Protein AF-K1RLH9-F1 (afdb_monomer_lite)

Sequence (390 aa):
MTMPYTIQDVRNIILRPHAGQFVIDELPLIFMCMAGLVYGGMEGMPLGGMATVIALFLFLVLLYRFICLRRICYRVGNEQLVCERGLFCRRVDYMELYRIVDFQEHQSLLQQLCGLKTVVILSTDRNSPKLDLIGIRRGNDIVAIIRERVEINKRKRESMRLRIISIWVVFVLAGLLPQLAKAQVAASNPLEWAALAEGNELINGQIDKQIKGQTQTALMQNSIAAEFNRIHEWEKQYNSYLKTANGYASSLKACTHLYNDGVRIFLTLGKLGKAIGDNPQGIVASMNMNNLYIETATELVSVFTLLNDAVAKGGTENMLTGAERSKTLWALNDQLAAFSRKLHLLYLSLRYYTLNDVWNNITAGMIDRSNGEVARLAMSRWRRAAAIAR

pLDDT: mean 79.56, std 12.19, range [34.53, 94.25]

Organism: NCBI:txid408170

InterPro domains:
  IPR005182 YdbS-like, PH domain [PF03703] (72-144)

Secondary structure (DSSP, 8-state):
------------EEE---THHHHHHTHHHHHHHHHHHHHHTSTT-TTHHHHHHHHHHHHHHHHHHHHHHHH-EEEE-SSEEEEEE-SSS-EEEEEEGGGEEEEEEE--HHHHHTTEEEEEEEES-SS--EEEEEEEETT--HHHHHHHHHHHHHHHHHHHHHHHHHHHHHHHHHHTPPP----------HHHHHHHHHHHHHHHHHHHHHHHHHHHHHHHHHHHHHHHHHHHHHHHHHHHHHHHHHHHHHHHHHHHHHHHHHHHHHHHHHHHHHHHHH-THHHHHHHSSTTHHHHHHHHHHHHHHHHHHHHHHTSTT----HHHHHHHHHHHHHHHHHHHHHHHHHHHHHHH--HHHHHHHHTBTTB---HHHHHHHHHHHHHHHHHHH-

Structure (mmCIF, N/CA/C/O backbone):
data_AF-K1RLH9-F1
#
_entry.id   AF-K1RLH9-F1
#
loop_
_atom_site.group_PDB
_atom_site.id
_atom_site.type_symbol
_atom_site.label_atom_id
_atom_site.label_alt_id
_atom_site.label_comp_id
_atom_site.label_asym_id
_atom_site.label_entity_id
_atom_site.label_seq_id
_atom_site.pdbx_PDB_ins_code
_atom_site.Cartn_x
_atom_site.Cartn_y
_atom_site.Cartn_z
_atom_site.occupancy
_atom_site.B_iso_or_equiv
_atom_site.auth_seq_id
_atom_site.auth_comp_id
_atom_site.auth_asym_id
_atom_site.auth_atom_id
_atom_site.pdbx_PDB_model_num
ATOM 1 N N . MET A 1 1 ? -38.806 -2.707 45.816 1.00 34.53 1 MET A N 1
ATOM 2 C CA . MET A 1 1 ? -39.661 -2.990 44.644 1.00 34.53 1 MET A CA 1
ATOM 3 C C . MET A 1 1 ? -38.878 -3.913 43.721 1.00 34.53 1 MET A C 1
ATOM 5 O O . MET A 1 1 ? -38.019 -3.475 42.971 1.00 34.53 1 MET A O 1
ATOM 9 N N . THR A 1 2 ? -39.041 -5.214 43.932 1.00 35.69 2 THR A N 1
ATOM 10 C CA . THR A 1 2 ? -38.325 -6.288 43.238 1.00 35.69 2 THR A CA 1
ATOM 11 C C . THR A 1 2 ? -38.969 -6.505 41.876 1.00 35.69 2 THR A C 1
ATOM 13 O O . THR A 1 2 ? -40.093 -6.995 41.805 1.00 35.69 2 THR A O 1
ATOM 16 N N . MET A 1 3 ? -38.281 -6.107 40.806 1.00 35.38 3 MET A N 1
ATOM 17 C CA . MET A 1 3 ? -38.706 -6.427 39.444 1.00 35.38 3 MET A CA 1
ATOM 18 C C . MET A 1 3 ? -38.700 -7.954 39.281 1.00 35.38 3 MET A C 1
ATOM 20 O O . MET A 1 3 ? -37.668 -8.577 39.554 1.00 35.38 3 MET A O 1
ATOM 24 N N . PRO A 1 4 ? -39.819 -8.578 38.881 1.00 40.28 4 PRO A N 1
ATOM 25 C CA . PRO A 1 4 ? -39.849 -10.008 38.651 1.00 40.28 4 PRO A CA 1
ATOM 26 C C . PRO A 1 4 ? -39.019 -10.303 37.400 1.00 40.28 4 PRO A C 1
ATOM 28 O O . PRO A 1 4 ? -39.365 -9.887 36.298 1.00 40.28 4 PRO A O 1
ATOM 31 N N . TYR A 1 5 ? -37.908 -11.021 37.575 1.00 37.38 5 TYR A N 1
ATOM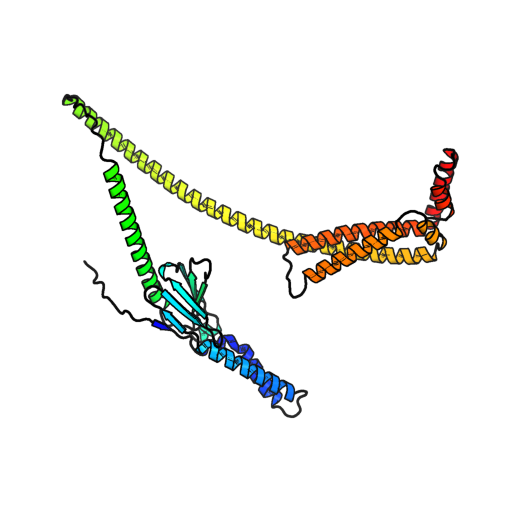 32 C CA . TYR A 1 5 ? -37.225 -11.702 36.479 1.00 37.38 5 TYR A CA 1
ATOM 33 C C . TYR A 1 5 ? -38.159 -12.799 35.965 1.00 37.38 5 TYR A C 1
ATOM 35 O O . TYR A 1 5 ? -38.118 -13.944 36.415 1.00 37.38 5 TYR A O 1
ATOM 43 N N . THR A 1 6 ? -39.042 -12.448 35.038 1.00 35.84 6 THR A N 1
ATOM 44 C CA . THR A 1 6 ? -39.742 -13.439 34.234 1.00 35.84 6 THR A CA 1
ATOM 45 C C . THR A 1 6 ? -38.720 -14.079 33.311 1.00 35.84 6 THR A C 1
ATOM 47 O O . THR A 1 6 ? -38.196 -13.445 32.399 1.00 35.84 6 THR A O 1
ATOM 50 N N . ILE A 1 7 ? -38.426 -15.345 33.592 1.00 42.06 7 ILE A N 1
ATOM 51 C CA . ILE A 1 7 ? -37.744 -16.291 32.714 1.00 42.06 7 ILE A CA 1
ATOM 52 C C . ILE A 1 7 ? -38.592 -16.391 31.436 1.00 42.06 7 ILE A C 1
ATOM 54 O O . ILE A 1 7 ? -39.472 -17.238 31.326 1.00 42.06 7 ILE A O 1
ATOM 58 N N . GLN A 1 8 ? -38.394 -15.464 30.500 1.00 37.97 8 GLN A N 1
ATOM 59 C CA . GLN A 1 8 ? -39.013 -15.503 29.182 1.00 37.97 8 GLN A CA 1
ATOM 60 C C . GLN A 1 8 ? -38.049 -16.167 28.197 1.00 37.97 8 GLN A C 1
ATOM 62 O O . GLN A 1 8 ? -37.050 -15.603 27.766 1.00 37.97 8 GLN A O 1
ATOM 67 N N . ASP A 1 9 ? -38.405 -17.410 27.890 1.00 43.28 9 ASP A N 1
ATOM 68 C CA . ASP A 1 9 ? -38.123 -18.173 26.681 1.00 43.28 9 ASP A CA 1
ATOM 69 C C . ASP A 1 9 ? -36.665 -18.425 26.259 1.00 43.28 9 ASP A C 1
ATOM 71 O O . ASP A 1 9 ? -36.004 -17.672 25.546 1.00 43.28 9 ASP A O 1
ATOM 75 N N . VAL A 1 10 ? -36.275 -19.670 26.535 1.00 52.03 10 VAL A N 1
ATOM 76 C CA . VAL A 1 10 ? -35.147 -20.476 26.035 1.00 52.03 10 VAL A CA 1
ATOM 77 C C . VAL A 1 10 ? -35.193 -20.687 24.500 1.00 52.03 10 VAL A C 1
ATOM 79 O O . VAL A 1 10 ? -34.610 -21.622 23.954 1.00 52.03 10 VAL A O 1
ATOM 82 N N . ARG A 1 11 ? -35.907 -19.845 23.746 1.00 61.50 11 ARG A N 1
ATOM 83 C CA . ARG A 1 11 ? -36.089 -20.027 22.303 1.00 61.50 11 ARG A CA 1
ATOM 84 C C . ARG A 1 11 ? -34.847 -19.559 21.545 1.00 61.50 11 ARG A C 1
ATOM 86 O O . ARG A 1 11 ? -34.543 -18.366 21.458 1.00 61.50 11 ARG A O 1
ATOM 93 N N . ASN A 1 12 ? -34.155 -20.529 20.949 1.00 73.50 12 ASN A N 1
ATOM 94 C CA . ASN A 1 12 ? -33.191 -20.291 19.880 1.00 73.50 12 ASN A CA 1
ATOM 95 C C . ASN A 1 12 ? -33.921 -19.608 18.718 1.00 73.50 12 ASN A C 1
ATOM 97 O O . ASN A 1 12 ? -34.800 -20.208 18.098 1.00 73.50 12 ASN A O 1
ATOM 101 N N . ILE A 1 13 ? -33.566 -18.358 18.425 1.00 82.88 13 ILE A N 1
ATOM 102 C CA . ILE A 1 13 ? -34.176 -17.616 17.320 1.00 82.88 13 ILE A CA 1
ATOM 103 C C . ILE A 1 13 ? -33.425 -18.005 16.050 1.00 82.88 13 ILE A C 1
ATOM 105 O O . ILE A 1 13 ? -32.210 -17.819 15.956 1.00 82.88 13 ILE A O 1
ATOM 109 N N . ILE A 1 14 ? -34.145 -18.574 15.085 1.00 85.25 14 ILE A N 1
ATOM 110 C CA . ILE A 1 14 ? -33.599 -18.935 13.777 1.00 85.25 14 ILE A CA 1
ATOM 111 C C . ILE A 1 14 ? -33.981 -17.834 12.796 1.00 85.25 14 ILE A C 1
ATOM 113 O O . ILE A 1 14 ? -35.159 -17.592 12.543 1.00 85.25 14 ILE A O 1
ATOM 117 N N . LEU A 1 15 ? -32.975 -17.179 12.234 1.00 85.25 15 LEU A N 1
ATOM 118 C CA . LEU A 1 15 ? -33.125 -16.125 11.244 1.00 85.25 15 LEU A CA 1
ATOM 119 C C . LEU A 1 15 ? -32.585 -16.625 9.907 1.00 85.25 15 LEU A C 1
ATOM 121 O O . LEU A 1 15 ? -31.544 -17.284 9.837 1.00 85.25 15 LEU A O 1
ATOM 125 N N . ARG A 1 16 ? -33.301 -16.299 8.833 1.00 86.88 16 ARG A N 1
ATOM 126 C CA . ARG A 1 16 ? -32.901 -16.588 7.454 1.00 86.88 16 ARG A CA 1
ATOM 127 C C . ARG A 1 16 ? -32.933 -15.294 6.646 1.00 86.88 16 ARG A C 1
ATOM 129 O O . ARG A 1 16 ? -33.835 -14.485 6.882 1.00 86.88 16 ARG A O 1
ATOM 136 N N . PRO A 1 17 ? -31.994 -15.095 5.708 1.00 87.75 17 PRO A N 1
ATOM 137 C CA . PRO A 1 17 ? -32.013 -13.924 4.846 1.00 87.75 17 PRO A CA 1
ATOM 138 C C . PRO A 1 17 ? -33.261 -13.939 3.961 1.00 87.75 17 PRO A C 1
ATOM 140 O O . PRO A 1 17 ? -33.708 -14.987 3.477 1.00 87.75 17 PRO A O 1
ATOM 143 N N . HIS A 1 18 ? -33.833 -12.761 3.740 1.00 87.75 18 HIS A N 1
ATOM 144 C CA . HIS A 1 18 ? -34.965 -12.604 2.843 1.00 87.75 18 HIS A CA 1
ATOM 145 C C . HIS A 1 18 ? -34.543 -12.801 1.379 1.00 87.75 18 HIS A C 1
ATOM 147 O O . HIS A 1 18 ? -33.466 -12.379 0.967 1.00 87.75 18 HIS A O 1
ATOM 153 N N . ALA A 1 19 ? -35.425 -13.382 0.560 1.00 84.56 19 ALA A N 1
ATOM 154 C CA . ALA A 1 19 ? -35.146 -13.647 -0.856 1.00 84.56 19 ALA A CA 1
ATOM 155 C C . ALA A 1 19 ? -34.854 -12.372 -1.665 1.00 84.56 19 ALA A C 1
ATOM 157 O O . ALA A 1 19 ? -34.068 -12.406 -2.603 1.00 84.56 19 ALA A O 1
ATOM 158 N N . GLY A 1 20 ? -35.459 -11.247 -1.271 1.00 84.25 20 GLY A N 1
ATOM 159 C CA . GLY A 1 20 ? -35.241 -9.944 -1.910 1.00 84.25 20 GLY A CA 1
ATOM 160 C C . GLY A 1 20 ? -33.786 -9.472 -1.864 1.00 84.25 20 GLY A C 1
ATOM 161 O O . GLY A 1 20 ? -33.371 -8.731 -2.743 1.00 84.25 20 GLY A O 1
ATOM 162 N N . GLN A 1 21 ? -32.989 -9.962 -0.910 1.00 87.38 21 GLN A N 1
ATOM 163 C CA . GLN A 1 21 ? -31.562 -9.660 -0.846 1.00 87.38 21 GLN A CA 1
ATOM 164 C C . GLN A 1 21 ? -30.812 -10.152 -2.092 1.00 87.38 21 GLN A C 1
ATOM 166 O O . GLN A 1 21 ? -29.966 -9.439 -2.616 1.00 87.38 21 GLN A O 1
ATOM 171 N N . PHE A 1 22 ? -31.171 -11.332 -2.609 1.00 90.00 22 PHE A N 1
ATOM 172 C CA . PHE A 1 22 ? -30.561 -11.882 -3.820 1.00 90.00 22 PHE A CA 1
ATOM 173 C C . PHE A 1 22 ? -30.786 -10.976 -5.034 1.00 90.00 22 PHE A C 1
ATOM 175 O O . PHE A 1 22 ? -29.866 -10.737 -5.807 1.00 90.00 22 PHE A O 1
ATOM 182 N N . VAL A 1 23 ? -32.002 -10.440 -5.179 1.00 87.06 23 VAL A N 1
ATOM 183 C CA . VAL A 1 23 ? -32.342 -9.542 -6.292 1.00 87.06 23 VAL A CA 1
ATOM 184 C C . VAL A 1 23 ? -31.534 -8.250 -6.215 1.00 87.06 23 VAL A C 1
ATOM 186 O O . VAL A 1 23 ? -31.147 -7.722 -7.248 1.00 87.06 23 VAL A O 1
ATOM 189 N N . ILE A 1 24 ? -31.263 -7.756 -5.005 1.00 86.38 24 ILE A N 1
ATOM 190 C CA . ILE A 1 24 ? -30.487 -6.532 -4.797 1.00 86.38 24 ILE A CA 1
ATOM 191 C C . ILE A 1 24 ? -29.010 -6.755 -5.119 1.00 86.38 24 ILE A C 1
ATOM 193 O O . ILE A 1 24 ? -28.426 -5.959 -5.851 1.00 86.38 24 ILE A O 1
ATOM 197 N N . ASP A 1 25 ? -28.421 -7.825 -4.587 1.00 86.50 25 ASP A N 1
ATOM 198 C CA . ASP A 1 25 ? -26.989 -8.091 -4.737 1.00 86.50 25 ASP A CA 1
ATOM 199 C C . ASP A 1 25 ? -26.635 -8.487 -6.186 1.00 86.50 25 ASP A C 1
ATOM 201 O O . ASP A 1 25 ? -25.569 -8.133 -6.684 1.00 86.50 25 ASP A O 1
ATOM 205 N N . GLU A 1 26 ? -27.551 -9.158 -6.896 1.00 88.94 26 GLU A N 1
ATOM 206 C CA . GLU A 1 26 ? -27.325 -9.687 -8.250 1.00 88.94 26 GLU A CA 1
ATOM 207 C C . GLU A 1 26 ? -28.072 -8.921 -9.361 1.00 88.94 26 GLU A C 1
ATOM 209 O O . GLU A 1 26 ? -28.120 -9.390 -10.500 1.00 88.94 26 GLU A O 1
ATOM 214 N N . LEU A 1 27 ? -28.639 -7.738 -9.078 1.00 88.62 27 LEU A N 1
ATOM 215 C CA . LEU A 1 27 ? -29.431 -6.947 -10.039 1.00 88.62 27 LEU A CA 1
ATOM 216 C C . LEU A 1 27 ? -28.730 -6.758 -11.402 1.00 88.62 27 LEU A C 1
ATOM 218 O O . LEU A 1 27 ? -29.361 -7.030 -12.429 1.00 88.62 27 LEU A O 1
ATOM 222 N N . PRO A 1 28 ? -27.436 -6.368 -11.464 1.00 88.56 28 PRO A N 1
ATOM 223 C CA . PRO A 1 28 ? -26.745 -6.186 -12.741 1.00 88.56 28 PRO A CA 1
ATOM 224 C C . PRO A 1 28 ? -26.601 -7.494 -13.526 1.00 88.56 28 PRO A C 1
ATOM 226 O O . PRO A 1 28 ? -26.746 -7.504 -14.746 1.00 88.56 28 PRO A O 1
ATOM 229 N N . LEU A 1 29 ? -26.351 -8.610 -12.835 1.00 88.62 29 LEU A N 1
ATOM 230 C CA . LEU A 1 29 ? -26.206 -9.929 -13.453 1.00 88.62 29 LEU A CA 1
ATOM 231 C C . LEU A 1 29 ? -27.540 -10.459 -13.977 1.00 88.62 29 LEU A C 1
ATOM 233 O O . LEU A 1 29 ? -27.578 -11.034 -15.063 1.00 88.62 29 LEU A O 1
ATOM 237 N N . ILE A 1 30 ? -28.636 -10.215 -13.254 1.00 90.62 30 ILE A N 1
ATOM 238 C CA . ILE A 1 30 ? -29.991 -10.528 -13.720 1.00 90.62 30 ILE A CA 1
ATOM 239 C C . ILE A 1 30 ? -30.296 -9.738 -14.998 1.00 90.62 30 ILE A C 1
ATOM 241 O O . ILE A 1 30 ? -30.755 -10.322 -15.977 1.00 90.62 30 ILE A O 1
ATOM 245 N N . PHE A 1 31 ? -29.986 -8.437 -15.029 1.00 92.19 31 PHE A N 1
ATOM 246 C CA . PHE A 1 31 ? -30.204 -7.605 -16.215 1.00 92.19 31 PHE A CA 1
ATOM 247 C C . PHE A 1 31 ? -29.360 -8.066 -17.412 1.00 92.19 31 PHE A C 1
ATOM 249 O O . PHE A 1 31 ? -29.894 -8.225 -18.507 1.00 92.19 31 PHE A O 1
ATOM 256 N N . MET A 1 32 ? -28.073 -8.362 -17.202 1.00 91.56 32 MET A N 1
ATOM 257 C CA . MET A 1 32 ? -27.184 -8.890 -18.245 1.00 91.56 32 MET A CA 1
ATOM 258 C C . MET A 1 32 ? -27.650 -10.249 -18.778 1.00 91.56 32 MET A C 1
ATOM 260 O O . MET A 1 32 ? -27.606 -10.484 -19.984 1.00 91.56 32 MET A O 1
ATOM 264 N N . CYS A 1 33 ? -28.138 -11.131 -17.903 1.00 91.50 33 CYS A N 1
ATOM 265 C CA . CYS A 1 33 ? -28.702 -12.418 -18.301 1.00 91.50 33 CYS A CA 1
ATOM 266 C C . CYS A 1 33 ? -29.960 -12.229 -19.162 1.00 91.50 33 CYS A C 1
ATOM 268 O O . CYS A 1 33 ? -30.078 -12.845 -20.218 1.00 91.50 33 CYS A O 1
ATOM 270 N N . MET A 1 34 ? -30.877 -11.348 -18.747 1.00 89.94 34 MET A N 1
ATOM 271 C CA . MET A 1 34 ? -32.097 -11.049 -19.504 1.00 89.94 34 MET A CA 1
ATOM 272 C C . MET A 1 34 ? -31.785 -10.405 -20.859 1.00 89.94 34 MET A C 1
ATOM 274 O O . MET A 1 34 ? -32.331 -10.831 -21.873 1.00 89.94 34 MET A O 1
ATOM 278 N N . ALA A 1 35 ? -30.871 -9.434 -20.903 1.00 90.19 35 ALA A N 1
ATOM 279 C CA . ALA A 1 35 ? -30.437 -8.793 -22.142 1.00 90.19 35 ALA A CA 1
ATOM 280 C C . ALA A 1 35 ? -29.762 -9.789 -23.100 1.00 90.19 35 ALA A C 1
ATOM 282 O O . ALA A 1 35 ? -30.037 -9.766 -24.297 1.00 90.19 35 ALA A O 1
ATOM 283 N N . GLY A 1 36 ? -28.933 -10.700 -22.576 1.00 88.38 36 GLY A N 1
ATOM 284 C CA . GLY A 1 36 ? -28.300 -11.761 -23.360 1.00 88.38 36 GLY A CA 1
ATOM 285 C C . GLY A 1 36 ? -29.303 -12.752 -23.959 1.00 88.38 36 GLY A C 1
ATOM 286 O O . GLY A 1 36 ? -29.166 -13.123 -25.123 1.00 88.38 36 GLY A O 1
ATOM 287 N N . LEU A 1 37 ? -30.345 -13.130 -23.206 1.00 88.06 37 LEU A N 1
ATOM 288 C CA . LEU A 1 37 ? -31.431 -13.978 -23.715 1.00 88.06 37 LEU A CA 1
ATOM 289 C C . LEU A 1 37 ? -32.262 -13.269 -24.792 1.00 88.06 37 LEU A C 1
ATOM 291 O O . LEU A 1 37 ? -32.585 -13.882 -25.805 1.00 88.06 37 LEU A O 1
ATOM 295 N N . VAL A 1 38 ? -32.575 -11.982 -24.603 1.00 89.00 38 VAL A N 1
ATOM 296 C CA . VAL A 1 38 ? -33.322 -11.184 -25.590 1.00 89.00 38 VAL A CA 1
ATOM 297 C C . VAL A 1 38 ? -32.506 -10.996 -26.869 1.00 89.00 38 VAL A C 1
ATOM 299 O O . VAL A 1 38 ? -33.014 -11.266 -27.952 1.00 89.00 38 VAL A O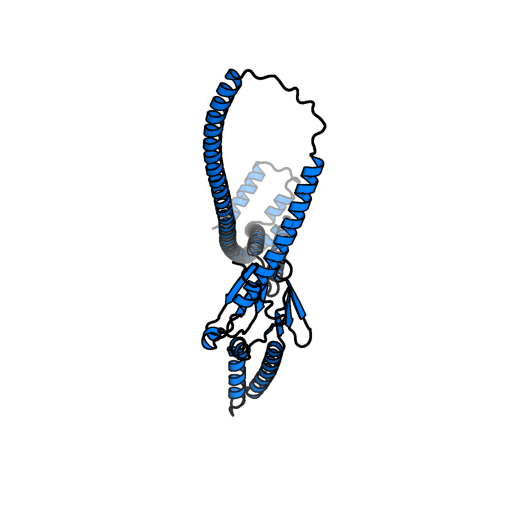 1
ATOM 302 N N . TYR A 1 39 ? -31.232 -10.609 -26.757 1.00 87.62 39 TYR A N 1
ATOM 303 C CA . TYR A 1 39 ? -30.335 -10.440 -27.905 1.00 87.62 39 TYR A CA 1
ATOM 304 C C . TYR A 1 39 ? -30.145 -11.749 -28.679 1.00 87.62 39 TYR A C 1
ATOM 306 O O . TYR A 1 39 ? -30.188 -11.765 -29.905 1.00 87.62 39 TYR A O 1
ATOM 314 N N . GLY A 1 40 ? -29.980 -12.861 -27.961 1.00 86.31 40 GLY A N 1
ATOM 315 C CA . GLY A 1 40 ? -29.838 -14.180 -28.566 1.00 86.31 40 GLY A CA 1
ATOM 316 C C . GLY A 1 40 ? -31.110 -14.717 -29.235 1.00 86.31 40 GLY A C 1
ATOM 317 O O . GLY A 1 40 ? -31.009 -15.603 -30.078 1.00 86.31 40 GLY A O 1
ATOM 318 N N . GLY A 1 41 ? -32.287 -14.187 -28.882 1.00 83.62 41 GLY A N 1
ATOM 319 C CA . GLY A 1 41 ? -33.581 -14.553 -29.467 1.00 83.62 41 GLY A CA 1
ATOM 320 C C . GLY A 1 41 ? -34.008 -13.715 -30.679 1.00 83.62 41 GLY A C 1
ATOM 321 O O . GLY A 1 41 ? -35.040 -14.011 -31.273 1.00 83.62 41 GLY A O 1
ATOM 322 N N . MET A 1 42 ? -33.255 -12.673 -31.050 1.00 86.38 42 MET A N 1
ATOM 323 C CA . MET A 1 42 ? -33.553 -11.847 -32.223 1.00 86.38 42 MET A CA 1
ATOM 324 C C . MET A 1 42 ? -32.993 -12.483 -33.503 1.00 86.38 42 MET A C 1
ATOM 326 O O . MET A 1 42 ? -31.787 -12.709 -33.627 1.00 86.38 42 MET A O 1
ATOM 330 N N . GLU A 1 43 ? -33.865 -12.736 -34.479 1.00 78.00 43 GLU A N 1
ATOM 331 C CA . GLU A 1 43 ? -33.469 -13.259 -35.790 1.00 78.00 43 GLU A CA 1
ATOM 332 C C . GLU A 1 43 ? -32.586 -12.243 -36.541 1.00 78.00 43 GLU A C 1
ATOM 334 O O . GLU A 1 43 ? -32.894 -11.053 -36.605 1.00 78.00 43 GLU A O 1
ATOM 339 N N . GLY A 1 44 ? -31.461 -12.703 -37.102 1.00 74.25 44 GLY A N 1
ATOM 340 C CA . GLY A 1 44 ? -30.562 -11.878 -37.924 1.00 74.25 44 GLY A CA 1
ATOM 341 C C . GLY A 1 44 ? -29.453 -11.114 -37.182 1.00 74.25 44 GLY A C 1
ATOM 342 O O . GLY A 1 44 ? -28.697 -10.388 -37.825 1.00 74.25 44 GLY A O 1
ATOM 343 N N . MET A 1 45 ? -29.301 -11.282 -35.862 1.00 76.56 45 MET A N 1
ATOM 344 C CA . MET A 1 45 ? -28.201 -10.675 -35.094 1.00 76.56 45 MET A CA 1
ATOM 345 C C . MET A 1 45 ? -26.869 -11.435 -35.272 1.00 76.56 45 MET A C 1
ATOM 347 O O . MET A 1 45 ? -26.840 -12.668 -35.168 1.00 76.56 45 MET A O 1
ATOM 351 N N . PRO A 1 46 ? -25.728 -10.741 -35.458 1.00 74.75 46 PRO A N 1
ATOM 352 C CA . PRO A 1 46 ? -24.423 -11.394 -35.481 1.00 74.75 46 PRO A CA 1
ATOM 353 C C . PRO A 1 46 ? -24.112 -12.016 -34.108 1.00 74.75 46 PRO A C 1
ATOM 355 O O . PRO A 1 46 ? -24.295 -11.383 -33.067 1.00 74.75 46 PRO A O 1
ATOM 358 N N . LEU A 1 47 ? -23.615 -13.261 -34.110 1.00 80.31 47 LEU A N 1
ATOM 359 C CA . LEU A 1 47 ? -23.190 -14.023 -32.919 1.00 80.31 47 LEU A CA 1
ATOM 360 C C . LEU A 1 47 ? -24.299 -14.353 -31.888 1.00 80.31 47 LEU A C 1
ATOM 362 O O . LEU A 1 47 ? -23.980 -14.710 -30.752 1.00 80.31 47 LEU A O 1
ATOM 366 N N . GLY A 1 48 ? -25.585 -14.318 -32.264 1.00 83.38 48 GLY A N 1
ATOM 367 C CA . GLY A 1 48 ? -26.712 -14.592 -31.350 1.00 83.38 48 GLY A CA 1
ATOM 368 C C . GLY A 1 48 ? -26.617 -15.928 -30.591 1.00 83.38 48 GLY A C 1
ATOM 369 O O . GLY A 1 48 ? -26.869 -15.976 -29.389 1.00 83.38 48 GLY A O 1
ATOM 370 N N . GLY A 1 49 ? -26.139 -16.994 -31.245 1.00 83.94 49 GLY A N 1
ATOM 371 C CA . GLY A 1 49 ? -25.939 -18.304 -30.608 1.00 83.94 49 GLY A CA 1
ATOM 372 C C . GLY A 1 49 ? -24.876 -18.322 -29.498 1.00 83.94 49 GLY A C 1
ATOM 373 O O . GLY A 1 49 ? -25.011 -19.063 -28.532 1.00 83.94 49 GLY A O 1
ATOM 374 N N . MET A 1 50 ? -23.837 -17.484 -29.577 1.00 86.75 50 MET A N 1
ATOM 375 C CA . MET A 1 50 ? -22.855 -17.368 -28.488 1.00 86.75 50 MET A CA 1
ATOM 376 C C . MET A 1 50 ? -23.437 -16.593 -27.302 1.00 86.75 50 MET A C 1
ATOM 378 O O . MET A 1 50 ? -23.193 -16.943 -26.147 1.00 86.75 50 MET A O 1
ATOM 382 N N . ALA A 1 51 ? -24.251 -15.570 -27.577 1.00 86.88 51 ALA A N 1
ATOM 383 C CA . ALA A 1 51 ? -24.925 -14.792 -26.543 1.00 86.88 51 ALA A CA 1
ATOM 384 C C . ALA A 1 51 ? -25.919 -15.639 -25.727 1.00 86.88 51 ALA A C 1
ATOM 386 O O . ALA A 1 51 ? -25.957 -15.504 -24.503 1.00 86.88 51 ALA A O 1
ATOM 387 N N . THR A 1 52 ? -26.659 -16.563 -26.358 1.00 87.50 52 THR A N 1
ATOM 388 C CA . THR A 1 52 ? -27.562 -17.479 -25.633 1.00 87.50 52 THR A CA 1
ATOM 389 C C . THR A 1 52 ? -26.804 -18.442 -24.720 1.00 87.50 52 THR A C 1
ATOM 391 O O . THR A 1 52 ? -27.213 -18.640 -23.577 1.00 87.50 52 THR A O 1
ATOM 394 N N . VAL A 1 53 ? -25.672 -18.999 -25.170 1.00 91.00 53 VAL A N 1
ATOM 395 C CA . VAL A 1 53 ? -24.829 -19.890 -24.349 1.00 91.00 53 VAL A CA 1
ATOM 396 C C . VAL A 1 53 ? -24.259 -19.149 -23.138 1.00 91.00 53 VAL A C 1
ATOM 398 O O . VAL A 1 53 ? -24.313 -19.663 -22.019 1.00 91.00 53 VAL A O 1
ATOM 401 N N . ILE A 1 54 ? -23.772 -17.919 -23.330 1.00 91.12 54 ILE A N 1
ATOM 402 C CA . ILE A 1 54 ? -23.281 -17.074 -22.232 1.00 91.12 54 ILE A CA 1
ATOM 403 C C . ILE A 1 54 ? -24.414 -16.763 -21.246 1.00 91.12 54 ILE A C 1
ATOM 405 O O . ILE A 1 54 ? -24.223 -16.875 -20.035 1.00 91.12 54 ILE A O 1
ATOM 409 N N . ALA A 1 55 ? -25.607 -16.426 -21.739 1.00 91.56 55 ALA A N 1
ATOM 410 C CA . ALA A 1 55 ? -26.758 -16.145 -20.889 1.00 91.56 55 ALA A CA 1
ATOM 411 C C . ALA A 1 55 ? -27.216 -17.379 -20.087 1.00 91.56 55 ALA A C 1
ATOM 413 O O . ALA A 1 55 ? -27.507 -17.265 -18.897 1.00 91.56 55 ALA A O 1
ATOM 414 N N . LEU A 1 56 ? -27.199 -18.575 -20.686 1.00 92.19 56 LEU A N 1
ATOM 415 C CA . LEU A 1 56 ? -27.484 -19.835 -19.986 1.00 92.19 56 LEU A CA 1
ATOM 416 C C . LEU A 1 56 ? -26.448 -20.141 -18.895 1.00 92.19 56 LEU A C 1
ATOM 418 O O . LEU A 1 56 ? -26.811 -20.572 -17.799 1.00 92.19 56 LEU A O 1
ATOM 422 N N . PHE A 1 57 ? -25.164 -19.883 -19.154 1.00 94.25 57 PHE A N 1
ATOM 423 C CA . PHE A 1 57 ? -24.123 -20.032 -18.138 1.00 94.25 57 PHE A CA 1
ATOM 424 C C . PHE A 1 57 ? -24.323 -19.051 -16.973 1.00 94.25 57 PHE A C 1
ATOM 426 O O . PHE A 1 57 ? -24.267 -19.447 -15.807 1.00 94.25 57 PHE A O 1
ATOM 433 N N . LEU A 1 58 ? -24.634 -17.785 -17.270 1.00 92.44 58 LEU A N 1
ATOM 434 C CA . LEU A 1 58 ? -24.962 -16.782 -16.252 1.00 92.44 58 LEU A CA 1
ATOM 435 C C . LEU A 1 58 ? -26.189 -17.183 -15.424 1.00 92.44 58 LEU A C 1
ATOM 437 O O . LEU A 1 58 ? -26.184 -17.006 -14.205 1.00 92.44 58 LEU A O 1
ATOM 441 N N . PHE A 1 59 ? -27.204 -17.784 -16.047 1.00 92.88 59 PHE A N 1
ATOM 442 C CA . PHE A 1 59 ? -28.370 -18.311 -15.341 1.00 92.88 59 PHE A CA 1
ATOM 443 C C . PHE A 1 59 ? -27.993 -19.400 -14.323 1.00 92.88 59 PHE A C 1
ATOM 445 O O . PHE A 1 59 ? -28.464 -19.364 -13.184 1.00 92.88 59 PHE A O 1
ATOM 452 N N . LEU A 1 60 ? -27.097 -20.329 -14.677 1.00 93.25 60 LEU A N 1
ATOM 453 C CA . LEU A 1 60 ? -26.596 -21.347 -13.742 1.00 93.25 60 LEU A CA 1
ATOM 454 C C . LEU A 1 60 ? -25.823 -20.726 -12.566 1.00 93.25 60 LEU A C 1
ATOM 456 O O . LEU A 1 60 ? -25.982 -21.164 -11.423 1.00 93.25 60 LEU A O 1
ATOM 460 N N . VAL A 1 61 ? -25.032 -19.678 -12.815 1.00 91.81 61 VAL A N 1
ATOM 461 C CA . VAL A 1 61 ? -24.323 -18.932 -11.758 1.00 91.81 61 VAL A CA 1
ATOM 462 C C . VAL A 1 61 ? -25.310 -18.233 -10.818 1.00 91.81 61 VAL A C 1
ATOM 464 O O . VAL A 1 61 ? -25.164 -18.322 -9.595 1.00 91.81 61 VAL A O 1
ATOM 467 N N . LEU A 1 62 ? -26.342 -17.584 -11.364 1.00 92.50 62 LEU A N 1
ATOM 468 C CA . LEU A 1 62 ? -27.412 -16.953 -10.586 1.00 92.50 62 LEU A CA 1
ATOM 469 C C . LEU A 1 62 ? -28.169 -17.982 -9.737 1.00 92.50 62 LEU A C 1
ATOM 471 O O . LEU A 1 62 ? -28.392 -17.749 -8.548 1.00 92.50 62 LEU A O 1
ATOM 475 N N . LEU A 1 63 ? -28.495 -19.148 -10.305 1.00 91.44 63 LEU A N 1
ATOM 476 C CA . LEU A 1 63 ? -29.121 -20.256 -9.581 1.00 91.44 63 LEU A CA 1
ATOM 477 C C . LEU A 1 63 ? -28.242 -20.717 -8.407 1.00 91.44 63 LEU A C 1
ATOM 479 O O . LEU A 1 63 ? -28.722 -20.833 -7.279 1.00 91.44 63 LEU A O 1
ATOM 483 N N . TYR A 1 64 ? -26.943 -20.925 -8.642 1.00 91.06 64 TYR A N 1
ATOM 484 C CA . TYR A 1 64 ? -25.994 -21.303 -7.594 1.00 91.06 64 TYR A CA 1
ATOM 485 C C . TYR A 1 64 ? -25.949 -20.271 -6.456 1.00 91.06 64 TYR A C 1
ATOM 487 O O . TYR A 1 64 ? -26.031 -20.642 -5.279 1.00 91.06 64 TYR A O 1
ATOM 495 N N . ARG A 1 65 ? -25.881 -18.972 -6.781 1.00 89.38 65 ARG A N 1
ATOM 496 C CA . ARG A 1 65 ? -25.877 -17.891 -5.780 1.00 89.38 65 ARG A CA 1
ATOM 497 C C . ARG A 1 65 ? -27.197 -17.798 -5.013 1.00 89.38 65 ARG A C 1
ATOM 499 O O . ARG A 1 65 ? -27.179 -17.615 -3.795 1.00 89.38 65 ARG A O 1
ATOM 506 N N . PHE A 1 66 ? -28.330 -18.009 -5.679 1.00 90.81 66 PHE A N 1
ATOM 507 C CA . PHE A 1 66 ? -29.638 -18.043 -5.026 1.00 90.81 66 PHE A CA 1
ATOM 508 C C . PHE A 1 66 ? -29.727 -19.169 -3.991 1.00 90.81 66 PHE A C 1
ATOM 510 O O . PHE A 1 66 ? -30.171 -18.950 -2.859 1.00 90.81 66 PHE A O 1
ATOM 517 N N . ILE A 1 67 ? -29.256 -20.370 -4.343 1.00 89.94 67 ILE A N 1
ATOM 518 C CA . ILE A 1 67 ? -29.248 -21.500 -3.409 1.00 89.94 67 ILE A CA 1
ATOM 519 C C . ILE A 1 67 ? -28.279 -21.223 -2.250 1.00 89.94 67 ILE A C 1
ATOM 521 O O . ILE A 1 67 ? -28.628 -21.496 -1.100 1.00 89.94 67 ILE A O 1
ATOM 525 N N . CYS A 1 68 ? -27.113 -20.618 -2.512 1.00 87.81 68 CYS A N 1
ATOM 526 C CA . CYS A 1 68 ? -26.186 -20.192 -1.459 1.00 87.81 68 CYS A CA 1
ATOM 527 C C . CYS A 1 68 ? -26.865 -19.266 -0.443 1.00 87.81 68 CYS A C 1
ATOM 529 O O . CYS A 1 68 ? -26.776 -19.530 0.755 1.00 87.81 68 CYS A O 1
ATOM 531 N N . LEU A 1 69 ? -27.596 -18.244 -0.901 1.00 87.50 69 LEU A N 1
ATOM 532 C CA . LEU A 1 69 ? -28.308 -17.309 -0.024 1.00 87.50 69 LEU A CA 1
ATOM 533 C C . LEU A 1 69 ? -29.397 -18.011 0.799 1.00 87.50 69 LEU A C 1
ATOM 535 O O . LEU A 1 69 ? -29.500 -17.801 2.005 1.00 87.50 69 LEU A O 1
ATOM 539 N N . ARG A 1 70 ? -30.177 -18.906 0.180 1.00 87.88 70 ARG A N 1
ATOM 540 C CA . ARG A 1 70 ? -31.234 -19.668 0.872 1.00 87.88 70 ARG A CA 1
ATOM 541 C C . ARG A 1 70 ? -30.708 -20.630 1.934 1.00 87.88 70 ARG A C 1
ATOM 543 O O . ARG A 1 70 ? -31.454 -20.978 2.850 1.00 87.88 70 ARG A O 1
ATOM 550 N N . ARG A 1 71 ? -29.458 -21.076 1.809 1.00 87.31 71 ARG A N 1
ATOM 551 C CA . ARG A 1 71 ? -28.817 -21.988 2.763 1.00 87.31 71 ARG A CA 1
ATOM 552 C C . ARG A 1 71 ? -28.230 -21.282 3.981 1.00 87.31 71 ARG A C 1
ATOM 554 O O . ARG A 1 71 ? -27.980 -21.960 4.974 1.00 87.31 71 ARG A O 1
ATOM 561 N N . ILE A 1 72 ? -28.059 -19.961 3.946 1.00 88.25 72 ILE A N 1
ATOM 562 C CA . ILE A 1 72 ? -27.575 -19.201 5.102 1.00 88.25 72 ILE A CA 1
ATOM 563 C C . ILE A 1 72 ? -28.605 -19.286 6.232 1.00 88.25 72 ILE A C 1
ATOM 565 O O . ILE A 1 72 ? -29.773 -18.931 6.061 1.00 88.25 72 ILE A O 1
ATOM 569 N N . CYS A 1 73 ? -28.162 -19.744 7.398 1.00 88.12 73 CYS A N 1
ATOM 570 C CA . CYS A 1 73 ? -28.977 -19.803 8.605 1.00 88.12 73 CYS A CA 1
ATOM 571 C C . CYS A 1 73 ? -28.223 -19.158 9.765 1.00 88.12 73 CYS A C 1
ATOM 573 O O . CYS A 1 73 ? -27.084 -19.519 10.059 1.00 88.12 73 CYS A O 1
ATOM 575 N N . TYR A 1 74 ? -28.879 -18.226 10.448 1.00 90.38 74 TYR A N 1
ATOM 576 C CA . TYR A 1 74 ? -28.360 -17.605 11.659 1.00 90.38 74 TYR A CA 1
ATOM 577 C C . TYR A 1 74 ? -29.151 -18.129 12.854 1.00 90.38 74 TYR A C 1
ATOM 579 O O . TYR A 1 74 ? -30.378 -18.033 12.888 1.00 90.38 74 TYR A O 1
ATOM 587 N N . ARG A 1 75 ? -28.460 -18.694 13.839 1.00 89.38 75 ARG A N 1
ATOM 588 C CA . ARG A 1 75 ? -29.055 -19.206 15.073 1.00 89.38 75 ARG A CA 1
ATOM 589 C C . ARG A 1 75 ? -28.574 -18.353 16.239 1.00 89.38 75 ARG A C 1
ATOM 591 O O . ARG A 1 75 ? -27.399 -18.385 16.594 1.00 89.38 75 ARG A O 1
ATOM 598 N N . VAL A 1 76 ? -29.488 -17.604 16.843 1.00 89.38 76 VAL A N 1
ATOM 599 C CA . VAL A 1 76 ? -29.211 -16.778 18.022 1.00 89.38 76 VAL A CA 1
ATOM 600 C C . VAL A 1 76 ? -29.597 -17.569 19.269 1.00 89.38 76 VAL A C 1
ATOM 602 O O . VAL A 1 76 ? -30.784 -17.720 19.579 1.00 89.38 76 VAL A O 1
ATOM 605 N N . GLY A 1 77 ? -28.591 -18.104 19.960 1.00 86.19 77 GLY A N 1
ATOM 606 C CA . GLY A 1 77 ? -28.748 -18.773 21.248 1.00 86.19 77 GLY A CA 1
ATOM 607 C C . GLY A 1 77 ? -28.725 -17.795 22.427 1.00 86.19 77 GLY A C 1
ATOM 608 O O . GLY A 1 77 ? -28.845 -16.578 22.256 1.00 86.19 77 GLY A O 1
ATOM 609 N N . ASN A 1 78 ? -28.576 -18.343 23.635 1.00 84.19 78 ASN A N 1
ATOM 610 C CA . ASN A 1 78 ? -28.508 -17.557 24.873 1.00 84.19 78 ASN A CA 1
ATOM 611 C C . ASN A 1 78 ? -27.099 -17.028 25.160 1.00 84.19 78 ASN A C 1
ATOM 613 O O . ASN A 1 78 ? -26.953 -15.914 25.651 1.00 84.19 78 ASN A O 1
ATOM 617 N N . GLU A 1 79 ? -26.069 -17.816 24.851 1.00 84.69 79 GLU A N 1
ATOM 618 C CA . GLU A 1 79 ? -24.666 -17.474 25.136 1.00 84.69 79 GLU A CA 1
ATOM 619 C C . GLU A 1 79 ? -23.831 -17.330 23.854 1.00 84.69 79 GLU A C 1
ATOM 621 O O . GLU A 1 79 ? -22.828 -16.614 23.837 1.00 84.69 79 GLU A O 1
ATOM 626 N N . GLN A 1 80 ? -24.269 -17.957 22.757 1.00 89.25 80 GLN A N 1
ATOM 627 C CA . GLN A 1 80 ? -23.568 -17.963 21.474 1.00 89.25 80 GLN A CA 1
ATOM 628 C C . GLN A 1 80 ? -24.507 -17.663 20.301 1.00 89.25 80 GLN A C 1
ATOM 630 O O . GLN A 1 80 ? -25.680 -18.047 20.294 1.00 89.25 80 GLN A O 1
ATOM 635 N N . LEU A 1 81 ? -23.958 -16.996 19.293 1.00 89.31 81 LEU A N 1
ATOM 636 C CA . LEU A 1 81 ? -24.558 -16.751 17.994 1.00 89.31 81 LEU A CA 1
ATOM 637 C C . LEU A 1 81 ? -23.813 -17.604 16.966 1.00 89.31 81 LEU A C 1
ATOM 639 O O . LEU A 1 81 ? -22.594 -17.510 16.839 1.00 89.31 81 LEU A O 1
ATOM 643 N N . VAL A 1 82 ? -24.552 -18.453 16.254 1.00 89.69 82 VAL A N 1
ATOM 644 C CA . VAL A 1 82 ? -24.005 -19.409 15.287 1.00 89.69 82 VAL A CA 1
ATOM 645 C C . VAL A 1 82 ? -24.458 -19.020 13.887 1.00 89.69 82 VAL A C 1
ATOM 647 O O . VAL A 1 82 ? -25.654 -18.867 13.633 1.00 89.69 82 VAL A O 1
ATOM 650 N N . CYS A 1 83 ? -23.508 -18.861 12.972 1.00 88.56 83 CYS A N 1
ATOM 651 C CA . CYS A 1 83 ? -23.769 -18.581 11.567 1.00 88.56 83 CYS A CA 1
ATOM 652 C C . CYS A 1 83 ? -23.354 -19.782 10.716 1.00 88.56 83 CYS A C 1
ATOM 654 O O . CYS A 1 83 ? -22.187 -20.161 10.696 1.00 88.56 83 CYS A O 1
ATOM 656 N N . GLU A 1 84 ? -24.306 -20.375 10.002 1.00 88.56 84 GLU A N 1
ATOM 657 C CA . GLU A 1 84 ? -24.068 -21.502 9.102 1.00 88.56 84 GLU A CA 1
ATOM 658 C C . GLU A 1 84 ? -24.169 -21.024 7.646 1.00 88.56 84 GLU A C 1
ATOM 660 O O . GLU A 1 84 ? -25.202 -20.484 7.237 1.00 88.56 84 GLU A O 1
ATOM 665 N N . ARG A 1 85 ? -23.098 -21.203 6.858 1.00 87.56 85 ARG A N 1
ATOM 666 C CA . ARG A 1 85 ? -23.020 -20.791 5.443 1.00 87.56 85 ARG A CA 1
ATOM 667 C C . ARG A 1 85 ? -22.336 -21.854 4.578 1.00 87.56 85 ARG A C 1
ATOM 669 O O . ARG A 1 85 ? -21.445 -22.560 5.044 1.00 87.56 85 ARG A O 1
ATOM 676 N N . GLY A 1 86 ? -22.719 -21.922 3.301 1.00 78.06 86 GLY A N 1
ATOM 677 C CA . GLY A 1 86 ? -22.070 -22.754 2.277 1.00 78.06 86 GLY A CA 1
ATOM 678 C C . GLY A 1 86 ? -22.988 -23.793 1.627 1.00 78.06 86 GLY A C 1
ATOM 679 O O . GLY A 1 86 ? -23.917 -24.296 2.258 1.00 78.06 86 GLY A O 1
ATOM 680 N N . LEU A 1 87 ? -22.729 -24.091 0.347 1.00 77.69 87 LEU A N 1
ATOM 681 C CA . LEU A 1 87 ? -23.457 -25.099 -0.434 1.00 77.69 87 LEU A CA 1
ATOM 682 C C . LEU A 1 87 ? -22.725 -26.451 -0.445 1.00 77.69 87 LEU A C 1
ATOM 684 O O . LEU A 1 87 ? -23.293 -27.454 -0.030 1.00 77.69 87 LEU A O 1
ATOM 688 N N . PHE A 1 88 ? -21.466 -26.455 -0.895 1.00 73.44 88 PHE A N 1
ATOM 689 C CA . PHE A 1 88 ? -20.615 -27.651 -0.976 1.00 73.44 88 PHE A CA 1
ATOM 690 C C . PHE A 1 88 ? -19.663 -27.768 0.220 1.00 73.44 88 PHE A C 1
ATOM 692 O O . PHE A 1 88 ? -19.538 -28.831 0.819 1.00 73.44 88 PHE A O 1
ATOM 699 N N . CYS A 1 89 ? -19.043 -26.654 0.616 1.00 70.88 89 CYS A N 1
ATOM 700 C CA . CYS A 1 89 ? -18.198 -26.569 1.805 1.00 70.88 89 CYS A CA 1
ATOM 701 C C . CYS A 1 89 ? -18.968 -25.857 2.917 1.00 70.88 89 CYS A C 1
ATOM 703 O O . CYS A 1 89 ? -19.222 -24.654 2.824 1.00 70.88 89 CYS A O 1
ATOM 705 N N . ARG A 1 90 ? -19.354 -26.592 3.964 1.00 79.12 90 ARG A N 1
ATOM 706 C CA . ARG A 1 90 ? -20.075 -26.033 5.113 1.00 79.12 90 ARG A CA 1
ATOM 707 C C . ARG A 1 90 ? -19.098 -25.302 6.034 1.00 79.12 90 ARG A C 1
ATOM 709 O O . ARG A 1 90 ? -18.178 -25.915 6.568 1.00 79.12 90 ARG A O 1
ATOM 716 N N . ARG A 1 91 ? -19.321 -24.007 6.249 1.00 82.94 91 ARG A N 1
ATOM 717 C CA . ARG A 1 91 ? -18.619 -23.189 7.244 1.00 82.94 91 ARG A CA 1
ATOM 718 C C . ARG A 1 91 ? -19.595 -22.816 8.357 1.00 82.94 91 ARG A C 1
ATOM 720 O O . ARG A 1 91 ? -20.699 -22.345 8.078 1.00 82.94 91 ARG A O 1
ATOM 727 N N . VAL A 1 92 ? -19.196 -23.058 9.603 1.00 87.38 92 VAL A N 1
ATOM 728 C CA . VAL A 1 92 ? -19.977 -22.712 10.795 1.00 87.38 92 VAL A CA 1
ATOM 729 C C . VAL A 1 92 ? -19.134 -21.793 11.665 1.00 87.38 92 VAL A C 1
ATOM 731 O O . VAL A 1 92 ? -18.107 -22.215 12.191 1.00 87.38 92 VAL A O 1
ATOM 734 N N . ASP A 1 93 ? -19.573 -20.547 11.797 1.00 86.50 93 ASP A N 1
ATOM 735 C CA . ASP A 1 93 ? -18.895 -19.528 12.589 1.00 86.50 93 ASP A CA 1
ATOM 736 C C . ASP A 1 93 ? -19.625 -19.377 13.933 1.00 86.50 93 ASP A C 1
ATOM 738 O O . ASP A 1 93 ? -20.824 -19.084 13.969 1.00 86.50 93 ASP A O 1
ATOM 742 N N . TYR A 1 94 ? -18.909 -19.598 15.039 1.00 87.69 94 TYR A N 1
ATOM 743 C CA . TYR A 1 94 ? -19.423 -19.460 16.404 1.00 87.69 94 TYR A CA 1
ATOM 744 C C . TYR A 1 94 ? -18.921 -18.154 17.013 1.00 87.69 94 TYR A C 1
ATOM 746 O O . TYR A 1 94 ? -17.717 -17.908 17.047 1.00 87.69 94 TYR A O 1
ATOM 754 N N . MET A 1 95 ? -19.831 -17.337 17.537 1.00 88.00 95 MET A N 1
ATOM 755 C CA . MET A 1 95 ? -19.492 -16.073 18.181 1.00 88.00 95 MET A CA 1
ATOM 756 C C . MET A 1 95 ? -20.161 -15.969 19.549 1.00 88.00 95 MET A C 1
ATOM 758 O O . MET A 1 95 ? -21.381 -16.040 19.673 1.00 88.00 95 MET A O 1
ATOM 762 N N . GLU A 1 96 ? -19.363 -15.793 20.598 1.00 89.44 96 GLU A N 1
ATOM 763 C CA . GLU A 1 96 ? -19.867 -15.652 21.967 1.00 89.44 96 GLU A CA 1
ATOM 764 C C . GLU A 1 96 ? -20.476 -14.261 22.183 1.00 89.44 96 GLU A C 1
ATOM 766 O O . GLU A 1 96 ? -19.851 -13.246 21.867 1.00 89.44 96 GLU A O 1
ATOM 771 N N . LEU A 1 97 ? -21.672 -14.191 22.779 1.00 88.31 97 LEU A N 1
ATOM 772 C CA . LEU A 1 97 ? -22.402 -12.929 22.935 1.00 88.31 97 LEU A CA 1
ATOM 773 C C . LEU A 1 97 ? -21.638 -11.912 23.794 1.00 88.31 97 LEU A C 1
ATOM 775 O O . LEU A 1 97 ? -21.618 -10.728 23.477 1.00 88.31 97 LEU A O 1
ATOM 779 N N . TYR A 1 98 ? -20.947 -12.344 24.852 1.00 86.88 98 TYR A N 1
ATOM 780 C CA . TYR A 1 98 ? -20.223 -11.408 25.721 1.00 86.88 98 TYR A CA 1
ATOM 781 C C . TYR A 1 98 ? -19.045 -10.701 25.020 1.00 86.88 98 TYR A C 1
ATOM 783 O O . TYR A 1 98 ? -18.580 -9.678 25.527 1.00 86.88 98 TYR A O 1
ATOM 791 N N . ARG A 1 99 ? -18.542 -11.243 23.895 1.00 88.31 99 ARG A N 1
ATOM 792 C CA . ARG A 1 99 ? -17.448 -10.648 23.099 1.00 88.31 99 ARG A CA 1
ATOM 793 C C . ARG A 1 99 ? -17.930 -9.566 22.138 1.00 88.31 99 ARG A C 1
ATOM 795 O O . ARG A 1 99 ? -17.101 -8.856 21.568 1.00 88.31 99 ARG A O 1
ATOM 802 N N . ILE A 1 100 ? -19.242 -9.448 21.951 1.00 90.56 100 ILE A N 1
ATOM 803 C CA . ILE A 1 100 ? -19.834 -8.456 21.063 1.00 90.56 100 ILE A CA 1
ATOM 804 C C . ILE A 1 100 ? -19.650 -7.067 21.683 1.00 90.56 100 ILE A C 1
ATOM 806 O O . ILE A 1 100 ? -19.976 -6.829 22.854 1.00 90.56 100 ILE A O 1
ATOM 810 N N . VAL A 1 101 ? -19.087 -6.157 20.895 1.00 88.31 101 VAL A N 1
ATOM 811 C CA . VAL A 1 101 ? -18.793 -4.779 21.300 1.00 88.31 101 VAL A CA 1
ATOM 812 C C . VAL A 1 101 ? -19.921 -3.868 20.860 1.00 88.31 101 VAL A C 1
ATOM 814 O O . VAL A 1 101 ? -20.518 -3.204 21.702 1.00 88.31 101 VAL A O 1
ATOM 817 N N . ASP A 1 102 ? -20.217 -3.877 19.563 1.00 90.31 102 ASP A N 1
ATOM 818 C CA . ASP A 1 102 ? -21.125 -2.922 18.946 1.00 90.31 102 ASP A CA 1
ATOM 819 C C . ASP A 1 102 ? -21.858 -3.533 17.740 1.00 90.31 102 ASP A C 1
ATOM 821 O O . ASP A 1 102 ? -21.459 -4.573 17.201 1.00 90.31 102 ASP A O 1
ATOM 825 N N . PHE A 1 103 ? -22.940 -2.875 17.333 1.00 91.06 103 PHE A N 1
ATOM 826 C CA . PHE A 1 103 ? -23.795 -3.249 16.213 1.00 91.06 103 PHE A CA 1
ATOM 827 C C . PHE A 1 103 ? -23.870 -2.088 15.228 1.00 91.06 103 PHE A C 1
ATOM 829 O O . PHE A 1 103 ? -24.241 -0.979 15.600 1.00 91.06 103 PHE A O 1
ATOM 836 N N . GLN A 1 104 ? -23.586 -2.354 13.958 1.00 90.00 104 GLN A N 1
ATOM 837 C CA . GLN A 1 104 ? -23.742 -1.380 12.884 1.00 90.00 104 GLN A CA 1
ATOM 838 C C . GLN A 1 104 ? -24.861 -1.829 11.949 1.00 90.00 104 GLN A C 1
ATOM 840 O O . GLN A 1 104 ? -24.885 -2.973 11.499 1.00 90.00 104 GLN A O 1
ATOM 845 N N . GLU A 1 105 ? -25.800 -0.937 11.646 1.00 89.00 105 GLU A N 1
ATOM 846 C CA . GLU A 1 105 ? -26.837 -1.197 10.649 1.00 89.00 105 GLU A CA 1
ATOM 847 C C . GLU A 1 105 ? -26.474 -0.502 9.338 1.00 89.00 105 GLU A C 1
ATOM 849 O O . GLU A 1 105 ? -26.442 0.724 9.259 1.00 89.00 105 GLU A O 1
ATOM 854 N N . HIS A 1 106 ? -26.232 -1.292 8.295 1.00 87.00 106 HIS A N 1
ATOM 855 C CA . HIS A 1 106 ? -26.012 -0.795 6.944 1.00 87.00 106 HIS A CA 1
ATOM 856 C C . HIS A 1 106 ? -27.221 -1.112 6.064 1.00 87.00 106 HIS A C 1
ATOM 858 O O . HIS A 1 106 ? -27.746 -2.228 6.061 1.00 87.00 106 HIS A O 1
ATOM 864 N N . GLN A 1 107 ? -27.669 -0.111 5.306 1.00 86.94 107 GLN A N 1
ATOM 865 C CA . GLN A 1 107 ? -28.754 -0.239 4.337 1.00 86.94 107 GLN A CA 1
ATOM 866 C C . GLN A 1 107 ? -28.328 0.453 3.044 1.00 86.94 107 GLN A C 1
ATOM 868 O O . GLN A 1 107 ? -28.119 1.665 3.030 1.00 86.94 107 GLN A O 1
ATOM 873 N N . SER A 1 108 ? -28.180 -0.310 1.961 1.00 87.88 108 SER A N 1
ATOM 874 C CA . SER A 1 108 ? -27.998 0.269 0.625 1.00 87.88 108 SER A CA 1
ATOM 875 C C . SER A 1 108 ? -29.311 0.878 0.118 1.00 87.88 108 SER A C 1
ATOM 877 O O . SER A 1 108 ? -30.384 0.508 0.590 1.00 87.88 108 SER A O 1
ATOM 879 N N . LEU A 1 109 ? -29.258 1.780 -0.868 1.00 87.06 109 LEU A N 1
ATOM 880 C CA . LEU A 1 109 ? -30.462 2.422 -1.428 1.00 87.06 109 LEU A CA 1
ATOM 881 C C . LEU A 1 109 ? -31.514 1.397 -1.891 1.00 87.06 109 LEU A C 1
ATOM 883 O O . LEU A 1 109 ? -32.701 1.536 -1.608 1.00 87.06 109 LEU A O 1
ATOM 887 N N . LEU A 1 110 ? -31.070 0.319 -2.541 1.00 84.94 110 LEU A N 1
ATOM 888 C CA . LEU A 1 110 ? -31.949 -0.768 -2.976 1.00 84.94 110 LEU A CA 1
ATOM 889 C C . LEU A 1 110 ? -32.512 -1.570 -1.787 1.00 84.94 110 LEU A C 1
ATOM 891 O O . LEU A 1 110 ? -33.679 -1.951 -1.799 1.00 84.94 110 LEU A O 1
ATOM 895 N N . GLN A 1 111 ? -31.727 -1.771 -0.722 1.00 86.38 111 GLN A N 1
ATOM 896 C CA . GLN A 1 111 ? -32.216 -2.393 0.516 1.00 86.38 111 GLN A CA 1
ATOM 897 C C . GLN A 1 111 ? -33.238 -1.509 1.238 1.00 86.38 111 GLN A C 1
ATOM 899 O O . GLN A 1 111 ? -34.239 -2.033 1.724 1.00 86.38 111 GLN A O 1
ATOM 904 N N . GLN A 1 112 ? -33.051 -0.186 1.246 1.00 86.69 112 GLN A N 1
ATOM 905 C CA . GLN A 1 112 ? -34.003 0.766 1.824 1.00 86.69 112 GLN A CA 1
ATOM 906 C C . GLN A 1 112 ? -35.362 0.701 1.119 1.00 86.69 112 GLN A C 1
ATOM 908 O O . GLN A 1 112 ? -36.387 0.609 1.795 1.00 86.69 112 GLN A O 1
ATOM 913 N N . LEU A 1 113 ? -35.367 0.672 -0.220 1.00 87.06 113 LEU A N 1
ATOM 914 C CA . LEU A 1 113 ? -36.587 0.536 -1.026 1.00 87.06 113 LEU A CA 1
ATOM 915 C C . LEU A 1 113 ? -37.304 -0.800 -0.771 1.00 87.06 113 LEU A C 1
ATOM 917 O O . LEU A 1 113 ? -38.528 -0.838 -0.679 1.00 87.06 113 LEU A O 1
ATOM 921 N N . CYS A 1 114 ? -36.554 -1.892 -0.597 1.00 84.44 114 CYS A N 1
ATOM 922 C CA . CYS A 1 114 ? -37.111 -3.213 -0.294 1.00 84.44 114 CYS A CA 1
ATOM 923 C C . CYS A 1 114 ? -37.417 -3.451 1.199 1.00 84.44 114 CYS A C 1
ATOM 925 O O . CYS A 1 114 ? -37.884 -4.534 1.560 1.00 84.44 114 CYS A O 1
ATOM 927 N N . GLY A 1 115 ? -37.144 -2.486 2.086 1.00 86.81 115 GLY A N 1
ATOM 928 C CA . GLY A 1 115 ? -37.344 -2.629 3.533 1.00 86.81 115 GLY A CA 1
ATOM 929 C C . GLY A 1 115 ? -36.430 -3.669 4.199 1.00 86.81 115 GLY A C 1
ATOM 930 O O . GLY A 1 115 ? -36.809 -4.274 5.211 1.00 86.81 115 GLY A O 1
ATOM 931 N N . LEU A 1 116 ? -35.244 -3.896 3.633 1.00 89.94 116 LEU A N 1
ATOM 932 C CA . LEU A 1 116 ? -34.215 -4.806 4.134 1.00 89.94 116 LEU A CA 1
ATOM 933 C C . LEU A 1 116 ? -33.063 -4.029 4.780 1.00 89.94 116 LEU A C 1
ATOM 935 O O . LEU A 1 116 ? -32.828 -2.859 4.485 1.00 89.94 116 LEU A O 1
ATOM 939 N N . LYS A 1 117 ? -32.344 -4.694 5.681 1.00 89.88 117 LYS A N 1
ATOM 940 C CA . LYS A 1 117 ? -31.136 -4.185 6.322 1.00 89.88 117 LYS A CA 1
ATOM 941 C C . LYS A 1 117 ? -30.107 -5.286 6.516 1.00 89.88 117 LYS A C 1
ATOM 943 O O . LYS A 1 117 ? -30.462 -6.452 6.707 1.00 89.88 117 LYS A O 1
ATOM 948 N N . THR A 1 118 ? -28.843 -4.890 6.515 1.00 90.62 118 THR A N 1
ATOM 949 C CA . THR A 1 118 ? -27.718 -5.748 6.876 1.00 90.62 118 THR A CA 1
ATOM 950 C C . THR A 1 118 ? -27.163 -5.271 8.209 1.00 90.62 118 THR A C 1
ATOM 952 O O . THR A 1 118 ? -26.805 -4.105 8.363 1.00 90.62 118 THR A O 1
ATOM 955 N N . VAL A 1 119 ? -27.129 -6.164 9.195 1.00 91.38 119 VAL A N 1
ATOM 956 C CA . VAL A 1 119 ? -26.619 -5.862 10.537 1.00 91.38 119 VAL A CA 1
ATOM 957 C C . VAL A 1 119 ? -25.221 -6.449 10.662 1.00 91.38 119 VAL A C 1
ATOM 959 O O . VAL A 1 119 ? -25.046 -7.663 10.592 1.00 91.38 119 VAL A O 1
ATOM 962 N N . VAL A 1 120 ? -24.232 -5.590 10.861 1.00 91.06 120 VAL A N 1
ATOM 963 C CA . VAL A 1 120 ? -22.838 -5.960 11.093 1.00 91.06 120 VAL A CA 1
ATOM 964 C C . VAL A 1 120 ? -22.604 -6.010 12.597 1.00 91.06 120 VAL A C 1
ATOM 966 O O . VAL A 1 120 ? -22.770 -5.015 13.302 1.00 91.06 120 VAL A O 1
ATOM 969 N N . ILE A 1 121 ? -22.224 -7.180 13.097 1.00 92.75 121 ILE A N 1
ATOM 970 C CA . ILE A 1 121 ? -21.870 -7.381 14.500 1.00 92.75 121 ILE A CA 1
ATOM 971 C C . ILE A 1 121 ? -20.352 -7.298 14.635 1.00 92.75 121 ILE A C 1
ATOM 973 O O . ILE A 1 121 ? -19.626 -8.037 13.966 1.00 92.75 121 ILE A O 1
ATOM 977 N N . LEU A 1 122 ? -19.880 -6.419 15.519 1.00 91.06 122 LEU A N 1
ATOM 978 C CA . LEU A 1 122 ? -18.461 -6.236 15.805 1.00 91.06 122 LEU A CA 1
ATOM 979 C C . LEU A 1 122 ? -18.073 -6.989 17.081 1.00 91.06 122 LEU A C 1
ATOM 981 O O . LEU A 1 122 ? -18.657 -6.787 18.148 1.00 91.06 122 LEU A O 1
ATOM 985 N N . SER A 1 123 ? -17.066 -7.851 16.969 1.00 90.31 123 SER A N 1
ATOM 986 C CA . SER A 1 123 ? -16.530 -8.671 18.058 1.00 90.31 123 SER A CA 1
ATOM 987 C C . SER A 1 123 ? -15.140 -8.194 18.472 1.00 90.31 123 SER A C 1
ATOM 989 O O . SER A 1 123 ? -14.382 -7.666 17.663 1.00 90.31 123 SER A O 1
ATOM 991 N N . THR A 1 124 ? -14.774 -8.425 19.736 1.00 87.00 124 THR A N 1
ATOM 992 C CA . THR A 1 124 ? -13.394 -8.207 20.224 1.00 87.00 124 THR A CA 1
ATOM 993 C C . THR A 1 124 ? -12.430 -9.322 19.781 1.00 87.00 124 THR A C 1
ATOM 995 O O . THR A 1 124 ? -11.232 -9.256 20.054 1.00 87.00 124 THR A O 1
ATOM 998 N N . ASP A 1 125 ? -12.928 -10.384 19.141 1.00 85.88 125 ASP A N 1
ATOM 999 C CA . ASP A 1 125 ? -12.101 -11.514 18.710 1.00 85.88 125 ASP A CA 1
ATOM 1000 C C . ASP A 1 125 ? -11.128 -11.126 17.582 1.00 85.88 125 ASP A C 1
ATOM 1002 O O . ASP A 1 125 ? -11.506 -10.476 16.608 1.00 85.88 125 ASP A O 1
ATOM 1006 N N . ARG A 1 126 ? -9.870 -11.569 17.693 1.00 75.56 126 ARG A N 1
ATOM 1007 C CA . ARG A 1 126 ? -8.828 -11.326 16.685 1.00 75.56 126 ARG A CA 1
ATOM 1008 C C . ARG A 1 126 ? -9.024 -12.167 15.425 1.00 75.56 126 ARG A C 1
ATOM 1010 O O . ARG A 1 126 ? -8.617 -11.728 14.356 1.00 75.56 126 ARG A O 1
ATOM 1017 N N . ASN A 1 127 ? -9.616 -13.358 15.543 1.00 77.81 127 ASN A N 1
ATOM 1018 C CA . ASN A 1 127 ? -9.727 -14.290 14.417 1.00 77.81 127 ASN A CA 1
ATOM 1019 C C . ASN A 1 127 ? -10.994 -14.053 13.573 1.00 77.81 127 ASN A C 1
ATOM 1021 O O . ASN A 1 127 ? -11.013 -14.335 12.379 1.00 77.81 127 ASN A O 1
ATOM 1025 N N . SER A 1 128 ? -12.058 -13.521 14.183 1.00 74.44 128 SER A N 1
ATOM 1026 C CA . SER A 1 128 ? -13.334 -13.214 13.515 1.00 74.44 128 SER A CA 1
ATOM 1027 C C . SER A 1 128 ? -13.939 -11.900 14.044 1.00 74.44 128 SER A C 1
ATOM 1029 O O . SER A 1 128 ? -14.896 -11.903 14.819 1.00 74.44 128 SER A O 1
ATOM 1031 N N . PRO A 1 129 ? -13.380 -10.740 13.651 1.00 83.50 129 PRO A N 1
ATOM 1032 C CA . PRO A 1 129 ? -13.760 -9.451 14.235 1.00 83.50 129 PRO A CA 1
ATOM 1033 C C . PRO A 1 129 ? -15.133 -8.939 13.776 1.00 83.50 129 PRO A C 1
ATOM 1035 O O . PRO A 1 129 ? -15.701 -8.057 14.419 1.00 83.50 129 PRO A O 1
ATOM 1038 N N . LYS A 1 130 ? -15.663 -9.445 12.655 1.00 87.06 130 LYS A N 1
ATOM 1039 C CA . LYS A 1 130 ? -16.903 -8.954 12.039 1.00 87.06 130 LYS A CA 1
ATOM 1040 C C . LYS A 1 130 ? -17.783 -10.108 11.581 1.00 87.06 130 LYS A C 1
ATOM 1042 O O . LYS A 1 130 ? -17.288 -11.042 10.949 1.00 87.06 130 LYS A O 1
ATOM 1047 N N . LEU A 1 131 ? -19.079 -10.017 11.866 1.00 88.25 131 LEU A N 1
ATOM 1048 C CA . LEU A 1 131 ? -20.082 -10.953 11.375 1.00 88.25 131 LEU A CA 1
ATOM 1049 C C . LEU A 1 131 ? -21.276 -10.213 10.773 1.00 88.25 131 LEU A C 1
ATOM 1051 O O . LEU A 1 131 ? -21.994 -9.504 11.476 1.00 88.25 131 LEU A O 1
ATOM 1055 N N . ASP A 1 132 ? -21.530 -10.473 9.493 1.00 88.75 132 ASP A N 1
ATOM 1056 C CA . ASP A 1 132 ? -22.600 -9.813 8.749 1.00 88.75 132 ASP A CA 1
ATOM 1057 C C . ASP A 1 132 ? -23.867 -10.678 8.709 1.00 88.75 132 ASP A C 1
ATOM 1059 O O . ASP A 1 132 ? -23.891 -11.799 8.177 1.00 88.75 132 ASP A O 1
ATOM 1063 N N . LEU A 1 133 ? -24.944 -10.136 9.272 1.00 89.31 133 LEU A N 1
ATOM 1064 C CA . LEU A 1 133 ? -26.298 -10.662 9.178 1.00 89.31 133 LEU A CA 1
ATOM 1065 C C . LEU A 1 133 ? -27.011 -9.989 8.000 1.00 89.31 133 LEU A C 1
ATOM 1067 O O . LEU A 1 133 ? -27.466 -8.848 8.099 1.00 89.31 133 LEU A O 1
ATOM 1071 N N . ILE A 1 134 ? -27.096 -10.691 6.877 1.00 90.19 134 ILE A N 1
ATOM 1072 C CA . ILE A 1 134 ? -27.540 -10.135 5.597 1.00 90.19 134 ILE A CA 1
ATOM 1073 C C . ILE A 1 134 ? -29.054 -10.343 5.431 1.00 90.19 134 ILE A C 1
ATOM 1075 O O . ILE A 1 134 ? -29.591 -11.388 5.806 1.00 90.19 134 ILE A O 1
ATOM 1079 N N . GLY A 1 135 ? -29.752 -9.369 4.837 1.00 84.31 135 GLY A N 1
ATOM 1080 C CA . GLY A 1 135 ? -31.134 -9.540 4.374 1.00 84.31 135 GLY A CA 1
ATOM 1081 C C . GLY A 1 135 ? -32.170 -9.663 5.494 1.00 84.31 135 GLY A C 1
ATOM 1082 O O . GLY A 1 135 ? -33.146 -10.404 5.352 1.00 84.31 135 GLY A O 1
ATOM 1083 N N . ILE A 1 136 ? -31.963 -8.956 6.606 1.00 88.81 136 ILE A N 1
ATOM 1084 C CA . ILE A 1 136 ? -32.911 -8.866 7.719 1.00 88.81 136 ILE A CA 1
ATOM 1085 C C . ILE A 1 136 ? -34.010 -7.851 7.381 1.00 88.81 136 ILE A C 1
ATOM 1087 O O . ILE A 1 136 ? -33.739 -6.781 6.846 1.00 88.81 136 ILE A O 1
ATOM 1091 N N . ARG A 1 137 ? -35.269 -8.142 7.727 1.00 85.38 137 ARG A N 1
ATOM 1092 C CA . ARG A 1 137 ? -36.376 -7.189 7.545 1.00 85.38 137 ARG A CA 1
ATOM 1093 C C . ARG A 1 137 ? -36.249 -6.022 8.528 1.00 85.38 137 ARG A C 1
ATOM 1095 O O . ARG A 1 137 ? -36.074 -6.249 9.723 1.00 85.38 137 ARG A O 1
ATOM 1102 N N . ARG A 1 138 ? -36.401 -4.780 8.052 1.00 81.44 138 ARG A N 1
ATOM 1103 C CA . ARG A 1 138 ? -36.242 -3.558 8.866 1.00 81.44 138 ARG A CA 1
ATOM 1104 C C . ARG A 1 138 ? -37.120 -3.537 10.124 1.00 81.44 138 ARG A C 1
ATOM 1106 O O . ARG A 1 138 ? -36.658 -3.072 11.157 1.00 81.44 138 ARG A O 1
ATOM 1113 N N . GLY A 1 139 ? -38.344 -4.062 10.037 1.00 75.00 139 GLY A N 1
ATOM 1114 C CA . GLY A 1 139 ? -39.294 -4.121 11.157 1.00 75.00 139 GLY A CA 1
ATOM 1115 C C . GLY A 1 139 ? -38.966 -5.154 12.241 1.00 75.00 139 GLY A C 1
ATOM 1116 O O . GLY A 1 139 ? -39.628 -5.164 13.272 1.00 75.00 139 GLY A O 1
ATOM 1117 N N . ASN A 1 140 ? -37.964 -6.015 12.035 1.00 81.69 140 ASN A N 1
ATOM 1118 C CA . ASN A 1 140 ? -37.535 -6.966 13.054 1.00 81.69 140 ASN A CA 1
ATOM 1119 C C . ASN A 1 140 ? -36.437 -6.327 13.911 1.00 81.69 140 ASN A C 1
ATOM 1121 O O . ASN A 1 140 ? -35.311 -6.124 13.440 1.00 81.69 140 ASN A O 1
ATOM 1125 N N . ASP A 1 141 ? -36.741 -6.060 15.180 1.00 81.56 141 ASP A N 1
ATOM 1126 C CA . ASP A 1 141 ? -35.792 -5.479 16.135 1.00 81.56 141 ASP A CA 1
ATOM 1127 C C . ASP A 1 141 ? -34.851 -6.534 16.746 1.00 81.56 141 ASP A C 1
ATOM 1129 O O . ASP A 1 141 ? -34.774 -6.774 17.949 1.00 81.56 141 ASP A O 1
ATOM 1133 N N . ILE A 1 142 ? -34.140 -7.237 15.867 1.00 84.94 142 ILE A N 1
ATOM 1134 C CA . ILE A 1 142 ? -33.197 -8.293 16.252 1.00 84.94 142 ILE A CA 1
ATOM 1135 C C . ILE A 1 142 ? -32.000 -7.697 17.001 1.00 84.94 142 ILE A C 1
ATOM 1137 O O . ILE A 1 142 ? -31.414 -8.368 17.848 1.00 84.94 142 ILE A O 1
ATOM 1141 N N . VAL A 1 143 ? -31.645 -6.440 16.722 1.00 86.88 143 VAL A N 1
ATOM 1142 C CA . VAL A 1 143 ? -30.533 -5.760 17.392 1.00 86.88 143 VAL A CA 1
ATOM 1143 C C . VAL A 1 143 ? -30.853 -5.526 18.861 1.00 86.88 143 VAL A C 1
ATOM 1145 O O . VAL A 1 143 ? -30.001 -5.842 19.688 1.00 86.88 143 VAL A O 1
ATOM 1148 N N . ALA A 1 144 ? -32.061 -5.065 19.207 1.00 86.25 144 ALA A N 1
ATOM 1149 C CA . ALA A 1 144 ? -32.459 -4.929 20.607 1.00 86.25 144 ALA A CA 1
ATOM 1150 C C . ALA A 1 144 ? -32.424 -6.276 21.344 1.00 86.25 144 ALA A C 1
ATOM 1152 O O . ALA A 1 144 ? -31.822 -6.370 22.412 1.00 86.25 144 ALA A O 1
ATOM 1153 N N . ILE A 1 145 ? -32.963 -7.337 20.730 1.00 86.81 145 ILE A N 1
ATOM 1154 C CA . ILE A 1 145 ? -32.978 -8.684 21.324 1.00 86.81 145 ILE A CA 1
ATOM 1155 C C . ILE A 1 145 ? -31.553 -9.205 21.560 1.00 86.81 145 ILE A C 1
ATOM 1157 O O . ILE A 1 145 ? -31.248 -9.749 22.623 1.00 86.81 145 ILE A O 1
ATOM 1161 N N . ILE A 1 146 ? -30.653 -9.062 20.579 1.00 88.44 146 ILE A N 1
ATOM 1162 C CA . ILE A 1 146 ? -29.263 -9.505 20.748 1.00 88.44 146 ILE A CA 1
ATOM 1163 C C . ILE A 1 146 ? -28.562 -8.624 21.788 1.00 88.44 146 ILE A C 1
ATOM 1165 O O . ILE A 1 146 ? -27.859 -9.161 22.640 1.00 88.44 146 ILE A O 1
ATOM 1169 N N . ARG A 1 147 ? -28.773 -7.303 21.774 1.00 89.25 147 ARG A N 1
ATOM 1170 C CA . ARG A 1 147 ? -28.172 -6.365 22.733 1.00 89.25 147 ARG A CA 1
ATOM 1171 C C . ARG A 1 147 ? -28.550 -6.702 24.172 1.00 89.25 147 ARG A C 1
ATOM 1173 O O . ARG A 1 147 ? -27.658 -6.820 25.008 1.00 89.25 147 ARG A O 1
ATOM 1180 N N . GLU A 1 148 ? -29.827 -6.951 24.441 1.00 88.81 148 GLU A N 1
ATOM 1181 C CA . GLU A 1 148 ? -30.299 -7.372 25.762 1.00 88.81 148 GLU A CA 1
ATOM 1182 C C . GLU A 1 148 ? -29.600 -8.664 26.218 1.00 88.81 148 GLU A C 1
ATOM 1184 O O . GLU A 1 148 ? -29.042 -8.736 27.318 1.00 88.81 148 GLU A O 1
ATOM 1189 N N . ARG A 1 149 ? -29.531 -9.676 25.340 1.00 87.50 149 ARG A N 1
ATOM 1190 C CA . ARG A 1 149 ? -28.833 -10.937 25.642 1.00 87.50 149 ARG A CA 1
ATOM 1191 C C . ARG A 1 149 ? -27.332 -10.728 25.877 1.00 87.50 149 ARG A C 1
ATOM 1193 O O . ARG A 1 149 ? -26.752 -11.391 26.739 1.00 87.50 149 ARG A O 1
ATOM 1200 N N . VAL A 1 150 ? -26.689 -9.808 25.158 1.00 89.50 150 VAL A N 1
ATOM 1201 C CA . VAL A 1 150 ? -25.274 -9.448 25.362 1.00 89.50 150 VAL A CA 1
ATOM 1202 C C . VAL A 1 150 ? -25.065 -8.812 26.737 1.00 89.50 150 VAL A C 1
ATOM 1204 O O . VAL A 1 150 ? -24.148 -9.212 27.456 1.00 89.50 150 VAL A O 1
ATOM 1207 N N . GLU A 1 151 ? -25.919 -7.872 27.139 1.00 87.31 151 GLU A N 1
ATOM 1208 C CA . GLU A 1 151 ? -25.833 -7.201 28.442 1.00 87.31 151 GLU A CA 1
ATOM 1209 C C . GLU A 1 151 ? -26.036 -8.166 29.613 1.00 87.31 151 GLU A C 1
ATOM 1211 O O . GLU A 1 151 ? -25.318 -8.095 30.613 1.00 87.31 151 GLU A O 1
ATOM 1216 N N . ILE A 1 152 ? -26.973 -9.110 29.489 1.00 87.88 152 ILE A N 1
ATOM 1217 C CA . ILE A 1 152 ? -27.179 -10.168 30.488 1.00 87.88 152 ILE A CA 1
ATOM 1218 C C . ILE A 1 152 ? -25.906 -11.015 30.642 1.00 87.88 152 ILE A C 1
ATOM 1220 O O . ILE A 1 152 ? -25.445 -11.251 31.763 1.00 87.88 152 ILE A O 1
ATOM 1224 N N . ASN A 1 153 ? -25.289 -11.426 29.531 1.00 86.69 153 ASN A N 1
ATOM 1225 C CA . ASN A 1 153 ? -24.060 -12.223 29.561 1.00 86.69 153 ASN A CA 1
ATOM 1226 C C . ASN A 1 153 ? -22.856 -11.445 30.124 1.00 86.69 153 ASN A C 1
ATOM 1228 O O . ASN A 1 153 ? -22.073 -12.005 30.897 1.00 86.69 153 ASN A O 1
ATOM 1232 N N . LYS A 1 154 ? -22.717 -10.151 29.798 1.00 87.25 154 LYS A N 1
ATOM 1233 C CA . LYS A 1 154 ? -21.667 -9.286 30.367 1.00 87.25 154 LYS A CA 1
ATOM 1234 C C . LYS A 1 154 ? -21.834 -9.126 31.881 1.00 87.25 154 LYS A C 1
ATOM 1236 O O . LYS A 1 154 ? -20.882 -9.392 32.615 1.00 87.25 154 LYS A O 1
ATOM 1241 N N . ARG A 1 155 ? -23.051 -8.833 32.361 1.00 86.50 155 ARG A N 1
ATOM 1242 C CA . ARG A 1 155 ? -23.358 -8.734 33.802 1.00 86.50 155 ARG A CA 1
ATOM 1243 C C . ARG A 1 155 ? -23.084 -10.035 34.553 1.00 86.50 155 ARG A C 1
ATOM 1245 O O . ARG A 1 155 ? -22.497 -10.003 35.633 1.00 86.50 155 ARG A O 1
ATOM 1252 N N . LYS A 1 156 ? -23.443 -11.191 33.979 1.00 86.81 156 LYS A N 1
ATOM 1253 C CA . LYS A 1 156 ? -23.144 -12.513 34.564 1.00 86.81 156 LYS A CA 1
ATOM 1254 C C . LYS A 1 156 ? -21.633 -12.698 34.761 1.00 86.81 156 LYS A C 1
ATOM 1256 O O . LYS A 1 156 ? -21.201 -13.145 35.823 1.00 86.81 156 LYS A O 1
ATOM 1261 N N . ARG A 1 157 ? -20.816 -12.299 33.779 1.00 82.56 157 ARG A N 1
ATOM 1262 C CA . ARG A 1 157 ? -19.346 -12.384 33.852 1.00 82.56 157 ARG A CA 1
ATOM 1263 C C . ARG A 1 157 ? -18.741 -11.402 34.856 1.00 82.56 157 ARG A C 1
ATOM 1265 O O . ARG A 1 157 ? -17.843 -11.785 35.603 1.00 82.56 157 ARG A O 1
ATOM 1272 N N . GLU A 1 158 ? -19.222 -10.164 34.891 1.00 82.88 158 GLU A N 1
ATOM 1273 C CA . GLU A 1 158 ? -18.776 -9.155 35.861 1.00 82.88 158 GLU A CA 1
ATOM 1274 C C . GLU A 1 158 ? -19.141 -9.542 37.294 1.00 82.88 158 GLU A C 1
ATOM 1276 O O . GLU A 1 158 ? -18.288 -9.473 38.174 1.00 82.88 158 GLU A O 1
ATOM 1281 N N . SER A 1 159 ? -20.352 -10.058 37.520 1.00 82.12 159 SER A N 1
ATOM 1282 C CA . SER A 1 159 ? -20.768 -10.580 38.825 1.00 82.12 159 SER A CA 1
ATOM 1283 C C . SER A 1 159 ? -19.855 -11.713 39.305 1.00 82.12 159 SER A C 1
ATOM 1285 O O . SER A 1 159 ? -19.424 -11.711 40.458 1.00 82.12 159 SER A O 1
ATOM 1287 N N . MET A 1 160 ? -19.481 -12.648 38.421 1.00 81.81 160 MET A N 1
ATOM 1288 C CA . MET A 1 160 ? -18.520 -13.705 38.761 1.00 81.81 160 MET A CA 1
ATOM 1289 C C . MET A 1 160 ? -17.128 -13.145 39.084 1.00 81.81 160 MET A C 1
ATOM 1291 O O . MET A 1 160 ? -16.508 -13.588 40.049 1.00 81.81 160 MET A O 1
ATOM 1295 N N . ARG A 1 161 ? -16.645 -12.143 38.336 1.00 76.94 161 ARG A N 1
ATOM 1296 C CA . ARG A 1 161 ? -15.358 -11.480 38.616 1.00 76.94 161 ARG A CA 1
ATOM 1297 C C . ARG A 1 161 ? -15.358 -10.761 39.963 1.00 76.94 161 ARG A C 1
ATOM 1299 O O . ARG A 1 161 ? -14.413 -10.932 40.724 1.00 76.94 161 ARG A O 1
ATOM 1306 N N . LEU A 1 162 ? -16.411 -10.006 40.272 1.00 77.19 162 LEU A N 1
ATOM 1307 C CA . LEU A 1 162 ? -16.547 -9.301 41.549 1.00 77.19 162 LEU A CA 1
ATOM 1308 C C . LEU A 1 162 ? -16.599 -10.275 42.727 1.00 77.19 162 LEU A C 1
ATOM 1310 O O . LEU A 1 162 ? -15.953 -10.026 43.739 1.00 77.19 162 LEU A O 1
ATOM 1314 N N . ARG A 1 163 ? -17.284 -11.418 42.579 1.00 79.25 163 ARG A N 1
ATOM 1315 C CA . ARG A 1 163 ? -17.275 -12.483 43.593 1.00 79.25 163 ARG A CA 1
ATOM 1316 C C . ARG A 1 163 ? -15.868 -13.031 43.823 1.00 79.25 163 ARG A C 1
ATOM 1318 O O . ARG A 1 163 ? -15.437 -13.107 44.966 1.00 79.25 163 ARG A O 1
ATOM 1325 N N . ILE A 1 164 ? -15.126 -13.336 42.758 1.00 76.88 164 ILE A N 1
ATOM 1326 C CA . ILE A 1 164 ? -13.742 -13.822 42.868 1.00 76.88 164 ILE A CA 1
ATOM 1327 C C . ILE A 1 164 ? -12.853 -12.779 43.557 1.00 76.88 164 ILE A C 1
ATOM 1329 O O . ILE A 1 164 ? -12.145 -13.118 44.499 1.00 76.88 164 ILE A O 1
ATOM 1333 N N . ILE A 1 165 ? -12.927 -11.509 43.147 1.00 76.00 165 ILE A N 1
ATOM 1334 C CA . ILE A 1 165 ? -12.155 -10.423 43.768 1.00 76.00 165 ILE A CA 1
ATOM 1335 C C . ILE A 1 165 ? -12.538 -10.269 45.243 1.00 76.00 165 ILE A C 1
ATOM 1337 O O . ILE A 1 165 ? -11.651 -10.204 46.084 1.00 76.00 165 ILE A O 1
ATOM 1341 N N . SER A 1 166 ? -13.831 -10.281 45.581 1.00 75.06 166 SER A N 1
ATOM 1342 C CA . SER A 1 166 ? -14.278 -10.180 46.977 1.00 75.06 166 SER A CA 1
ATOM 1343 C C . SER A 1 166 ? -13.753 -11.325 47.848 1.00 75.06 166 SER A C 1
ATOM 1345 O O . SER A 1 166 ? -13.345 -11.082 48.978 1.00 75.06 166 SER A O 1
ATOM 1347 N N . ILE A 1 167 ? -13.674 -12.548 47.309 1.00 79.12 167 ILE A N 1
ATOM 1348 C CA . ILE A 1 167 ? -13.107 -13.704 48.015 1.00 79.12 167 ILE A CA 1
ATOM 1349 C C . ILE A 1 167 ? -11.604 -13.500 48.244 1.00 79.12 167 ILE A C 1
ATOM 1351 O O . ILE A 1 167 ? -11.119 -13.732 49.348 1.00 79.12 167 ILE A O 1
ATOM 1355 N N . TRP A 1 168 ? -10.872 -13.005 47.241 1.00 74.44 168 TRP A N 1
ATOM 1356 C CA . TRP A 1 168 ? -9.445 -12.696 47.371 1.00 74.44 168 TRP A CA 1
ATOM 1357 C C . TRP A 1 168 ? -9.163 -11.561 48.360 1.00 74.44 168 TRP A C 1
ATOM 1359 O O . TRP A 1 168 ? -8.228 -11.675 49.146 1.00 74.44 168 TRP A O 1
ATOM 1369 N N . VAL A 1 169 ? -9.975 -10.498 48.375 1.00 78.00 169 VAL A N 1
ATOM 1370 C CA . VAL A 1 169 ? -9.834 -9.405 49.353 1.00 78.00 169 VAL A CA 1
ATOM 1371 C C . VAL A 1 169 ? -10.057 -9.917 50.774 1.00 78.00 169 VAL A C 1
ATOM 1373 O O . VAL A 1 169 ? -9.265 -9.598 51.655 1.00 78.00 169 VAL A O 1
ATOM 1376 N N . VAL A 1 170 ? -11.075 -10.755 50.997 1.00 78.81 170 VAL A N 1
ATOM 1377 C CA . VAL A 1 170 ? -11.317 -11.380 52.309 1.00 78.81 170 VAL A CA 1
ATOM 1378 C C . VAL A 1 170 ? -10.151 -12.288 52.714 1.00 78.81 170 VAL A C 1
ATOM 1380 O O . VAL A 1 170 ? -9.735 -12.258 53.869 1.00 78.81 170 VAL A O 1
ATOM 1383 N N . PHE A 1 171 ? -9.573 -13.042 51.775 1.00 75.12 171 PHE A N 1
ATOM 1384 C CA . PHE A 1 171 ? -8.417 -13.902 52.043 1.00 75.12 171 PHE A CA 1
ATOM 1385 C C . PHE A 1 171 ? -7.159 -13.096 52.414 1.00 75.12 171 PHE A C 1
ATOM 1387 O O . PHE A 1 171 ? -6.450 -13.450 53.353 1.00 75.12 171 PHE A O 1
ATOM 1394 N N . VAL A 1 172 ? -6.910 -11.974 51.731 1.00 74.44 172 VAL A N 1
ATOM 1395 C CA . VAL A 1 172 ? -5.799 -11.057 52.040 1.00 74.44 172 VAL A CA 1
ATOM 1396 C C . VAL A 1 172 ? -6.012 -10.353 53.384 1.00 74.44 172 VAL A C 1
ATOM 1398 O O . VAL A 1 172 ? -5.070 -10.262 54.167 1.00 74.44 172 VAL A O 1
ATOM 1401 N N . LEU A 1 173 ? -7.238 -9.915 53.696 1.00 67.19 173 LEU A N 1
ATOM 1402 C CA . LEU A 1 173 ? -7.558 -9.319 55.000 1.00 67.19 173 LEU A CA 1
ATOM 1403 C C . LEU A 1 173 ? -7.403 -10.321 56.151 1.00 67.19 173 LEU A C 1
ATOM 1405 O O . LEU A 1 173 ? -6.916 -9.950 57.214 1.00 67.19 173 LEU A O 1
ATOM 1409 N N . ALA A 1 174 ? -7.771 -11.588 55.943 1.00 66.12 174 ALA A N 1
ATOM 1410 C CA . ALA A 1 174 ? -7.567 -12.643 56.934 1.00 66.12 174 ALA A CA 1
ATOM 1411 C C . ALA A 1 174 ? -6.075 -12.978 57.135 1.00 66.12 174 ALA A C 1
ATOM 1413 O O . ALA A 1 174 ? -5.661 -13.286 58.250 1.00 66.12 174 ALA A O 1
ATOM 1414 N N . GLY A 1 175 ? -5.252 -12.871 56.084 1.00 62.31 175 GLY A N 1
ATOM 1415 C CA . GLY A 1 175 ? -3.792 -13.012 56.165 1.00 62.31 175 GLY A CA 1
ATOM 1416 C C . GLY A 1 175 ? -3.071 -11.826 56.826 1.00 62.31 175 GLY A C 1
ATOM 1417 O O . GLY A 1 175 ? -1.930 -11.973 57.253 1.00 62.31 175 GLY A O 1
ATOM 1418 N N . LEU A 1 176 ? -3.741 -10.675 56.942 1.00 59.53 176 LEU A N 1
ATOM 1419 C CA . LEU A 1 176 ? -3.277 -9.451 57.611 1.00 59.53 176 LEU A CA 1
ATOM 1420 C C . LEU A 1 176 ? -3.864 -9.295 59.027 1.00 59.53 176 LEU A C 1
ATOM 1422 O O . LEU A 1 176 ? -3.992 -8.180 59.534 1.00 59.53 176 LEU A O 1
ATOM 1426 N N . LEU A 1 177 ? -4.222 -10.398 59.694 1.00 56.91 177 LEU A N 1
ATOM 1427 C CA . LEU A 1 177 ? -4.485 -10.364 61.134 1.00 56.91 177 LEU A CA 1
ATOM 1428 C C . LEU A 1 177 ? -3.209 -9.894 61.869 1.00 56.91 177 LEU A C 1
ATOM 1430 O O . LEU A 1 177 ? -2.132 -10.439 61.611 1.00 56.91 177 LEU A O 1
ATOM 1434 N N . PRO A 1 178 ? -3.282 -8.894 62.770 1.00 57.88 178 PRO A N 1
ATOM 1435 C CA . PRO A 1 178 ? -2.095 -8.331 63.402 1.00 57.88 178 PRO A CA 1
ATOM 1436 C C . PRO A 1 178 ? -1.390 -9.382 64.258 1.00 57.88 178 PRO A C 1
ATOM 1438 O O . PRO A 1 178 ? -2.002 -9.994 65.137 1.00 57.88 178 PRO A O 1
ATOM 1441 N N . GLN A 1 179 ? -0.079 -9.541 64.067 1.00 52.47 179 GLN A N 1
ATOM 1442 C CA . GLN A 1 179 ? 0.755 -10.074 65.136 1.00 52.47 179 GLN A CA 1
ATOM 1443 C C . GLN A 1 179 ? 0.588 -9.162 66.354 1.00 52.47 179 GLN A C 1
ATOM 1445 O O . GLN A 1 179 ? 0.611 -7.941 66.211 1.00 52.47 179 GLN A O 1
ATOM 1450 N N . LEU A 1 180 ? 0.365 -9.773 67.521 1.00 45.59 180 LEU A N 1
ATOM 1451 C CA . LEU A 1 180 ? 0.145 -9.138 68.822 1.00 45.59 180 LEU A CA 1
ATOM 1452 C C . LEU A 1 180 ? 1.209 -8.065 69.123 1.00 45.59 180 LEU A C 1
ATOM 1454 O O . LEU A 1 180 ? 2.209 -8.322 69.791 1.00 45.59 180 LEU A O 1
ATOM 1458 N N . ALA A 1 181 ? 0.978 -6.842 68.655 1.00 42.31 181 ALA A N 1
ATOM 1459 C CA . ALA A 1 181 ? 1.689 -5.664 69.105 1.00 42.31 181 ALA A CA 1
ATOM 1460 C C . ALA A 1 181 ? 1.047 -5.235 70.424 1.00 42.31 181 ALA A C 1
ATOM 1462 O O . ALA A 1 181 ? -0.136 -4.895 70.484 1.00 42.31 181 ALA A O 1
ATOM 1463 N N . LYS A 1 182 ? 1.828 -5.299 71.503 1.00 39.81 182 LYS A N 1
ATOM 1464 C CA . LYS A 1 182 ? 1.436 -4.800 72.820 1.00 39.81 182 LYS A CA 1
ATOM 1465 C C . LYS A 1 182 ? 1.213 -3.288 72.725 1.00 39.81 182 LYS A C 1
ATOM 1467 O O . LYS A 1 182 ? 2.167 -2.519 72.779 1.00 39.81 182 LYS A O 1
ATOM 1472 N N . ALA A 1 183 ? -0.039 -2.870 72.569 1.00 37.53 183 ALA A N 1
ATOM 1473 C CA . ALA A 1 183 ? -0.432 -1.477 72.714 1.00 37.53 183 ALA A CA 1
ATOM 1474 C C . ALA A 1 183 ? -0.385 -1.119 74.204 1.00 37.53 183 ALA A C 1
ATOM 1476 O O . ALA A 1 183 ? -1.187 -1.595 75.008 1.00 37.53 183 ALA A O 1
ATOM 1477 N N . GLN A 1 184 ? 0.607 -0.320 74.575 1.00 35.16 184 GLN A N 1
ATOM 1478 C CA . GLN A 1 184 ? 0.712 0.264 75.900 1.00 35.16 184 GLN A CA 1
ATOM 1479 C C . GLN A 1 184 ? -0.338 1.375 75.999 1.00 35.16 184 GLN A C 1
ATOM 1481 O O . GLN A 1 184 ? -0.277 2.367 75.276 1.00 35.16 184 GLN A O 1
ATOM 1486 N N . VAL A 1 185 ? -1.335 1.180 76.862 1.00 41.03 185 VAL A N 1
ATOM 1487 C CA . VAL A 1 185 ? -2.345 2.196 77.165 1.00 41.03 185 VAL A CA 1
ATOM 1488 C C . VAL A 1 185 ? -1.665 3.285 77.992 1.00 41.03 185 VAL A C 1
ATOM 1490 O O . VAL A 1 185 ? -1.353 3.082 79.164 1.00 41.03 185 VAL A O 1
ATOM 1493 N N . ALA A 1 186 ? -1.393 4.426 77.365 1.00 43.44 186 ALA A N 1
ATOM 1494 C CA . ALA A 1 186 ? -1.009 5.641 78.066 1.00 43.44 186 ALA A CA 1
ATOM 1495 C C . ALA A 1 186 ? -2.272 6.251 78.688 1.00 43.44 186 ALA A C 1
ATOM 1497 O O . ALA A 1 186 ? -3.243 6.534 77.988 1.00 43.44 186 ALA A O 1
ATOM 1498 N N . ALA A 1 187 ? -2.275 6.413 80.010 1.00 45.28 187 ALA A N 1
ATOM 1499 C CA . ALA A 1 187 ? -3.342 7.094 80.728 1.00 45.28 187 ALA A CA 1
ATOM 1500 C C . ALA A 1 187 ? -3.356 8.579 80.324 1.00 45.28 187 ALA A C 1
ATOM 1502 O O . ALA A 1 187 ? -2.451 9.328 80.683 1.00 45.28 187 ALA A O 1
ATOM 1503 N N . SER A 1 188 ? -4.356 8.992 79.544 1.00 45.47 188 SER A N 1
ATOM 1504 C CA . SER A 1 188 ? -4.511 10.378 79.090 1.00 45.47 188 SER A CA 1
ATOM 1505 C C . SER A 1 188 ? -5.336 11.189 80.092 1.00 45.47 188 SER A C 1
ATOM 1507 O O . SER A 1 188 ? -6.432 10.791 80.485 1.00 45.47 188 SER A O 1
ATOM 1509 N N . ASN A 1 189 ? -4.804 12.341 80.497 1.00 60.25 189 ASN A N 1
ATOM 1510 C CA . ASN A 1 189 ? -5.477 13.330 81.337 1.00 60.25 189 ASN A CA 1
ATOM 1511 C C . ASN A 1 189 ? -6.677 13.955 80.569 1.00 60.25 189 ASN A C 1
ATOM 1513 O O . ASN A 1 189 ? -6.501 14.316 79.402 1.00 60.25 189 ASN A O 1
ATOM 1517 N N . PRO A 1 190 ? -7.878 14.110 81.170 1.00 58.88 190 PRO A N 1
ATOM 1518 C CA . PRO A 1 190 ? -9.092 14.591 80.488 1.00 58.88 190 PRO A CA 1
ATOM 1519 C C . PRO A 1 190 ? -8.966 15.915 79.716 1.00 58.88 190 PRO A C 1
ATOM 1521 O O . PRO A 1 190 ? -9.636 16.094 78.700 1.00 58.88 190 PRO A O 1
ATOM 1524 N N . LEU A 1 191 ? -8.098 16.831 80.160 1.00 62.28 191 LEU A N 1
ATOM 1525 C CA . LEU A 1 191 ? -7.852 18.108 79.473 1.00 62.28 191 LEU A CA 1
ATOM 1526 C C . LEU A 1 191 ? -7.029 17.947 78.187 1.00 62.28 191 LEU A C 1
ATOM 1528 O O . LEU A 1 191 ? -7.282 18.646 77.208 1.00 62.28 191 LEU A O 1
ATOM 1532 N N . GLU A 1 192 ? -6.089 17.000 78.153 1.00 58.50 192 GLU A N 1
ATOM 1533 C CA . GLU A 1 192 ? -5.319 16.719 76.938 1.00 58.50 192 GLU A CA 1
ATOM 1534 C C . GLU A 1 192 ? -6.171 16.012 75.888 1.00 58.50 192 GLU A C 1
ATOM 1536 O O . GLU A 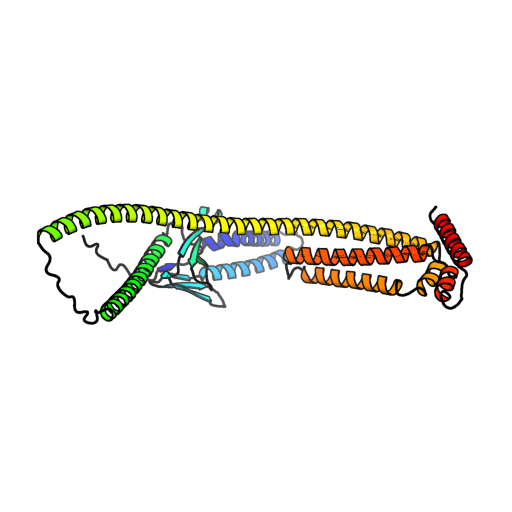1 192 ? -6.034 16.290 74.703 1.00 58.50 192 GLU A O 1
ATOM 1541 N N . TRP A 1 193 ? -7.106 15.154 76.302 1.00 63.03 193 TRP A N 1
ATOM 1542 C CA . TRP A 1 193 ? -8.030 14.510 75.368 1.00 63.03 193 TRP A CA 1
ATOM 1543 C C . TRP A 1 193 ? -8.947 15.524 74.676 1.00 63.03 193 TRP A C 1
ATOM 1545 O O . TRP A 1 193 ? -9.155 15.423 73.472 1.00 63.03 193 TRP A O 1
ATOM 1555 N N . ALA A 1 194 ? -9.448 16.525 75.407 1.00 67.62 194 ALA A N 1
ATOM 1556 C CA . ALA A 1 194 ? -10.279 17.583 74.833 1.00 67.62 194 ALA A CA 1
ATOM 1557 C C . ALA A 1 194 ? -9.496 18.455 73.834 1.00 67.62 194 ALA A C 1
ATOM 1559 O O . ALA A 1 194 ? -9.972 18.684 72.725 1.00 67.62 194 ALA A O 1
ATOM 1560 N N . ALA A 1 195 ? -8.267 18.856 74.178 1.00 68.25 195 ALA A N 1
ATOM 1561 C CA . ALA A 1 195 ? -7.398 19.614 73.274 1.00 68.25 195 ALA A CA 1
ATOM 1562 C C . ALA A 1 195 ? -6.971 18.797 72.037 1.00 68.25 195 ALA A C 1
ATOM 1564 O O . ALA A 1 195 ? -6.892 19.328 70.930 1.00 68.25 195 ALA A O 1
ATOM 1565 N N . LEU A 1 196 ? -6.734 17.491 72.197 1.00 70.12 196 LEU A N 1
ATOM 1566 C CA . LEU A 1 196 ? -6.441 16.578 71.089 1.00 70.12 196 LEU A CA 1
ATOM 1567 C C . LEU A 1 196 ? -7.673 16.302 70.221 1.00 70.12 196 LEU A C 1
ATOM 1569 O O . LEU A 1 196 ? -7.527 16.147 69.011 1.00 70.12 196 LEU A O 1
ATOM 1573 N N . ALA A 1 197 ? -8.872 16.247 70.803 1.00 70.62 197 ALA A N 1
ATOM 1574 C CA . ALA A 1 197 ? -10.121 16.082 70.066 1.00 70.62 197 ALA A CA 1
ATOM 1575 C C . ALA A 1 197 ? -10.422 17.321 69.211 1.00 70.62 197 ALA A C 1
ATOM 1577 O O . ALA A 1 197 ? -10.680 17.181 68.016 1.00 70.62 197 ALA A O 1
ATOM 1578 N N . GLU A 1 198 ? -10.291 18.518 69.788 1.00 73.31 198 GLU A N 1
ATOM 1579 C CA . GLU A 1 198 ? -10.468 19.787 69.074 1.00 73.31 198 GLU A CA 1
ATOM 1580 C C . GLU A 1 198 ? -9.397 19.975 67.982 1.00 73.31 198 GLU A C 1
ATOM 1582 O O . GLU A 1 198 ? -9.707 20.319 66.838 1.00 73.31 198 GLU A O 1
ATOM 1587 N N . GLY A 1 199 ? -8.135 19.645 68.284 1.00 77.69 199 GLY A N 1
ATOM 1588 C CA . GLY A 1 199 ? -7.052 19.633 67.300 1.00 77.69 199 GLY A CA 1
ATOM 1589 C C . GLY A 1 199 ? -7.289 18.637 66.158 1.00 77.69 199 GLY A C 1
ATOM 1590 O O . GLY A 1 199 ? -7.091 18.978 64.991 1.00 77.69 199 GLY A O 1
ATOM 1591 N N . ASN A 1 200 ? -7.769 17.427 66.463 1.00 78.12 200 ASN A N 1
ATOM 1592 C CA . ASN A 1 200 ? -8.092 16.417 65.452 1.00 78.12 200 ASN A CA 1
ATOM 1593 C C . ASN A 1 200 ? -9.257 16.833 64.553 1.00 78.12 200 ASN A C 1
ATOM 1595 O O . ASN A 1 200 ? -9.245 16.511 63.366 1.00 78.12 200 ASN A O 1
ATOM 1599 N N . GLU A 1 201 ? -10.257 17.534 65.083 1.00 80.44 201 GLU A N 1
ATOM 1600 C CA . GLU A 1 201 ? -11.399 17.994 64.295 1.00 80.44 201 GLU A CA 1
ATOM 1601 C C . GLU A 1 201 ? -10.977 19.066 63.274 1.00 80.44 201 GLU A C 1
ATOM 1603 O O . GLU A 1 201 ? -11.317 18.970 62.090 1.00 80.44 201 GLU A O 1
ATOM 1608 N N . LEU A 1 202 ? -10.130 20.020 63.687 1.00 80.12 202 LEU A N 1
ATOM 1609 C CA . LEU A 1 202 ? -9.534 21.019 62.790 1.00 80.12 202 LEU A CA 1
ATOM 1610 C C . LEU A 1 202 ? -8.617 20.387 61.731 1.00 80.12 202 LEU A C 1
ATOM 1612 O O . LEU A 1 202 ? -8.693 20.752 60.552 1.00 80.12 202 LEU A O 1
ATOM 1616 N N . ILE A 1 203 ? -7.785 19.416 62.125 1.00 81.81 203 ILE A N 1
ATOM 1617 C CA . ILE A 1 203 ? -6.903 18.676 61.210 1.00 81.81 203 ILE A CA 1
ATOM 1618 C C . ILE A 1 203 ? -7.729 17.883 60.189 1.00 81.81 203 ILE A C 1
ATOM 1620 O O . ILE A 1 203 ? -7.473 17.987 58.989 1.00 81.81 203 ILE A O 1
ATOM 1624 N N . ASN A 1 204 ? -8.762 17.155 60.621 1.00 80.81 204 ASN A N 1
ATOM 1625 C CA . ASN A 1 204 ? -9.643 16.412 59.715 1.00 80.81 204 ASN A CA 1
ATOM 1626 C C . ASN A 1 204 ? -10.364 17.336 58.727 1.00 80.81 204 ASN A C 1
ATOM 1628 O O . ASN A 1 204 ? -10.461 17.011 57.543 1.00 80.81 204 ASN A O 1
ATOM 1632 N N . GLY A 1 205 ? -10.815 18.511 59.177 1.00 87.75 205 GLY A N 1
ATOM 1633 C CA . GLY A 1 205 ? -11.424 19.511 58.302 1.00 87.75 205 GLY A CA 1
ATOM 1634 C C . GLY A 1 205 ? -10.467 20.045 57.227 1.00 87.75 205 GLY A C 1
ATOM 1635 O O . GLY A 1 205 ? -10.888 20.302 56.094 1.00 87.75 205 GLY A O 1
ATOM 1636 N N . GLN A 1 206 ? -9.177 20.198 57.543 1.00 85.31 206 GLN A N 1
ATOM 1637 C CA . GLN A 1 206 ? -8.155 20.582 56.562 1.00 85.31 206 GLN A CA 1
ATOM 1638 C C . GLN A 1 206 ? -7.800 19.436 55.609 1.00 85.31 206 GLN A C 1
ATOM 1640 O O . GLN A 1 206 ? -7.731 19.659 54.398 1.00 85.31 206 GLN A O 1
ATOM 1645 N N . ILE A 1 207 ? -7.638 18.217 56.130 1.00 83.62 207 ILE A N 1
ATOM 1646 C CA . ILE A 1 207 ? -7.358 17.017 55.333 1.00 83.62 207 ILE A CA 1
ATOM 1647 C C . ILE A 1 207 ? -8.481 16.778 54.317 1.00 83.62 207 ILE A C 1
ATOM 1649 O O . ILE A 1 207 ? -8.189 16.558 53.145 1.00 83.62 207 ILE A O 1
ATOM 1653 N N . ASP A 1 208 ? -9.754 16.903 54.704 1.00 88.00 208 ASP A N 1
ATOM 1654 C CA . ASP A 1 208 ? -10.886 16.723 53.783 1.00 88.00 208 ASP A CA 1
ATOM 1655 C C . ASP A 1 208 ? -10.881 17.759 52.643 1.00 88.00 208 ASP A C 1
ATOM 1657 O O . ASP A 1 208 ? -11.064 17.419 51.469 1.00 88.00 208 ASP A O 1
ATOM 1661 N N . LYS A 1 209 ? -10.583 19.030 52.953 1.00 88.56 209 LYS A N 1
ATOM 1662 C CA . LYS A 1 209 ? -10.413 20.078 51.929 1.00 88.56 209 LYS A CA 1
ATOM 1663 C C . LYS A 1 209 ? -9.259 19.758 50.976 1.00 88.56 209 LYS A C 1
ATOM 1665 O O . LYS A 1 209 ? -9.395 19.945 49.766 1.00 88.56 209 LYS A O 1
ATOM 1670 N N . GLN A 1 210 ? -8.144 19.255 51.499 1.00 85.12 210 GLN A N 1
ATOM 1671 C CA . GLN A 1 210 ? -6.969 18.909 50.703 1.00 85.12 210 GLN A CA 1
ATOM 1672 C C . GLN A 1 210 ? -7.212 17.669 49.830 1.00 85.12 210 GLN A C 1
ATOM 1674 O O . GLN A 1 210 ? -6.845 17.676 48.655 1.00 85.12 210 GLN A O 1
ATOM 1679 N N . ILE A 1 211 ? -7.913 16.654 50.348 1.00 85.44 211 ILE A N 1
ATOM 1680 C CA . ILE A 1 211 ? -8.345 15.467 49.596 1.00 85.44 211 ILE A CA 1
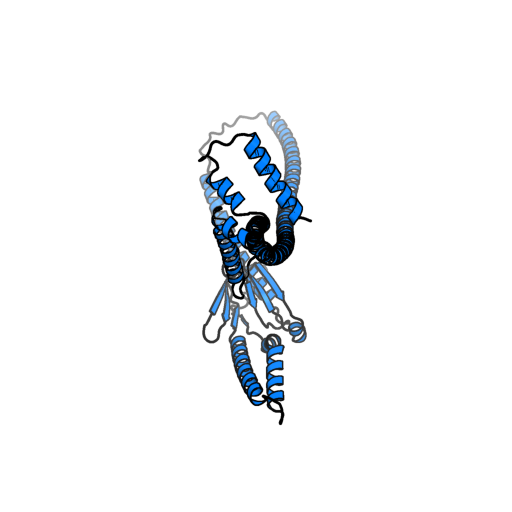ATOM 1681 C C . ILE A 1 211 ? -9.279 15.866 48.450 1.00 85.44 211 ILE A C 1
ATOM 1683 O O . ILE A 1 211 ? -9.096 15.394 47.327 1.00 85.44 211 ILE A O 1
ATOM 1687 N N . LYS A 1 212 ? -10.245 16.766 48.682 1.00 86.75 212 LYS A N 1
ATOM 1688 C CA . LYS A 1 212 ? -11.133 17.293 47.626 1.00 86.75 212 LYS A CA 1
ATOM 1689 C C . LYS A 1 212 ? -10.356 18.039 46.534 1.00 86.75 212 LYS A C 1
ATOM 1691 O O . LYS A 1 212 ? -10.601 17.822 45.349 1.00 86.75 212 LYS A O 1
ATOM 1696 N N . GLY A 1 213 ? -9.375 18.859 46.914 1.00 85.56 213 GLY A N 1
ATOM 1697 C CA . GLY A 1 213 ? -8.484 19.535 45.962 1.00 85.56 213 GLY A CA 1
ATOM 1698 C C . GLY A 1 213 ? -7.612 18.565 45.153 1.00 85.56 213 GLY A C 1
ATOM 1699 O O . GLY A 1 213 ? -7.502 18.684 43.930 1.00 85.56 213 GLY A O 1
ATOM 1700 N N . GLN A 1 214 ? -7.033 17.556 45.807 1.00 83.38 214 GLN A N 1
ATOM 1701 C CA . GLN A 1 214 ? -6.235 16.523 45.145 1.00 83.38 214 GLN A CA 1
ATOM 1702 C C . GLN A 1 214 ? -7.071 15.636 44.218 1.00 83.38 214 GLN A C 1
ATOM 1704 O O . GLN A 1 214 ? -6.632 15.345 43.109 1.00 83.38 214 GLN A O 1
ATOM 1709 N N . THR A 1 215 ? -8.283 15.245 44.616 1.00 82.44 215 THR A N 1
ATOM 1710 C CA . THR A 1 215 ? -9.181 14.439 43.769 1.00 82.44 215 THR A CA 1
ATOM 1711 C C . THR A 1 215 ? -9.637 15.201 42.528 1.00 82.44 215 THR A C 1
ATOM 1713 O O . THR A 1 215 ? -9.610 14.631 41.438 1.00 82.44 215 THR A O 1
ATOM 1716 N N . GLN A 1 216 ? -9.968 16.493 42.642 1.00 82.69 216 GLN A N 1
ATOM 1717 C CA . GLN A 1 216 ? -10.252 17.337 41.471 1.00 82.69 216 GLN A CA 1
ATOM 1718 C C . GLN A 1 216 ? -9.038 17.461 40.541 1.00 82.69 216 GLN A C 1
ATOM 1720 O O . GLN A 1 216 ? -9.175 17.336 39.324 1.00 82.69 216 GLN A O 1
ATOM 1725 N N . THR A 1 217 ? -7.840 17.632 41.103 1.00 83.94 217 THR A N 1
ATOM 1726 C CA . THR A 1 217 ? -6.600 17.713 40.317 1.00 83.94 217 THR A CA 1
ATOM 1727 C C . THR A 1 217 ? -6.293 16.389 39.614 1.00 83.94 217 THR A C 1
ATOM 1729 O O . THR A 1 217 ? -5.945 16.388 38.437 1.00 83.94 217 THR A O 1
ATOM 1732 N N . ALA A 1 218 ? -6.474 15.253 40.291 1.00 84.19 218 ALA A N 1
ATOM 1733 C CA . ALA A 1 218 ? -6.272 13.924 39.720 1.00 84.19 218 ALA A CA 1
ATOM 1734 C C . ALA A 1 218 ? -7.282 13.607 38.605 1.00 84.19 218 ALA A C 1
ATOM 1736 O O . ALA A 1 218 ? -6.910 13.039 37.578 1.00 84.19 218 ALA A O 1
ATOM 1737 N N . LEU A 1 219 ? -8.552 14.003 38.762 1.00 82.31 219 LEU A N 1
ATOM 1738 C CA . LEU A 1 219 ? -9.555 13.903 37.695 1.00 82.31 219 LEU A CA 1
ATOM 1739 C C . LEU A 1 219 ? -9.139 14.718 36.466 1.00 82.31 219 LEU A C 1
ATOM 1741 O O . LEU A 1 219 ? -9.201 14.205 35.350 1.00 82.31 219 LEU A O 1
ATOM 1745 N N . MET A 1 220 ? -8.656 15.945 36.675 1.00 83.50 220 MET A N 1
ATOM 1746 C CA . MET A 1 220 ? -8.196 16.818 35.594 1.00 83.50 220 MET A CA 1
ATOM 1747 C C . MET A 1 220 ? -6.919 16.291 34.920 1.00 83.50 220 MET A C 1
ATOM 1749 O O . MET A 1 220 ? -6.788 16.342 33.701 1.00 83.50 220 MET A O 1
ATOM 1753 N N . GLN A 1 221 ? -5.988 15.712 35.680 1.00 78.25 221 GLN A N 1
ATOM 1754 C CA . GLN A 1 221 ? -4.811 15.039 35.122 1.00 78.25 221 GLN A CA 1
ATOM 1755 C C . GLN A 1 221 ? -5.200 13.823 34.275 1.00 78.25 221 GLN A C 1
ATOM 1757 O O . GLN A 1 221 ? -4.658 13.636 33.187 1.00 78.25 221 GLN A O 1
ATOM 1762 N N . ASN A 1 222 ? -6.169 13.027 34.733 1.00 83.38 222 ASN A N 1
ATOM 1763 C CA . ASN A 1 222 ? -6.673 11.884 33.975 1.00 83.38 222 ASN A CA 1
ATOM 1764 C C . ASN A 1 222 ? -7.375 12.314 32.678 1.00 83.38 222 ASN A C 1
ATOM 1766 O O . ASN A 1 222 ? -7.181 11.668 31.647 1.00 83.38 222 ASN A O 1
ATOM 1770 N N . SER A 1 223 ? -8.149 13.408 32.689 1.00 83.25 223 SER A N 1
ATOM 1771 C CA . SER A 1 223 ? -8.768 13.936 31.465 1.00 83.25 223 SER A CA 1
ATOM 1772 C C . SER A 1 223 ? -7.727 14.488 30.489 1.00 83.25 223 SER A C 1
ATOM 1774 O O . SER A 1 223 ? -7.787 14.169 29.305 1.00 83.25 223 SER A O 1
ATOM 1776 N N . ILE A 1 224 ? -6.724 15.226 30.979 1.00 82.75 224 ILE A N 1
ATOM 1777 C CA . ILE A 1 224 ? -5.607 15.721 30.159 1.00 82.75 224 ILE A CA 1
ATOM 1778 C C . ILE A 1 224 ? -4.822 14.554 29.550 1.00 82.75 224 ILE A C 1
ATOM 1780 O O . ILE A 1 224 ? -4.494 14.589 28.369 1.00 82.75 224 ILE A O 1
ATOM 1784 N N . ALA A 1 225 ? -4.552 13.491 30.312 1.00 83.69 225 ALA A N 1
ATOM 1785 C CA . ALA A 1 225 ? -3.870 12.306 29.795 1.00 83.69 225 ALA A CA 1
ATOM 1786 C C . ALA A 1 225 ? -4.692 11.590 28.707 1.00 83.69 225 ALA A C 1
ATOM 1788 O O . ALA A 1 225 ? -4.137 11.129 27.707 1.00 83.69 225 ALA A O 1
ATOM 1789 N N . ALA A 1 226 ? -6.017 11.521 28.867 1.00 83.50 226 ALA A N 1
ATOM 1790 C CA . ALA A 1 226 ? -6.907 10.974 27.848 1.00 83.50 226 ALA A CA 1
ATOM 1791 C C . ALA A 1 226 ? -6.904 11.823 26.563 1.00 83.50 226 ALA A C 1
ATOM 1793 O O . ALA A 1 226 ? -6.811 11.261 25.471 1.00 83.50 226 ALA A O 1
ATOM 1794 N N . GLU A 1 227 ? -6.947 13.153 26.674 1.00 84.12 227 GLU A N 1
ATOM 1795 C CA . GLU A 1 227 ? -6.835 14.060 25.524 1.00 84.12 227 GLU A CA 1
ATOM 1796 C C . GLU A 1 227 ? -5.456 13.995 24.863 1.00 84.12 227 GLU A C 1
ATOM 1798 O O . GLU A 1 227 ? -5.367 13.925 23.640 1.00 84.12 227 GLU A O 1
ATOM 1803 N N . PHE A 1 228 ? -4.378 13.924 25.645 1.00 84.31 228 PHE A N 1
ATOM 1804 C CA . PHE A 1 228 ? -3.020 13.784 25.125 1.00 84.31 228 PHE A CA 1
ATOM 1805 C C . PHE A 1 228 ? -2.858 12.492 24.317 1.00 84.31 228 PHE A C 1
ATOM 1807 O O . PHE A 1 228 ? -2.297 12.509 23.221 1.00 84.31 228 PHE A O 1
ATOM 1814 N N . ASN A 1 229 ? -3.434 11.384 24.795 1.00 86.88 229 ASN A N 1
ATOM 1815 C CA . ASN A 1 229 ? -3.478 10.135 24.035 1.00 86.88 229 ASN A CA 1
ATOM 1816 C C . ASN A 1 229 ? -4.221 10.302 22.699 1.00 86.88 229 ASN A C 1
ATOM 1818 O O . ASN A 1 229 ? -3.760 9.788 21.680 1.00 86.88 229 ASN A O 1
ATOM 1822 N N . ARG A 1 230 ? -5.329 11.056 22.665 1.00 79.50 230 ARG A N 1
ATOM 1823 C CA . ARG A 1 230 ? -6.055 11.360 21.416 1.00 79.50 230 ARG A CA 1
ATOM 1824 C C . ARG A 1 230 ? -5.255 12.239 20.463 1.00 79.50 230 ARG A C 1
ATOM 1826 O O . ARG A 1 230 ? -5.220 11.957 19.268 1.00 79.50 230 ARG A O 1
ATOM 1833 N N . ILE A 1 231 ? -4.574 13.258 20.979 1.00 80.62 231 ILE A N 1
ATOM 1834 C CA . ILE A 1 231 ? -3.684 14.115 20.187 1.00 80.62 231 ILE A CA 1
ATOM 1835 C C . ILE A 1 231 ? -2.562 13.277 19.571 1.00 80.62 231 ILE A C 1
ATOM 1837 O O . ILE A 1 231 ? -2.274 13.418 18.384 1.00 80.62 231 ILE A O 1
ATOM 1841 N N . HIS A 1 232 ? -1.980 12.351 20.332 1.00 82.38 232 HIS A N 1
ATOM 1842 C CA . HIS A 1 232 ? -0.927 11.474 19.830 1.00 82.38 232 HIS A CA 1
ATOM 1843 C C . HIS A 1 232 ? -1.440 10.475 18.772 1.00 82.38 232 HIS A C 1
ATOM 1845 O O . HIS A 1 232 ? -0.759 10.197 17.782 1.00 82.38 232 HIS A O 1
ATOM 1851 N N . GLU A 1 233 ? -2.676 9.976 18.911 1.00 84.06 233 GLU A N 1
ATOM 1852 C CA . GLU A 1 233 ? -3.347 9.202 17.855 1.00 84.06 233 GLU A CA 1
ATOM 1853 C C . GLU A 1 233 ? -3.505 10.022 16.562 1.00 84.06 233 GLU A C 1
ATOM 1855 O O . GLU A 1 233 ? -3.207 9.516 15.475 1.00 84.06 233 GLU A O 1
ATOM 1860 N N . TRP A 1 234 ? -3.931 11.286 16.659 1.00 80.25 234 TRP A N 1
ATOM 1861 C CA . TRP A 1 234 ? -4.060 12.183 15.505 1.00 80.25 234 TRP A CA 1
ATOM 1862 C C . TRP A 1 234 ? -2.718 12.532 14.871 1.00 80.25 234 TRP A C 1
ATOM 1864 O O . TRP A 1 234 ? -2.606 12.499 13.647 1.00 80.25 234 TRP A O 1
ATOM 1874 N N . GLU A 1 235 ? -1.687 12.791 15.671 1.00 75.19 235 GLU A N 1
ATOM 1875 C CA . GLU A 1 235 ? -0.321 13.011 15.194 1.00 75.19 235 GLU A CA 1
ATOM 1876 C C . GLU A 1 235 ? 0.160 11.814 14.363 1.00 75.19 235 GLU A C 1
ATOM 1878 O O . GLU A 1 235 ? 0.673 11.973 13.251 1.00 75.19 235 GLU A O 1
ATOM 1883 N N . LYS A 1 236 ? -0.077 10.592 14.856 1.00 80.31 236 LYS A N 1
ATOM 1884 C CA . LYS A 1 236 ? 0.283 9.358 14.152 1.00 80.31 236 LYS A CA 1
ATOM 1885 C C . LYS A 1 236 ? -0.461 9.218 12.823 1.00 80.31 236 LYS A C 1
ATOM 1887 O O . LYS A 1 236 ? 0.157 8.858 11.817 1.00 80.31 236 LYS A O 1
ATOM 1892 N N . GLN A 1 237 ? -1.763 9.510 12.799 1.00 80.75 237 GLN A N 1
ATOM 1893 C CA . GLN A 1 237 ? -2.560 9.489 11.568 1.00 80.75 237 GLN A CA 1
ATOM 1894 C C . GLN A 1 237 ? -2.080 10.547 10.569 1.00 80.75 237 GLN A C 1
ATOM 1896 O O . GLN A 1 237 ? -1.846 10.233 9.402 1.00 80.75 237 GLN A O 1
ATOM 1901 N N . TYR A 1 238 ? -1.853 11.776 11.030 1.00 68.06 238 TYR A N 1
ATOM 1902 C CA . TYR A 1 238 ? -1.367 12.882 10.211 1.00 68.06 238 TYR A CA 1
ATOM 1903 C C . TYR A 1 238 ? 0.006 12.586 9.600 1.00 68.06 238 TYR A C 1
ATOM 1905 O O . TYR A 1 238 ? 0.201 12.727 8.392 1.00 68.06 238 TYR A O 1
ATOM 1913 N N . ASN A 1 239 ? 0.937 12.072 10.403 1.00 74.31 239 ASN A N 1
ATOM 1914 C CA . ASN A 1 239 ? 2.246 11.636 9.928 1.00 74.31 239 ASN A CA 1
ATOM 1915 C C . ASN A 1 239 ? 2.116 10.516 8.876 1.00 74.31 239 ASN A C 1
ATOM 1917 O O . ASN A 1 239 ? 2.820 10.520 7.866 1.00 74.31 239 ASN A O 1
ATOM 1921 N N . SER A 1 240 ? 1.169 9.585 9.045 1.00 72.25 240 SER A N 1
ATOM 1922 C CA . SER A 1 240 ? 0.888 8.563 8.024 1.00 72.25 240 SER A CA 1
ATOM 1923 C C . SER A 1 240 ? 0.389 9.164 6.706 1.00 72.25 240 SER A C 1
ATOM 1925 O O . SER A 1 240 ? 0.814 8.722 5.632 1.00 72.25 240 SER A O 1
ATOM 1927 N N . TYR A 1 241 ? -0.478 10.180 6.755 1.00 66.75 241 TYR A N 1
ATOM 1928 C CA . TYR A 1 241 ? -0.944 10.868 5.549 1.00 66.75 241 TYR A CA 1
ATOM 1929 C C . TYR A 1 241 ? 0.192 11.617 4.854 1.00 66.75 241 TYR A C 1
ATOM 1931 O O . TYR A 1 241 ? 0.367 11.465 3.644 1.00 66.75 241 TYR A O 1
ATOM 1939 N N . LEU A 1 242 ? 1.020 12.346 5.609 1.00 62.91 242 LEU A N 1
ATOM 1940 C CA . LEU A 1 242 ? 2.187 13.041 5.063 1.00 62.91 242 LEU A CA 1
ATOM 1941 C C . LEU A 1 242 ? 3.183 12.076 4.412 1.00 62.91 242 LEU A C 1
ATOM 1943 O O . LEU A 1 242 ? 3.653 12.338 3.307 1.00 62.91 242 LEU A O 1
ATOM 1947 N N . LYS A 1 243 ? 3.467 10.930 5.043 1.00 68.50 243 LYS A N 1
ATOM 1948 C CA . LYS A 1 243 ? 4.317 9.882 4.451 1.00 68.50 243 LYS A CA 1
ATOM 1949 C C . LYS A 1 243 ? 3.743 9.352 3.140 1.00 68.50 243 LYS A C 1
ATOM 1951 O O . LYS A 1 243 ? 4.490 9.148 2.186 1.00 68.50 243 LYS A O 1
ATOM 1956 N N . THR A 1 244 ? 2.427 9.174 3.077 1.00 68.75 244 THR A N 1
ATOM 1957 C CA . THR A 1 244 ? 1.735 8.707 1.870 1.00 68.75 244 THR A CA 1
ATOM 1958 C C . THR A 1 244 ? 1.819 9.744 0.745 1.00 68.75 244 THR A C 1
ATOM 1960 O O . THR A 1 244 ? 2.227 9.413 -0.367 1.00 68.75 244 THR A O 1
ATOM 1963 N N . ALA A 1 245 ? 1.515 11.012 1.037 1.00 64.06 245 ALA A N 1
ATOM 1964 C CA . ALA A 1 245 ? 1.600 12.111 0.074 1.00 64.06 245 ALA A CA 1
ATOM 1965 C C . ALA A 1 245 ? 3.035 12.331 -0.435 1.00 64.06 245 ALA A C 1
ATOM 1967 O O . ALA A 1 245 ? 3.255 12.457 -1.641 1.00 64.06 245 ALA A O 1
ATOM 1968 N N . ASN A 1 246 ? 4.027 12.299 0.461 1.00 60.75 246 ASN A N 1
ATOM 1969 C CA . ASN A 1 246 ? 5.438 12.394 0.093 1.00 60.75 246 ASN A CA 1
ATOM 1970 C C . ASN A 1 246 ? 5.885 11.197 -0.768 1.00 60.75 246 ASN A C 1
ATOM 1972 O O . ASN A 1 246 ? 6.662 11.363 -1.704 1.00 60.75 246 ASN A O 1
ATOM 1976 N N . GLY A 1 247 ? 5.347 9.998 -0.511 1.00 67.00 247 GLY A N 1
ATOM 1977 C CA . GLY A 1 247 ? 5.555 8.817 -1.353 1.00 67.00 247 GLY A CA 1
ATOM 1978 C C . GLY A 1 247 ? 5.069 9.020 -2.793 1.00 67.00 247 GLY A C 1
ATOM 1979 O O . GLY A 1 247 ? 5.810 8.739 -3.736 1.00 67.00 247 GLY A O 1
ATOM 1980 N N . TYR A 1 248 ? 3.868 9.582 -2.975 1.00 57.91 248 TYR A N 1
ATOM 1981 C CA . TYR A 1 248 ? 3.347 9.926 -4.304 1.00 57.91 248 TYR A CA 1
ATOM 1982 C C . TYR A 1 248 ? 4.182 11.009 -4.998 1.00 57.91 248 TYR A C 1
ATOM 1984 O O . TYR A 1 248 ? 4.594 10.815 -6.143 1.00 57.91 248 TYR A O 1
ATOM 1992 N N . ALA A 1 249 ? 4.500 12.109 -4.311 1.00 64.56 249 ALA A N 1
ATOM 1993 C CA . ALA A 1 249 ? 5.328 13.183 -4.865 1.00 64.56 249 ALA A CA 1
ATOM 1994 C C . ALA A 1 249 ? 6.730 12.687 -5.270 1.00 64.56 249 ALA A C 1
ATOM 1996 O O . ALA A 1 249 ? 7.224 13.015 -6.349 1.00 64.56 249 ALA A O 1
ATOM 1997 N N . SER A 1 250 ? 7.343 11.838 -4.440 1.00 68.44 250 SER A N 1
ATOM 1998 C CA . SER A 1 250 ? 8.622 11.181 -4.724 1.00 68.44 250 SER A CA 1
ATOM 1999 C C . SER A 1 250 ? 8.546 10.296 -5.972 1.00 68.44 250 SER A C 1
ATOM 2001 O O . SER A 1 250 ? 9.427 10.370 -6.827 1.00 68.44 250 SER A O 1
ATOM 2003 N N . SER A 1 251 ? 7.466 9.520 -6.134 1.00 64.69 251 SER A N 1
ATOM 2004 C CA . SER A 1 251 ? 7.266 8.692 -7.330 1.00 64.69 251 SER A CA 1
ATOM 2005 C C . SER A 1 251 ? 7.125 9.525 -8.609 1.00 64.69 251 SER A C 1
ATOM 2007 O O . SER A 1 251 ? 7.759 9.209 -9.611 1.00 64.69 251 SER A O 1
ATOM 2009 N N . LEU A 1 252 ? 6.382 10.637 -8.563 1.00 60.12 252 LEU A N 1
ATOM 2010 C CA . LEU A 1 252 ? 6.247 11.557 -9.696 1.00 60.12 252 LEU A CA 1
ATOM 2011 C C . LEU A 1 252 ? 7.582 12.213 -10.052 1.00 60.12 252 LEU A C 1
ATOM 2013 O O . LEU A 1 252 ? 7.948 12.263 -11.224 1.00 60.12 252 LEU A O 1
ATOM 2017 N N . LYS A 1 253 ? 8.339 12.665 -9.046 1.00 75.25 253 LYS A N 1
ATOM 2018 C CA . LYS A 1 253 ? 9.682 13.219 -9.248 1.00 75.25 253 LYS A CA 1
ATOM 2019 C C . LYS A 1 253 ? 10.602 12.203 -9.932 1.00 75.25 253 LYS A C 1
ATOM 2021 O O . LYS A 1 253 ? 11.273 12.556 -10.899 1.00 75.25 253 LYS A O 1
ATOM 2026 N N . ALA A 1 254 ? 10.610 10.954 -9.466 1.00 74.44 254 ALA A N 1
ATOM 2027 C CA . ALA A 1 254 ? 11.419 9.892 -10.057 1.00 74.44 254 ALA A CA 1
ATOM 2028 C C . ALA A 1 254 ? 11.002 9.583 -11.508 1.00 74.44 254 ALA A C 1
ATOM 2030 O O . ALA A 1 254 ? 11.865 9.460 -12.373 1.00 74.44 254 ALA A O 1
ATOM 2031 N N . CYS A 1 255 ? 9.699 9.552 -11.813 1.00 69.12 255 CYS A N 1
ATOM 2032 C CA . CYS A 1 255 ? 9.204 9.395 -13.185 1.00 69.12 255 CYS A CA 1
ATOM 2033 C C . CYS A 1 255 ? 9.671 10.525 -14.117 1.00 69.12 255 CYS A C 1
ATOM 2035 O O . CYS A 1 255 ? 10.087 10.259 -15.244 1.00 69.12 255 CYS A O 1
ATOM 2037 N N . THR A 1 256 ? 9.649 11.777 -13.654 1.00 79.12 256 THR A N 1
ATOM 2038 C CA . THR A 1 256 ? 10.144 12.921 -14.437 1.00 79.12 256 THR A CA 1
ATOM 2039 C C . THR A 1 256 ? 11.639 12.801 -14.734 1.00 79.12 256 THR A C 1
ATOM 2041 O O . THR A 1 256 ? 12.068 13.080 -15.854 1.00 79.12 256 THR A O 1
ATOM 2044 N N . HIS A 1 257 ? 12.444 12.372 -13.758 1.00 78.94 257 HIS A N 1
ATOM 2045 C CA . HIS A 1 257 ? 13.872 12.147 -13.986 1.00 78.94 257 HIS A CA 1
ATOM 2046 C C . HIS A 1 257 ? 14.125 10.990 -14.958 1.00 78.94 257 HIS A C 1
ATOM 2048 O O . HIS A 1 257 ? 14.882 11.174 -15.907 1.00 78.94 257 HIS A O 1
ATOM 2054 N N . LEU A 1 258 ? 13.410 9.870 -14.815 1.00 81.19 258 LEU A N 1
ATOM 2055 C CA . LEU A 1 258 ? 13.487 8.745 -15.751 1.00 81.19 258 LEU A CA 1
ATOM 2056 C C . LEU A 1 258 ? 13.165 9.153 -17.190 1.00 81.19 258 LEU A C 1
ATOM 2058 O O . LEU A 1 258 ? 13.875 8.763 -18.116 1.00 81.19 258 LEU A O 1
ATOM 2062 N N . TYR A 1 259 ? 12.126 9.965 -17.384 1.00 82.12 259 TYR A N 1
ATOM 2063 C CA . TYR A 1 259 ? 11.784 10.491 -18.702 1.00 82.12 259 TYR A CA 1
ATOM 2064 C C . TYR A 1 259 ? 12.914 11.357 -19.277 1.00 82.12 259 TYR A C 1
ATOM 2066 O O . TYR A 1 259 ? 13.353 11.143 -20.408 1.00 82.12 259 TYR A O 1
ATOM 2074 N N . ASN A 1 260 ? 13.429 12.304 -18.486 1.00 84.06 260 ASN A N 1
ATOM 2075 C CA . ASN A 1 260 ? 14.519 13.185 -18.909 1.00 84.06 260 ASN A CA 1
ATOM 2076 C C . ASN A 1 260 ? 15.805 12.411 -19.246 1.00 84.06 260 ASN A C 1
ATOM 2078 O O . ASN A 1 260 ? 16.465 12.716 -20.245 1.00 84.06 260 ASN A O 1
ATOM 2082 N N . ASP A 1 261 ? 16.151 11.402 -18.448 1.00 83.25 261 ASP A N 1
ATOM 2083 C CA . ASP A 1 261 ? 17.322 10.557 -18.682 1.00 83.25 261 ASP A CA 1
ATOM 2084 C C . ASP A 1 261 ? 17.138 9.664 -19.913 1.00 83.25 261 ASP A C 1
ATOM 2086 O O . ASP A 1 261 ? 18.060 9.552 -20.725 1.00 83.25 261 ASP A O 1
ATOM 2090 N N . GLY A 1 262 ? 15.935 9.125 -20.130 1.00 82.12 262 GLY A N 1
ATOM 2091 C CA . GLY A 1 262 ? 15.588 8.377 -21.339 1.00 82.12 262 GLY A CA 1
ATOM 2092 C C . GLY A 1 262 ? 15.745 9.211 -22.614 1.00 82.12 262 GLY A C 1
ATOM 2093 O O . GLY A 1 262 ? 16.399 8.781 -23.568 1.00 82.12 262 GLY A O 1
ATOM 2094 N N . VAL A 1 263 ? 15.235 10.447 -22.618 1.00 85.06 263 VAL A N 1
ATOM 2095 C CA . VAL A 1 263 ? 15.406 11.380 -23.748 1.00 85.06 263 VAL A CA 1
ATOM 2096 C C . VAL A 1 263 ? 16.887 11.688 -23.987 1.00 85.06 263 VAL A C 1
ATOM 2098 O O . VAL A 1 263 ? 17.352 11.678 -25.130 1.00 85.06 263 VAL A O 1
ATOM 2101 N N . ARG A 1 264 ? 17.666 11.925 -22.923 1.00 85.19 264 ARG A N 1
ATOM 2102 C CA . ARG A 1 264 ? 19.110 12.193 -23.028 1.00 85.19 264 ARG A CA 1
ATOM 2103 C C . ARG A 1 264 ? 19.871 11.010 -23.628 1.00 85.19 264 ARG A C 1
ATOM 2105 O O . ARG A 1 264 ? 20.749 11.229 -24.468 1.00 85.19 264 ARG A O 1
ATOM 2112 N N . ILE A 1 265 ? 19.542 9.784 -23.225 1.00 86.88 265 ILE A N 1
ATOM 2113 C CA . ILE A 1 265 ? 20.118 8.555 -23.784 1.00 86.88 265 ILE A CA 1
ATOM 2114 C C . ILE A 1 265 ? 19.810 8.472 -25.279 1.00 86.88 265 ILE A C 1
ATOM 2116 O O . ILE A 1 265 ? 20.735 8.319 -26.073 1.00 86.88 265 ILE A O 1
ATOM 2120 N N . PHE A 1 266 ? 18.550 8.661 -25.680 1.00 85.44 266 PHE A N 1
ATOM 2121 C CA . PHE A 1 266 ? 18.141 8.595 -27.086 1.00 85.44 266 PHE A CA 1
ATOM 2122 C C . PHE A 1 266 ? 18.879 9.622 -27.958 1.00 85.44 266 PHE A C 1
ATOM 2124 O O . PHE A 1 266 ? 19.437 9.286 -29.004 1.00 85.44 266 PHE A O 1
ATOM 2131 N N . LEU A 1 267 ? 18.977 10.869 -27.488 1.00 86.81 267 LEU A N 1
ATOM 2132 C CA . LEU A 1 267 ? 19.749 11.913 -28.166 1.00 86.81 267 LEU A CA 1
ATOM 2133 C C . LEU A 1 267 ? 21.242 11.570 -28.254 1.00 86.81 267 LEU A C 1
ATOM 2135 O O . LEU A 1 267 ? 21.889 11.860 -29.261 1.00 86.81 267 LEU A O 1
ATOM 2139 N N . THR A 1 268 ? 21.803 10.967 -27.205 1.00 87.06 268 THR A N 1
ATOM 2140 C CA . THR A 1 268 ? 23.214 10.562 -27.172 1.00 87.06 268 THR A CA 1
ATOM 2141 C C . THR A 1 268 ? 23.477 9.401 -28.129 1.00 87.06 268 THR A C 1
ATOM 2143 O O . THR A 1 268 ? 24.474 9.448 -28.840 1.00 87.06 268 THR A O 1
ATOM 2146 N N . LEU A 1 269 ? 22.566 8.428 -28.236 1.00 86.25 269 LEU A N 1
ATOM 2147 C CA . LEU A 1 269 ? 22.635 7.347 -29.227 1.00 86.25 269 LEU A CA 1
ATOM 2148 C C . LEU A 1 269 ? 22.578 7.880 -30.663 1.00 86.25 269 LEU A C 1
ATOM 2150 O O . LEU A 1 269 ? 23.367 7.459 -31.504 1.00 86.25 269 LEU A O 1
ATOM 2154 N N . GLY A 1 270 ? 21.711 8.857 -30.942 1.00 85.44 270 GLY A N 1
ATOM 2155 C CA . GLY A 1 270 ? 21.677 9.509 -32.255 1.00 85.44 270 GLY A CA 1
ATOM 2156 C C . GLY A 1 270 ? 23.000 10.207 -32.599 1.00 85.44 270 GLY A C 1
ATOM 2157 O O . GLY A 1 270 ? 23.525 10.064 -33.704 1.00 85.44 270 GLY A O 1
ATOM 2158 N N . LYS A 1 271 ? 23.594 10.919 -31.630 1.00 86.69 271 LYS A N 1
ATOM 2159 C CA . LYS A 1 271 ? 24.912 11.560 -31.791 1.00 86.69 271 LYS A CA 1
ATOM 2160 C C . LYS A 1 271 ? 26.049 10.547 -31.928 1.00 86.69 271 LYS A C 1
ATOM 2162 O O . LYS A 1 271 ? 26.980 10.797 -32.686 1.00 86.69 271 LYS A O 1
ATOM 2167 N N . LEU A 1 272 ? 25.968 9.424 -31.219 1.00 86.50 272 LEU A N 1
ATOM 2168 C CA . LEU A 1 272 ? 26.900 8.302 -31.310 1.00 86.50 272 LEU A CA 1
ATOM 2169 C C . LEU A 1 272 ? 26.902 7.711 -32.722 1.00 86.50 272 LEU A C 1
ATOM 2171 O O . LEU A 1 272 ? 27.966 7.577 -33.317 1.00 86.50 272 LEU A O 1
ATOM 2175 N N . GLY A 1 273 ? 25.720 7.443 -33.287 1.00 83.06 273 GLY A N 1
ATOM 2176 C CA . GLY A 1 273 ? 25.585 6.951 -34.659 1.00 83.06 273 GLY A CA 1
ATOM 2177 C C . GLY A 1 273 ? 26.196 7.904 -35.689 1.00 83.06 273 GLY A C 1
ATOM 2178 O O . GLY A 1 273 ? 26.925 7.469 -36.576 1.00 83.06 273 GLY A O 1
ATOM 2179 N N . LYS A 1 274 ? 25.985 9.216 -35.524 1.00 85.44 274 LYS A N 1
ATOM 2180 C CA . LYS A 1 274 ? 26.623 10.229 -36.377 1.00 85.44 274 LYS A CA 1
ATOM 2181 C C . LYS A 1 274 ? 28.151 10.253 -36.212 1.00 85.44 274 LYS A C 1
ATOM 2183 O O . LYS A 1 274 ? 28.871 10.263 -37.202 1.00 85.44 274 LYS A O 1
ATOM 2188 N N . ALA A 1 275 ? 28.647 10.190 -34.975 1.00 83.56 275 ALA A N 1
ATOM 2189 C CA . ALA A 1 275 ? 30.081 10.182 -34.683 1.00 83.56 275 ALA A CA 1
ATOM 2190 C C . ALA A 1 275 ? 30.810 8.957 -35.265 1.00 83.56 275 ALA A C 1
ATOM 2192 O O . ALA A 1 275 ? 31.952 9.082 -35.696 1.00 83.56 275 ALA A O 1
ATOM 2193 N N . ILE A 1 276 ? 30.147 7.797 -35.311 1.00 81.94 276 ILE A N 1
ATOM 2194 C CA . ILE A 1 276 ? 30.664 6.578 -35.952 1.00 81.94 276 ILE A CA 1
ATOM 2195 C C . ILE A 1 276 ? 30.882 6.794 -37.457 1.00 81.94 276 ILE A C 1
ATOM 2197 O O . ILE A 1 276 ? 31.893 6.346 -37.993 1.00 81.94 276 ILE A O 1
ATOM 2201 N N . GLY A 1 277 ? 29.963 7.497 -38.126 1.00 80.81 277 GLY A N 1
ATOM 2202 C CA . GLY A 1 277 ? 30.105 7.854 -39.541 1.00 80.81 277 GLY A CA 1
ATOM 2203 C C . GLY A 1 277 ? 31.203 8.891 -39.793 1.00 80.81 277 GLY A C 1
ATOM 2204 O O . GLY A 1 277 ? 31.971 8.748 -40.741 1.00 80.81 277 GLY A O 1
ATOM 2205 N N . ASP A 1 278 ? 31.308 9.899 -38.924 1.00 82.81 278 ASP A N 1
ATOM 2206 C CA . ASP A 1 278 ? 32.253 11.014 -39.081 1.00 82.81 278 ASP A CA 1
ATOM 2207 C C . ASP A 1 278 ? 33.709 10.631 -38.722 1.00 82.81 278 ASP A C 1
ATOM 2209 O O . ASP A 1 278 ? 34.653 11.177 -39.295 1.00 82.81 278 ASP A O 1
ATOM 2213 N N . ASN A 1 279 ? 33.921 9.695 -37.785 1.00 79.81 279 ASN A N 1
ATOM 2214 C CA . ASN A 1 279 ? 35.248 9.232 -37.359 1.00 79.81 279 ASN A CA 1
ATOM 2215 C C . ASN A 1 279 ? 35.311 7.694 -37.204 1.00 79.81 279 ASN A C 1
ATOM 2217 O O . ASN A 1 279 ? 35.317 7.176 -36.082 1.00 79.81 279 ASN A O 1
ATOM 2221 N N . PRO A 1 280 ? 35.445 6.936 -38.309 1.00 76.56 280 PRO A N 1
ATOM 2222 C CA . PRO A 1 280 ? 35.518 5.473 -38.259 1.00 76.56 280 PRO A CA 1
ATOM 2223 C C . PRO A 1 280 ? 36.767 4.953 -37.524 1.00 76.56 280 PRO A C 1
ATOM 2225 O O . PRO A 1 280 ? 36.743 3.870 -36.938 1.00 76.56 280 PRO A O 1
ATOM 2228 N N . GLN A 1 281 ? 37.854 5.736 -37.481 1.00 76.31 281 GLN A N 1
ATOM 2229 C CA . GLN A 1 281 ? 39.064 5.384 -36.724 1.00 76.31 281 GLN A CA 1
ATOM 2230 C C . GLN A 1 281 ? 38.856 5.468 -35.203 1.00 76.31 281 GLN A C 1
ATOM 2232 O O . GLN A 1 281 ? 39.549 4.781 -34.449 1.00 76.31 281 GLN A O 1
ATOM 2237 N N . GLY A 1 282 ? 37.886 6.267 -34.745 1.00 75.81 282 GLY A N 1
ATOM 2238 C CA . GLY A 1 282 ? 37.526 6.412 -33.336 1.00 75.81 282 GLY A CA 1
ATOM 2239 C C . GLY A 1 282 ? 37.023 5.114 -32.703 1.00 75.81 282 GLY A C 1
ATOM 2240 O O . GLY A 1 282 ? 37.216 4.909 -31.505 1.00 75.81 282 GLY A O 1
ATOM 2241 N N . ILE A 1 283 ? 36.439 4.204 -33.493 1.00 75.00 283 ILE A N 1
ATOM 2242 C CA . ILE A 1 283 ? 35.912 2.908 -33.024 1.00 75.00 283 ILE A CA 1
ATOM 2243 C C . ILE A 1 283 ? 37.052 2.023 -32.530 1.00 75.00 283 ILE A C 1
ATOM 2245 O O . ILE A 1 283 ? 37.073 1.599 -31.378 1.00 75.00 283 ILE A O 1
ATOM 2249 N N . VAL A 1 284 ? 38.052 1.809 -33.383 1.00 69.75 284 VAL A N 1
ATOM 2250 C CA . VAL A 1 284 ? 39.228 0.996 -33.051 1.00 69.75 284 VAL A CA 1
ATOM 2251 C C . VAL A 1 284 ? 40.077 1.696 -31.991 1.00 69.75 284 VAL A C 1
ATOM 2253 O O . VAL A 1 284 ? 40.597 1.051 -31.082 1.00 69.75 284 VAL A O 1
ATOM 2256 N N . ALA A 1 285 ? 40.166 3.030 -32.052 1.00 68.88 285 ALA A N 1
ATOM 2257 C CA . ALA A 1 285 ? 40.914 3.802 -31.071 1.00 68.88 285 ALA A CA 1
ATOM 2258 C C . ALA A 1 285 ? 40.319 3.691 -29.652 1.00 68.88 285 ALA A C 1
ATOM 2260 O O . ALA A 1 285 ? 41.038 3.571 -28.663 1.00 68.88 285 ALA A O 1
ATOM 2261 N N . SER A 1 286 ? 38.996 3.673 -29.535 1.00 66.50 286 SER A N 1
ATOM 2262 C CA . SER A 1 286 ? 38.324 3.501 -28.244 1.00 66.50 286 SER A CA 1
ATOM 2263 C C . SER A 1 286 ? 38.304 2.044 -27.759 1.00 66.50 286 SER A C 1
ATOM 2265 O O . SER A 1 286 ? 38.097 1.814 -26.573 1.00 66.50 286 SER A O 1
ATOM 2267 N N . MET A 1 287 ? 38.550 1.060 -28.633 1.00 65.12 287 MET A N 1
ATOM 2268 C CA . MET A 1 287 ? 38.507 -0.372 -28.300 1.00 65.12 287 MET A CA 1
ATOM 2269 C C . MET A 1 287 ? 39.705 -0.831 -27.453 1.00 65.12 287 MET A C 1
ATOM 2271 O O . MET A 1 287 ? 39.551 -1.665 -26.567 1.00 65.12 287 MET A O 1
ATOM 2275 N N . ASN A 1 288 ? 40.890 -0.257 -27.692 1.00 57.91 288 ASN A N 1
ATOM 2276 C CA . ASN A 1 288 ? 42.112 -0.578 -26.940 1.00 57.91 288 ASN A CA 1
ATOM 2277 C C . ASN A 1 288 ? 42.220 0.211 -25.615 1.00 57.91 288 ASN A C 1
ATOM 2279 O O . ASN A 1 288 ? 42.999 -0.126 -24.727 1.00 57.91 288 ASN A O 1
ATOM 2283 N N . MET A 1 289 ? 41.419 1.269 -25.454 1.00 56.44 289 MET A N 1
ATOM 2284 C CA . MET A 1 289 ? 41.329 2.043 -24.217 1.00 56.44 289 MET A CA 1
ATOM 2285 C C . MET A 1 289 ? 40.208 1.497 -23.327 1.00 56.44 289 MET A C 1
ATOM 2287 O O . MET A 1 289 ? 39.112 2.040 -23.284 1.00 56.44 289 MET A O 1
ATOM 2291 N N . ASN A 1 290 ? 40.551 0.421 -22.616 1.00 56.44 290 ASN A N 1
ATOM 2292 C CA . AS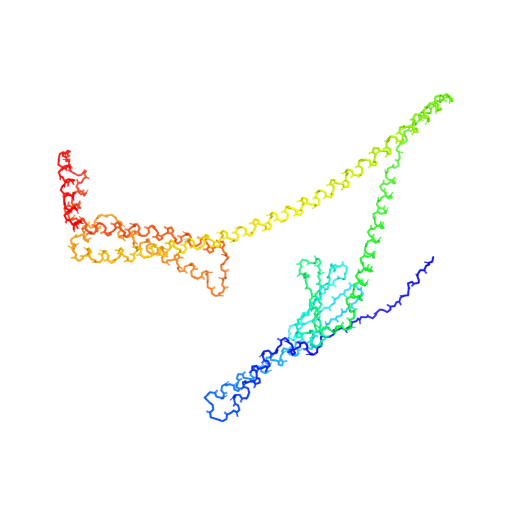N A 1 290 ? 40.014 -0.023 -21.328 1.00 56.44 290 ASN A CA 1
ATOM 2293 C C . ASN A 1 290 ? 38.485 0.011 -21.148 1.00 56.44 290 ASN A C 1
ATOM 2295 O O . ASN A 1 290 ? 37.911 1.073 -20.934 1.00 56.44 290 ASN A O 1
ATOM 2299 N N . ASN A 1 291 ? 37.875 -1.177 -21.113 1.00 70.62 291 ASN A N 1
ATOM 2300 C CA . ASN A 1 291 ? 36.591 -1.521 -20.486 1.00 70.62 291 ASN A CA 1
ATOM 2301 C C . ASN A 1 291 ? 35.337 -0.696 -20.848 1.00 70.62 291 ASN A C 1
ATOM 2303 O O . ASN A 1 291 ? 34.248 -1.140 -20.535 1.00 70.62 291 ASN A O 1
ATOM 2307 N N . LEU A 1 292 ? 35.405 0.449 -21.535 1.00 78.62 292 LEU A N 1
ATOM 2308 C CA . LEU A 1 292 ? 34.283 1.385 -21.667 1.00 78.62 292 LEU A CA 1
ATOM 2309 C C . LEU A 1 292 ? 33.124 0.806 -22.484 1.00 78.62 292 LEU A C 1
ATOM 2311 O O . LEU A 1 292 ? 31.965 1.031 -22.146 1.00 78.62 292 LEU A O 1
ATOM 2315 N N . TYR A 1 293 ? 33.423 0.030 -23.528 1.00 76.75 293 TYR A N 1
ATOM 2316 C CA . TYR A 1 293 ? 32.411 -0.706 -24.291 1.00 76.75 293 TYR A CA 1
ATOM 2317 C C . TYR A 1 293 ? 31.726 -1.777 -23.440 1.00 76.75 293 TYR A C 1
ATOM 2319 O O . TYR A 1 293 ? 30.500 -1.864 -23.433 1.00 76.75 293 TYR A O 1
ATOM 2327 N N . ILE A 1 294 ? 32.514 -2.556 -22.697 1.00 79.62 294 ILE A N 1
ATOM 2328 C CA . ILE A 1 294 ? 32.019 -3.639 -21.843 1.00 79.62 294 ILE A CA 1
ATOM 2329 C C . ILE A 1 294 ? 31.257 -3.080 -20.641 1.00 79.62 294 ILE A C 1
ATOM 2331 O O . ILE A 1 294 ? 30.178 -3.569 -20.338 1.00 79.62 294 ILE A O 1
ATOM 2335 N N . GLU A 1 295 ? 31.736 -2.011 -20.012 1.00 82.88 295 GLU A N 1
ATOM 2336 C CA . GLU A 1 295 ? 31.052 -1.281 -18.944 1.00 82.88 295 GLU A CA 1
ATOM 2337 C C . GLU A 1 295 ? 29.746 -0.680 -19.448 1.00 82.88 295 GLU A C 1
ATOM 2339 O O . GLU A 1 295 ? 28.717 -0.880 -18.822 1.00 82.88 295 GLU A O 1
ATOM 2344 N N . THR A 1 296 ? 29.743 -0.004 -20.601 1.00 83.50 296 THR A N 1
ATOM 2345 C CA . THR A 1 296 ? 28.505 0.567 -21.159 1.00 83.50 296 THR A CA 1
ATOM 2346 C C . THR A 1 296 ? 27.487 -0.532 -21.483 1.00 83.50 296 THR A C 1
ATOM 2348 O O . THR A 1 296 ? 26.300 -0.362 -21.210 1.00 83.50 296 THR A O 1
ATOM 2351 N N . ALA A 1 297 ? 27.933 -1.677 -22.010 1.00 83.06 297 ALA A N 1
ATOM 2352 C CA . ALA A 1 297 ? 27.075 -2.837 -22.253 1.00 83.06 297 ALA A CA 1
ATOM 2353 C C . ALA A 1 297 ? 26.580 -3.487 -20.949 1.00 83.06 297 ALA A C 1
ATOM 2355 O O . ALA A 1 297 ? 25.414 -3.854 -20.848 1.00 83.06 297 ALA A O 1
ATOM 2356 N N . THR A 1 298 ? 27.437 -3.591 -19.935 1.00 85.31 298 THR A N 1
ATOM 2357 C CA . THR A 1 298 ? 27.091 -4.161 -18.624 1.00 85.31 298 THR A CA 1
ATOM 2358 C C . THR A 1 298 ? 26.084 -3.275 -17.893 1.00 85.31 298 THR A C 1
ATOM 2360 O O . THR A 1 298 ? 25.103 -3.782 -17.359 1.00 85.31 298 THR A O 1
ATOM 2363 N N . GLU A 1 299 ? 26.265 -1.954 -17.933 1.00 86.94 299 GLU A N 1
ATOM 2364 C CA . GLU A 1 299 ? 25.319 -0.972 -17.388 1.00 86.94 299 GLU A CA 1
ATOM 2365 C C . GLU A 1 299 ? 23.971 -1.023 -18.121 1.00 86.94 299 GLU A C 1
ATOM 2367 O O . GLU A 1 299 ? 22.921 -0.976 -17.486 1.00 86.94 299 GLU A O 1
ATOM 2372 N N . LEU A 1 300 ? 23.969 -1.207 -19.448 1.00 85.38 300 LEU A N 1
ATOM 2373 C CA . LEU A 1 300 ? 22.734 -1.411 -20.212 1.00 85.38 300 LEU A CA 1
ATOM 2374 C C . LEU A 1 300 ? 21.995 -2.683 -19.773 1.00 85.38 300 LEU A C 1
ATOM 2376 O O . LEU A 1 300 ? 20.781 -2.654 -19.574 1.00 85.38 300 LEU A O 1
ATOM 2380 N N . VAL A 1 301 ? 22.722 -3.792 -19.614 1.00 84.44 301 VAL A N 1
ATOM 2381 C CA . VAL A 1 301 ? 22.149 -5.061 -19.146 1.00 84.44 301 VAL A CA 1
ATOM 2382 C C . VAL A 1 301 ? 21.620 -4.918 -17.719 1.00 84.44 301 VAL A C 1
ATOM 2384 O O . VAL A 1 301 ? 20.511 -5.368 -17.458 1.00 84.44 301 VAL A O 1
ATOM 2387 N N . SER A 1 302 ? 22.350 -4.241 -16.827 1.00 86.94 302 SER A N 1
ATOM 2388 C CA . SER A 1 302 ? 21.917 -3.936 -15.454 1.00 86.94 302 SER A CA 1
ATOM 2389 C C . SER A 1 302 ? 20.619 -3.122 -15.425 1.00 86.94 302 SER A C 1
ATOM 2391 O O . SER A 1 302 ? 19.669 -3.468 -14.723 1.00 86.94 302 SER A O 1
ATOM 2393 N N . VAL A 1 303 ? 20.529 -2.065 -16.240 1.00 87.44 303 VAL A N 1
ATOM 2394 C CA . VAL A 1 303 ? 19.303 -1.264 -16.370 1.00 87.44 303 VAL A CA 1
ATOM 2395 C C . VAL A 1 303 ? 18.147 -2.122 -16.889 1.00 87.44 303 VAL A C 1
ATOM 2397 O O . VAL A 1 303 ? 17.036 -2.038 -16.368 1.00 87.44 303 VAL A O 1
ATOM 2400 N N . PHE A 1 304 ? 18.396 -2.967 -17.892 1.00 83.62 304 PHE A N 1
ATOM 2401 C CA . PHE A 1 304 ? 17.375 -3.826 -18.489 1.00 83.62 304 PHE A CA 1
ATOM 2402 C C . PHE A 1 304 ? 16.859 -4.899 -17.523 1.00 83.62 304 PHE A C 1
ATOM 2404 O O . PHE A 1 304 ? 15.648 -5.096 -17.420 1.00 83.62 304 PHE A O 1
ATOM 2411 N N . THR A 1 305 ? 17.745 -5.579 -16.792 1.00 86.38 305 THR A N 1
ATOM 2412 C CA . THR A 1 305 ? 17.347 -6.581 -15.795 1.00 86.38 305 THR A CA 1
ATOM 2413 C C . THR A 1 305 ? 16.559 -5.936 -14.665 1.00 86.38 305 THR A C 1
ATOM 2415 O O . THR A 1 305 ? 15.497 -6.437 -14.310 1.00 86.38 305 THR A O 1
ATOM 2418 N N . LEU A 1 306 ? 17.000 -4.779 -14.165 1.00 86.88 306 LEU A N 1
ATOM 2419 C CA . LEU A 1 306 ? 16.307 -4.068 -13.092 1.00 86.88 306 LEU A CA 1
ATOM 2420 C C . LEU A 1 306 ? 14.928 -3.553 -13.536 1.00 86.88 306 LEU A C 1
ATOM 2422 O O . LEU A 1 306 ? 13.979 -3.568 -12.750 1.00 86.88 306 LEU A O 1
ATOM 2426 N N . LEU A 1 307 ? 14.788 -3.149 -14.802 1.00 83.31 307 LEU A N 1
ATOM 2427 C CA . LEU A 1 307 ? 13.506 -2.754 -15.383 1.00 83.31 307 LEU A CA 1
ATOM 2428 C C . LEU A 1 307 ? 12.563 -3.953 -15.547 1.00 83.31 307 LEU A C 1
ATOM 2430 O O . LEU A 1 307 ? 11.402 -3.858 -15.155 1.00 83.31 307 LEU A O 1
ATOM 2434 N N . ASN A 1 308 ? 13.056 -5.090 -16.043 1.00 81.44 308 ASN A N 1
ATOM 2435 C CA . ASN A 1 308 ? 12.265 -6.323 -16.129 1.00 81.44 308 ASN A CA 1
ATOM 2436 C C . ASN A 1 308 ? 11.835 -6.829 -14.751 1.00 81.44 308 ASN A C 1
ATOM 2438 O O . ASN A 1 308 ? 10.676 -7.193 -14.575 1.00 81.44 308 ASN A O 1
ATOM 2442 N N . ASP A 1 309 ? 12.724 -6.785 -13.760 1.00 84.44 309 ASP A N 1
ATOM 2443 C CA . ASP A 1 309 ? 12.406 -7.149 -12.380 1.00 84.44 309 ASP A CA 1
ATOM 2444 C C . ASP A 1 309 ? 11.345 -6.222 -11.780 1.00 84.44 309 ASP A C 1
ATOM 2446 O O . ASP A 1 309 ? 10.449 -6.679 -11.066 1.00 84.44 309 ASP A O 1
ATOM 2450 N N . ALA A 1 310 ? 11.418 -4.917 -12.062 1.00 80.38 310 ALA A N 1
ATOM 2451 C CA . ALA A 1 310 ? 10.416 -3.955 -11.616 1.00 80.38 310 ALA A CA 1
ATOM 2452 C C . ALA A 1 310 ? 9.045 -4.215 -12.265 1.00 80.38 310 ALA A C 1
ATOM 2454 O O . ALA A 1 310 ? 8.024 -4.166 -11.576 1.00 80.38 310 ALA A O 1
ATOM 2455 N N . VAL A 1 311 ? 9.018 -4.539 -13.562 1.00 76.12 311 VAL A N 1
ATOM 2456 C CA . VAL A 1 311 ? 7.792 -4.881 -14.302 1.00 76.12 311 VAL A CA 1
ATOM 2457 C C . VAL A 1 311 ? 7.199 -6.203 -13.811 1.00 76.12 311 VAL A C 1
ATOM 2459 O O . VAL A 1 311 ? 6.001 -6.269 -13.549 1.00 76.12 311 VAL A O 1
ATOM 2462 N N . ALA A 1 312 ? 8.026 -7.231 -13.609 1.00 77.75 312 ALA A N 1
ATOM 2463 C CA . ALA A 1 312 ? 7.594 -8.529 -13.098 1.00 77.75 312 ALA A CA 1
ATOM 2464 C C . ALA A 1 312 ? 7.016 -8.422 -11.677 1.00 77.75 312 ALA A C 1
ATOM 2466 O O . ALA A 1 312 ? 5.989 -9.026 -11.373 1.00 77.75 312 ALA A O 1
ATOM 2467 N N . LYS A 1 313 ? 7.630 -7.604 -10.810 1.00 74.25 313 LYS A N 1
ATOM 2468 C CA . LYS A 1 313 ? 7.143 -7.372 -9.439 1.00 74.25 313 LYS A CA 1
ATOM 2469 C C . LYS A 1 313 ? 5.878 -6.519 -9.368 1.00 74.25 313 LYS A C 1
ATOM 2471 O O . LYS A 1 313 ? 5.151 -6.645 -8.390 1.00 74.25 313 LYS A O 1
ATOM 2476 N N . GLY A 1 314 ? 5.641 -5.652 -10.353 1.00 63.69 314 GLY A N 1
ATOM 2477 C CA . GLY A 1 314 ? 4.472 -4.769 -10.438 1.00 63.69 314 GLY A CA 1
ATOM 2478 C C . GLY A 1 314 ? 3.342 -5.282 -11.336 1.00 63.69 314 GLY A C 1
ATOM 2479 O O . GLY A 1 314 ? 2.487 -4.484 -11.720 1.00 63.69 314 GLY A O 1
ATOM 2480 N N . GLY A 1 315 ? 3.371 -6.564 -11.718 1.00 65.62 315 GLY A N 1
ATOM 2481 C CA . GLY A 1 315 ? 2.396 -7.190 -12.612 1.00 65.62 315 GLY A CA 1
ATOM 2482 C C . GLY A 1 315 ? 0.986 -7.297 -12.016 1.00 65.62 315 GLY A C 1
ATOM 2483 O O . GLY A 1 315 ? 0.738 -6.949 -10.863 1.00 65.62 315 GLY A O 1
ATOM 2484 N N . THR A 1 316 ? 0.037 -7.819 -12.796 1.00 56.97 316 THR A N 1
ATOM 2485 C CA . THR A 1 316 ? -1.391 -7.900 -12.424 1.00 56.97 316 THR A CA 1
ATOM 2486 C C . THR A 1 316 ? -1.674 -8.744 -11.177 1.00 56.97 316 THR A C 1
ATOM 2488 O O . THR A 1 316 ? -2.730 -8.586 -10.570 1.00 56.97 316 THR A O 1
ATOM 2491 N N . GLU A 1 317 ? -0.738 -9.608 -10.777 1.00 55.28 317 GLU A N 1
ATOM 2492 C CA . GLU A 1 317 ? -0.859 -10.482 -9.606 1.00 55.28 317 GLU A CA 1
ATOM 2493 C C . GLU A 1 317 ? -0.292 -9.869 -8.314 1.00 55.28 317 GLU A C 1
ATOM 2495 O O . GLU A 1 317 ? -0.682 -10.295 -7.228 1.00 55.28 317 GLU A O 1
ATOM 2500 N N . ASN A 1 318 ? 0.596 -8.864 -8.394 1.00 60.88 318 ASN A N 1
ATOM 2501 C CA . ASN A 1 318 ? 1.265 -8.297 -7.220 1.00 60.88 318 ASN A CA 1
ATOM 2502 C C . ASN A 1 318 ? 1.318 -6.764 -7.270 1.00 60.88 318 ASN A C 1
ATOM 2504 O O . ASN A 1 318 ? 2.110 -6.152 -7.988 1.00 60.88 318 ASN A O 1
ATOM 2508 N N . MET A 1 319 ? 0.463 -6.124 -6.474 1.00 65.12 319 MET A N 1
ATOM 2509 C CA . MET A 1 319 ? 0.396 -4.669 -6.424 1.00 65.12 319 MET A CA 1
ATOM 2510 C C . MET A 1 319 ? 1.458 -4.114 -5.471 1.00 65.12 319 MET A C 1
ATOM 2512 O O . MET A 1 319 ? 1.303 -4.166 -4.253 1.00 65.12 319 MET A O 1
ATOM 2516 N N . LEU A 1 320 ? 2.516 -3.530 -6.039 1.00 68.00 320 LEU A N 1
ATOM 2517 C CA . LEU A 1 320 ? 3.554 -2.828 -5.280 1.00 68.00 320 LEU A CA 1
ATOM 2518 C C . LEU A 1 320 ? 2.954 -1.713 -4.417 1.00 68.00 320 LEU A C 1
ATOM 2520 O O . LEU A 1 320 ? 2.191 -0.870 -4.909 1.00 68.00 320 LEU A O 1
ATOM 2524 N N . THR A 1 321 ? 3.377 -1.651 -3.155 1.00 74.88 321 THR A N 1
ATOM 2525 C CA . THR A 1 321 ? 3.050 -0.527 -2.272 1.00 74.88 321 THR A CA 1
ATOM 2526 C C . THR A 1 321 ? 3.718 0.766 -2.766 1.00 74.88 321 THR A C 1
ATOM 2528 O O . THR A 1 321 ? 4.722 0.742 -3.482 1.00 74.88 321 THR A O 1
ATOM 2531 N N . GLY A 1 322 ? 3.197 1.938 -2.379 1.00 68.62 322 GLY A N 1
ATOM 2532 C CA . GLY A 1 322 ? 3.772 3.229 -2.801 1.00 68.62 322 GLY A CA 1
ATOM 2533 C C . GLY A 1 322 ? 5.244 3.419 -2.390 1.00 68.62 322 GLY A C 1
ATOM 2534 O O . GLY A 1 322 ? 6.041 3.995 -3.136 1.00 68.62 322 GLY A O 1
ATOM 2535 N N . ALA A 1 323 ? 5.635 2.880 -1.233 1.00 71.69 323 ALA A N 1
ATOM 2536 C CA . ALA A 1 323 ? 7.019 2.889 -0.761 1.00 71.69 323 ALA A CA 1
ATOM 2537 C C . ALA A 1 323 ? 7.933 1.985 -1.607 1.00 71.69 323 ALA A C 1
ATOM 2539 O O . ALA A 1 323 ? 9.023 2.397 -1.996 1.00 71.69 323 ALA A O 1
ATOM 2540 N N . GLU A 1 324 ? 7.483 0.777 -1.947 1.00 75.00 324 GLU A N 1
ATOM 2541 C CA . GLU A 1 324 ? 8.248 -0.136 -2.805 1.00 75.00 324 GLU A CA 1
ATOM 2542 C C . GLU A 1 324 ? 8.393 0.422 -4.220 1.00 75.00 324 GLU A C 1
ATOM 2544 O O . GLU A 1 324 ? 9.495 0.421 -4.762 1.00 75.00 324 GLU A O 1
ATOM 2549 N N . ARG A 1 325 ? 7.317 0.996 -4.776 1.00 73.12 325 ARG A N 1
ATOM 2550 C CA . ARG A 1 325 ? 7.321 1.627 -6.102 1.00 73.12 325 ARG A CA 1
ATOM 2551 C C . ARG A 1 325 ? 8.279 2.814 -6.176 1.00 73.12 325 ARG A C 1
ATOM 2553 O O . ARG A 1 325 ? 9.032 2.943 -7.136 1.00 73.12 325 ARG A O 1
ATOM 2560 N N . SER A 1 326 ? 8.267 3.694 -5.175 1.00 79.69 326 SER A N 1
ATOM 2561 C CA . SER A 1 326 ? 9.204 4.825 -5.145 1.00 79.69 326 SER A CA 1
ATOM 2562 C C . SER A 1 326 ? 10.653 4.346 -5.042 1.00 79.69 326 SER A C 1
ATOM 2564 O O . SER A 1 326 ? 11.498 4.819 -5.797 1.00 79.69 326 SER A O 1
ATOM 2566 N N . LYS A 1 327 ? 10.942 3.352 -4.194 1.00 82.62 327 LYS A N 1
ATOM 2567 C CA . LYS A 1 327 ? 12.285 2.770 -4.074 1.00 82.62 327 LYS A CA 1
ATOM 2568 C C . LYS A 1 327 ? 12.775 2.152 -5.388 1.00 82.62 327 LYS A C 1
ATOM 2570 O O . LYS A 1 327 ? 13.920 2.383 -5.767 1.00 82.62 327 LYS A O 1
ATOM 2575 N N . THR A 1 328 ? 11.929 1.399 -6.094 1.00 83.06 328 THR A N 1
ATOM 2576 C CA . THR A 1 328 ? 12.296 0.816 -7.395 1.00 83.06 328 THR A CA 1
ATOM 2577 C C . THR A 1 328 ? 12.531 1.886 -8.459 1.00 83.06 328 THR A C 1
ATOM 2579 O O . THR A 1 328 ? 13.478 1.770 -9.230 1.00 83.06 328 THR A O 1
ATOM 2582 N N . LEU A 1 329 ? 11.724 2.954 -8.477 1.00 82.75 329 LEU A N 1
ATOM 2583 C CA . LEU A 1 329 ? 11.904 4.071 -9.412 1.00 82.75 329 LEU A CA 1
ATOM 2584 C C . LEU A 1 329 ? 13.213 4.835 -9.163 1.00 82.75 329 LEU A C 1
ATOM 2586 O O . LEU A 1 329 ? 13.890 5.198 -10.119 1.00 82.75 329 LEU A O 1
ATOM 2590 N N . TRP A 1 330 ? 13.600 5.042 -7.901 1.00 83.81 330 TRP A N 1
ATOM 2591 C CA . TRP A 1 330 ? 14.888 5.658 -7.564 1.00 83.81 330 TRP A CA 1
ATOM 2592 C C . TRP A 1 330 ? 16.079 4.777 -7.951 1.00 83.81 330 TRP A C 1
ATOM 2594 O O . TRP A 1 330 ? 17.039 5.278 -8.527 1.00 83.81 330 TRP A O 1
ATOM 2604 N N . ALA A 1 331 ? 15.997 3.465 -7.714 1.00 87.00 331 ALA A N 1
ATOM 2605 C CA . ALA A 1 331 ? 17.038 2.532 -8.145 1.00 87.00 331 ALA A CA 1
ATOM 2606 C C . ALA A 1 331 ? 17.207 2.520 -9.676 1.00 87.00 331 ALA A C 1
ATOM 2608 O O . ALA A 1 331 ? 18.333 2.535 -10.171 1.00 87.00 331 ALA A O 1
ATOM 2609 N N . LEU A 1 332 ? 16.095 2.551 -10.423 1.00 86.06 332 LEU A N 1
ATOM 2610 C CA . LEU A 1 332 ? 16.115 2.702 -11.881 1.00 86.06 332 LEU A CA 1
ATOM 2611 C C . LEU A 1 332 ? 16.781 4.012 -12.297 1.00 86.06 332 LEU A C 1
ATOM 2613 O O . LEU A 1 332 ? 17.643 4.003 -13.169 1.00 86.06 332 LEU A O 1
ATOM 2617 N N . ASN A 1 333 ? 16.402 5.124 -11.669 1.00 87.94 333 ASN A N 1
ATOM 2618 C CA . ASN A 1 333 ? 16.959 6.436 -11.970 1.00 87.94 333 ASN A CA 1
ATOM 2619 C C . ASN A 1 333 ? 18.489 6.469 -11.813 1.00 87.94 333 ASN A C 1
ATOM 2621 O O . ASN A 1 333 ? 19.191 6.930 -12.709 1.00 87.94 333 ASN A O 1
ATOM 2625 N N . ASP A 1 334 ? 19.016 5.935 -10.711 1.00 88.06 334 ASP A N 1
ATOM 2626 C CA . ASP A 1 334 ? 20.460 5.938 -10.450 1.00 88.06 334 ASP A CA 1
ATOM 2627 C C . ASP A 1 334 ? 21.241 5.116 -11.488 1.00 88.06 334 ASP A C 1
ATOM 2629 O O . ASP A 1 334 ? 22.287 5.558 -11.977 1.00 88.06 334 ASP A O 1
ATOM 2633 N N . GLN A 1 335 ? 20.713 3.949 -11.871 1.00 87.06 335 GLN A N 1
ATOM 2634 C CA . GLN A 1 335 ? 21.313 3.087 -12.895 1.00 87.06 335 GLN A CA 1
ATOM 2635 C C . GLN A 1 335 ? 21.212 3.713 -14.295 1.00 87.06 335 GLN A C 1
ATOM 2637 O O . GLN A 1 335 ? 22.194 3.726 -15.036 1.00 87.06 335 GLN A O 1
ATOM 2642 N N . LEU A 1 336 ? 20.073 4.322 -14.653 1.00 86.38 336 LEU A N 1
ATOM 2643 C CA . LEU A 1 336 ? 19.936 5.057 -15.917 1.00 86.38 336 LEU A CA 1
ATOM 2644 C C . LEU A 1 336 ? 20.898 6.245 -15.994 1.00 86.38 336 LEU A C 1
ATOM 2646 O O . LEU A 1 336 ? 21.500 6.477 -17.043 1.00 86.38 336 LEU A O 1
ATOM 2650 N N . ALA A 1 337 ? 21.091 6.977 -14.899 1.00 87.25 337 ALA A N 1
ATOM 2651 C CA . ALA A 1 337 ? 22.044 8.078 -14.843 1.00 87.25 337 ALA A CA 1
ATOM 2652 C C . ALA A 1 337 ? 23.500 7.589 -14.974 1.00 87.25 337 ALA A C 1
ATOM 2654 O O . ALA A 1 337 ? 24.335 8.260 -15.594 1.00 87.25 337 ALA A O 1
ATOM 2655 N N . ALA A 1 338 ? 23.839 6.425 -14.409 1.00 87.75 338 ALA A N 1
ATOM 2656 C CA . ALA A 1 338 ? 25.145 5.788 -14.595 1.00 87.75 338 ALA A CA 1
ATOM 2657 C C . ALA A 1 338 ? 25.366 5.377 -16.059 1.00 87.75 338 ALA A C 1
ATOM 2659 O O . ALA A 1 338 ? 26.349 5.808 -16.673 1.00 87.75 338 ALA A O 1
ATOM 2660 N N . PHE A 1 339 ? 24.404 4.662 -16.644 1.00 88.88 339 PHE A N 1
ATOM 2661 C CA . PHE A 1 339 ? 24.428 4.267 -18.048 1.00 88.88 339 PHE A CA 1
ATOM 2662 C C . PHE A 1 339 ? 24.530 5.476 -18.988 1.00 88.88 339 PHE A C 1
ATOM 2664 O O . PHE A 1 339 ? 25.407 5.523 -19.846 1.00 88.88 339 PHE A O 1
ATOM 2671 N N . SER A 1 340 ? 23.704 6.505 -18.781 1.00 88.69 340 SER A N 1
ATOM 2672 C CA . SER A 1 340 ? 23.702 7.741 -19.572 1.00 88.69 340 SER A CA 1
ATOM 2673 C C . SER A 1 340 ? 25.069 8.433 -19.569 1.00 88.69 340 SER A C 1
ATOM 2675 O O . SER A 1 340 ? 25.567 8.844 -20.620 1.00 88.69 340 SER A O 1
ATOM 2677 N N . ARG A 1 341 ? 25.738 8.502 -18.407 1.00 88.00 341 ARG A N 1
ATOM 2678 C CA . ARG A 1 341 ? 27.101 9.050 -18.295 1.00 88.00 341 ARG A CA 1
ATOM 2679 C C . ARG A 1 341 ? 28.121 8.216 -19.069 1.00 88.00 341 ARG A C 1
ATOM 2681 O O . ARG A 1 341 ? 28.924 8.792 -19.802 1.00 88.00 341 ARG A O 1
ATOM 2688 N N . LYS A 1 342 ? 28.092 6.887 -18.933 1.00 88.50 342 LYS A N 1
ATOM 2689 C CA . LYS A 1 342 ? 29.013 5.977 -19.641 1.00 88.50 342 LYS A CA 1
ATOM 2690 C C . LYS A 1 342 ? 28.810 6.032 -21.151 1.00 88.50 342 LYS A C 1
ATOM 2692 O O . LYS A 1 342 ? 29.775 6.186 -21.894 1.00 88.50 342 LYS A O 1
ATOM 2697 N N . LEU A 1 343 ? 27.558 6.051 -21.592 1.00 88.12 343 LEU A N 1
ATOM 2698 C CA . LEU A 1 343 ? 27.191 6.209 -22.991 1.00 88.12 343 LEU A CA 1
ATOM 2699 C C . LEU A 1 343 ? 27.657 7.556 -23.560 1.00 88.12 343 LEU A C 1
ATOM 2701 O O . LEU A 1 343 ? 28.149 7.626 -24.685 1.00 88.12 343 LEU A O 1
ATOM 2705 N N . HIS A 1 344 ? 27.544 8.633 -22.782 1.00 88.06 344 HIS A N 1
ATOM 2706 C CA . HIS A 1 344 ? 28.043 9.941 -23.191 1.00 88.06 344 HIS A CA 1
ATOM 2707 C C . HIS A 1 344 ? 29.572 9.972 -23.305 1.00 88.06 344 HIS A C 1
ATOM 2709 O O . HIS A 1 344 ? 30.105 10.534 -24.260 1.00 88.06 344 HIS A O 1
ATOM 2715 N N . LEU A 1 345 ? 30.280 9.336 -22.368 1.00 87.25 345 LEU A N 1
ATOM 2716 C CA . LEU A 1 345 ? 31.734 9.176 -22.436 1.00 87.25 345 LEU A CA 1
ATOM 2717 C C . LEU A 1 345 ? 32.156 8.353 -23.655 1.00 87.25 345 LEU A C 1
ATOM 2719 O O . LEU A 1 345 ? 33.116 8.722 -24.325 1.00 87.25 345 LEU A O 1
ATOM 2723 N N . LEU A 1 346 ? 31.415 7.290 -23.972 1.00 86.69 346 LEU A N 1
ATOM 2724 C CA . LEU A 1 346 ? 31.636 6.480 -25.167 1.00 86.69 346 LEU A CA 1
ATOM 2725 C C . LEU A 1 346 ? 31.447 7.306 -26.445 1.00 86.69 346 LEU A C 1
ATOM 2727 O O . LEU A 1 346 ? 32.267 7.258 -27.355 1.00 86.69 346 LEU A O 1
ATOM 2731 N N . TYR A 1 347 ? 30.406 8.132 -26.493 1.00 86.19 347 TYR A N 1
ATOM 2732 C CA . TYR A 1 347 ? 30.199 9.068 -27.594 1.00 86.19 347 TYR A CA 1
ATOM 2733 C C . TYR A 1 347 ? 31.368 10.053 -27.757 1.00 86.19 347 TYR A C 1
ATOM 2735 O O . TYR A 1 347 ? 31.851 10.260 -28.871 1.00 86.19 347 TYR A O 1
ATOM 2743 N N . LEU A 1 348 ? 31.844 10.655 -26.664 1.00 84.19 348 LEU A N 1
ATOM 2744 C CA . LEU A 1 348 ? 32.975 11.583 -26.712 1.00 84.19 348 LEU A CA 1
ATOM 2745 C C . LEU A 1 348 ? 34.269 10.879 -27.129 1.00 84.19 348 LEU A C 1
ATOM 2747 O O . LEU A 1 348 ? 35.051 11.455 -27.888 1.00 84.19 348 LEU A O 1
ATOM 2751 N N . SER A 1 349 ? 34.488 9.645 -26.663 1.00 83.00 349 SER A N 1
ATOM 2752 C CA . SER A 1 349 ? 35.680 8.883 -27.022 1.00 83.00 349 SER A CA 1
ATOM 2753 C C . SER A 1 349 ? 35.699 8.586 -28.522 1.00 83.00 349 SER A C 1
ATOM 2755 O O . SER A 1 349 ? 36.665 8.928 -29.198 1.00 83.00 349 SER A O 1
ATOM 2757 N N . LEU A 1 350 ? 34.591 8.086 -29.066 1.00 83.00 350 LEU A N 1
ATOM 2758 C CA . LEU A 1 350 ? 34.416 7.832 -30.496 1.00 83.00 350 LEU A CA 1
ATOM 2759 C C . LEU A 1 350 ? 34.578 9.092 -31.349 1.00 83.00 350 LEU A C 1
ATOM 2761 O O . LEU A 1 350 ? 35.222 9.061 -32.395 1.00 83.00 350 LEU A O 1
ATOM 2765 N N . ARG A 1 351 ? 34.032 10.223 -30.894 1.00 83.75 351 ARG A N 1
ATOM 2766 C CA . ARG A 1 351 ? 34.082 11.472 -31.659 1.00 83.75 351 ARG A CA 1
ATOM 2767 C C . ARG A 1 351 ? 35.490 12.067 -31.743 1.00 83.75 351 ARG A C 1
ATOM 2769 O O . ARG A 1 351 ? 35.848 12.588 -32.794 1.00 83.75 351 ARG A O 1
ATOM 2776 N N . TYR A 1 352 ? 36.271 12.027 -30.663 1.00 81.56 352 TYR A N 1
ATOM 2777 C CA . TYR A 1 352 ? 37.511 12.813 -30.568 1.00 81.56 352 TYR A CA 1
ATOM 2778 C C . TYR A 1 352 ? 38.807 11.996 -30.557 1.00 81.56 352 TYR A C 1
ATOM 2780 O O . TYR A 1 352 ? 39.864 12.556 -30.860 1.00 81.56 352 TYR A O 1
ATOM 2788 N N . TYR A 1 353 ? 38.771 10.705 -30.213 1.00 81.88 353 TYR A N 1
ATOM 2789 C CA . TYR A 1 353 ? 39.992 9.904 -30.150 1.00 81.88 353 TYR A CA 1
ATOM 2790 C C . TYR A 1 353 ? 40.446 9.427 -31.524 1.00 81.88 353 TYR A C 1
ATOM 2792 O O . TYR A 1 353 ? 39.659 9.107 -32.415 1.00 81.88 353 TYR A O 1
ATOM 2800 N N . THR A 1 354 ? 41.766 9.343 -31.656 1.00 82.12 354 THR A N 1
ATOM 2801 C CA . THR A 1 354 ? 42.454 8.805 -32.829 1.00 82.12 354 THR A CA 1
ATOM 2802 C C . THR A 1 354 ? 43.445 7.728 -32.406 1.00 82.12 354 THR A C 1
ATOM 2804 O O . THR A 1 354 ? 43.846 7.664 -31.243 1.00 82.12 354 THR A O 1
ATOM 2807 N N . LEU A 1 355 ? 43.907 6.913 -33.354 1.00 80.44 355 LEU A N 1
ATOM 2808 C CA . LEU A 1 355 ? 44.917 5.881 -33.093 1.00 80.44 355 LEU A CA 1
ATOM 2809 C C . LEU A 1 355 ? 46.230 6.458 -32.536 1.00 80.44 355 LEU A C 1
ATOM 2811 O O . LEU A 1 355 ? 46.886 5.819 -31.719 1.00 80.44 355 LEU A O 1
ATOM 2815 N N . ASN A 1 356 ? 46.576 7.698 -32.896 1.00 81.69 356 ASN A N 1
ATOM 2816 C CA . ASN A 1 356 ? 47.730 8.392 -32.324 1.00 81.69 356 ASN A CA 1
ATOM 2817 C C . ASN A 1 356 ? 47.534 8.668 -30.821 1.00 81.69 356 ASN A C 1
ATOM 2819 O O . ASN A 1 356 ? 48.464 8.579 -30.025 1.00 81.69 356 ASN A O 1
ATOM 2823 N N . ASP A 1 357 ? 46.306 8.962 -30.388 1.00 79.31 357 ASP A N 1
ATOM 2824 C CA . ASP A 1 357 ? 46.018 9.186 -28.971 1.00 79.31 357 ASP A CA 1
ATOM 2825 C C . ASP A 1 357 ? 46.134 7.906 -28.142 1.00 79.31 357 ASP A C 1
ATOM 2827 O O . ASP A 1 357 ? 46.620 7.959 -27.012 1.00 79.31 357 ASP A O 1
ATOM 2831 N N . VAL A 1 358 ? 45.762 6.774 -28.738 1.00 76.25 358 VAL A N 1
ATOM 2832 C CA . VAL A 1 358 ? 45.910 5.429 -28.166 1.00 76.25 358 VAL A CA 1
ATOM 2833 C C . VAL A 1 358 ? 47.371 5.043 -28.060 1.00 76.25 358 VAL A C 1
ATOM 2835 O O . VAL A 1 358 ? 47.825 4.662 -26.984 1.00 76.25 358 VAL A O 1
ATOM 2838 N N . TRP A 1 359 ? 48.122 5.208 -29.149 1.00 79.62 359 TRP A N 1
ATOM 2839 C CA . TRP A 1 359 ? 49.557 4.951 -29.170 1.00 79.62 359 TRP A CA 1
ATOM 2840 C C . TRP A 1 359 ? 50.277 5.753 -28.084 1.00 79.62 359 TRP A C 1
ATOM 2842 O O . TRP A 1 359 ? 51.073 5.212 -27.319 1.00 79.62 359 TRP A O 1
ATOM 2852 N N . ASN A 1 360 ? 49.923 7.034 -27.946 1.00 80.44 360 ASN A N 1
ATOM 2853 C CA . ASN A 1 360 ? 50.477 7.913 -26.922 1.00 80.44 360 ASN A CA 1
ATOM 2854 C C . ASN A 1 360 ? 50.098 7.540 -25.487 1.00 80.44 360 ASN A C 1
ATOM 2856 O O . ASN A 1 360 ? 50.823 7.945 -24.581 1.00 80.44 360 ASN A O 1
ATOM 2860 N N . ASN A 1 361 ? 48.983 6.839 -25.282 1.00 79.38 361 ASN A N 1
ATOM 2861 C CA . ASN A 1 361 ? 48.546 6.360 -23.973 1.00 79.38 361 ASN A CA 1
ATOM 2862 C C . ASN A 1 361 ? 49.254 5.048 -23.591 1.00 79.38 361 ASN A C 1
ATOM 2864 O O . ASN A 1 361 ? 49.753 4.926 -22.484 1.00 79.38 361 ASN A O 1
ATOM 2868 N N . ILE A 1 362 ? 49.380 4.103 -24.527 1.00 77.69 362 ILE A N 1
ATOM 2869 C CA . ILE A 1 362 ? 50.074 2.816 -24.308 1.00 77.69 362 ILE A CA 1
ATOM 2870 C C . ILE A 1 362 ? 51.558 3.032 -24.022 1.00 77.69 362 ILE A C 1
ATOM 2872 O O . ILE A 1 362 ? 52.143 2.367 -23.178 1.00 77.69 362 ILE A O 1
ATOM 2876 N N . THR A 1 363 ? 52.166 3.992 -24.715 1.00 78.19 363 THR A N 1
ATOM 2877 C CA . THR A 1 363 ? 53.586 4.314 -24.539 1.00 78.19 363 THR A CA 1
ATOM 2878 C C . THR A 1 363 ? 53.857 5.248 -23.355 1.00 78.19 363 THR A C 1
ATOM 2880 O O . THR A 1 363 ? 55.022 5.503 -23.042 1.00 78.19 363 THR A O 1
ATOM 2883 N N . ALA A 1 364 ? 52.819 5.754 -22.674 1.00 71.50 364 ALA A N 1
ATOM 2884 C CA . ALA A 1 364 ? 52.982 6.581 -21.484 1.00 71.50 364 ALA A CA 1
ATOM 2885 C C . ALA A 1 364 ? 53.550 5.724 -20.340 1.00 71.50 364 ALA A C 1
ATOM 2887 O O . ALA A 1 364 ? 52.877 4.839 -19.825 1.00 71.50 364 ALA A O 1
ATOM 2888 N N . GLY A 1 365 ? 54.810 5.968 -19.972 1.00 74.31 365 GLY A N 1
ATOM 2889 C CA . GLY A 1 365 ? 55.544 5.171 -18.980 1.00 74.31 365 GLY A CA 1
ATOM 2890 C C . GLY A 1 365 ? 56.446 4.081 -19.572 1.00 74.31 365 GLY A C 1
ATOM 2891 O O . GLY A 1 365 ? 57.273 3.540 -18.851 1.00 74.31 365 GLY A O 1
ATOM 2892 N N . MET A 1 366 ? 56.341 3.795 -20.876 1.00 82.00 366 MET A N 1
ATOM 2893 C CA . MET A 1 366 ? 57.335 2.988 -21.607 1.00 82.00 366 MET A CA 1
ATOM 2894 C C . MET A 1 366 ? 58.432 3.855 -22.235 1.00 82.00 366 MET A C 1
ATOM 2896 O O . MET A 1 366 ? 59.517 3.367 -22.532 1.00 82.00 366 MET A O 1
ATOM 2900 N N . ILE A 1 367 ? 58.124 5.130 -22.481 1.00 80.56 367 ILE A N 1
ATOM 2901 C CA . ILE A 1 367 ? 59.023 6.113 -23.083 1.00 80.56 367 ILE A CA 1
ATOM 2902 C C . ILE A 1 367 ? 59.078 7.325 -22.152 1.00 80.56 367 ILE A C 1
ATOM 2904 O O . ILE A 1 367 ? 58.035 7.919 -21.857 1.00 80.56 367 ILE A O 1
ATOM 2908 N N . ASP A 1 368 ? 60.282 7.715 -21.731 1.00 79.00 368 ASP A N 1
ATOM 2909 C CA . ASP A 1 368 ? 60.499 8.951 -20.979 1.00 79.00 368 ASP A CA 1
ATOM 2910 C C . ASP A 1 368 ? 60.303 10.157 -21.902 1.00 79.00 368 ASP A C 1
ATOM 2912 O O . ASP A 1 368 ? 61.117 10.448 -22.780 1.00 79.00 368 ASP A O 1
ATOM 2916 N N . ARG A 1 369 ? 59.181 10.858 -21.722 1.00 81.31 369 ARG A N 1
ATOM 2917 C CA . ARG A 1 369 ? 58.822 12.042 -22.510 1.00 81.31 369 ARG A CA 1
ATOM 2918 C C . ARG A 1 369 ? 59.168 13.311 -21.758 1.00 81.31 369 ARG A C 1
ATOM 2920 O O . ARG A 1 369 ? 58.866 13.451 -20.576 1.00 81.31 369 ARG A O 1
ATOM 2927 N N . SER A 1 370 ? 59.719 14.288 -22.472 1.00 87.38 370 SER A N 1
ATOM 2928 C CA . SER A 1 370 ? 59.947 15.615 -21.899 1.00 87.38 370 SER A CA 1
ATOM 2929 C C . SER A 1 370 ? 58.618 16.343 -21.641 1.00 87.38 370 SER A C 1
ATOM 2931 O O . SER A 1 370 ? 57.667 16.233 -22.421 1.00 87.38 370 SER A O 1
ATOM 2933 N N . ASN A 1 371 ? 58.556 17.166 -20.589 1.00 86.38 371 ASN A N 1
ATOM 2934 C CA . ASN A 1 371 ? 57.359 17.959 -20.268 1.00 86.38 371 ASN A CA 1
ATOM 2935 C C . ASN A 1 371 ? 56.896 18.846 -21.444 1.00 86.38 371 ASN A C 1
ATOM 2937 O O . ASN A 1 371 ? 55.698 19.050 -21.639 1.00 86.38 371 ASN A O 1
ATOM 2941 N N . GLY A 1 372 ? 57.831 19.340 -22.266 1.00 88.12 372 GLY A N 1
ATOM 2942 C CA . GLY A 1 372 ? 57.517 20.129 -23.462 1.00 88.12 372 GLY A CA 1
ATOM 2943 C C . GLY A 1 372 ? 56.836 19.320 -24.571 1.00 88.12 372 GLY A C 1
ATOM 2944 O O . GLY A 1 372 ? 55.954 19.830 -25.264 1.00 88.12 372 GLY A O 1
ATOM 2945 N N . GLU A 1 373 ? 57.196 18.047 -24.724 1.00 85.56 373 GLU A N 1
ATOM 2946 C CA . GLU A 1 373 ? 56.559 17.131 -25.673 1.00 85.56 373 GLU A CA 1
ATOM 2947 C C . GLU A 1 373 ? 55.136 16.775 -25.230 1.00 85.56 373 GLU A C 1
ATOM 2949 O O . GLU A 1 373 ? 54.200 16.853 -26.028 1.00 85.56 373 GLU A O 1
ATOM 2954 N N . VAL A 1 374 ? 54.943 16.509 -23.934 1.00 85.50 374 VAL A N 1
ATOM 2955 C CA . VAL A 1 374 ? 53.614 16.292 -23.339 1.00 85.50 374 VAL A CA 1
ATOM 2956 C C . VAL A 1 374 ? 52.720 17.523 -23.531 1.00 85.50 374 VAL A C 1
ATOM 2958 O O . VAL A 1 374 ? 51.566 17.388 -23.946 1.00 85.50 374 VAL A O 1
ATOM 2961 N N . ALA A 1 375 ? 53.256 18.731 -23.321 1.00 88.38 375 ALA A N 1
ATOM 2962 C CA . ALA A 1 375 ? 52.525 19.978 -23.540 1.00 88.38 375 ALA A CA 1
ATOM 2963 C C . ALA A 1 375 ? 52.110 20.172 -25.012 1.00 88.38 375 ALA A C 1
ATOM 2965 O O . ALA A 1 375 ? 50.971 20.558 -25.290 1.00 88.38 375 ALA A O 1
ATOM 2966 N N . ARG A 1 376 ? 52.989 19.853 -25.975 1.00 88.06 376 ARG A N 1
ATOM 2967 C CA . ARG A 1 376 ? 52.656 19.904 -27.413 1.00 88.06 376 ARG A CA 1
ATOM 2968 C C . ARG A 1 376 ? 51.605 18.868 -27.802 1.00 88.06 376 ARG A C 1
ATOM 2970 O O . ARG A 1 376 ? 50.676 19.20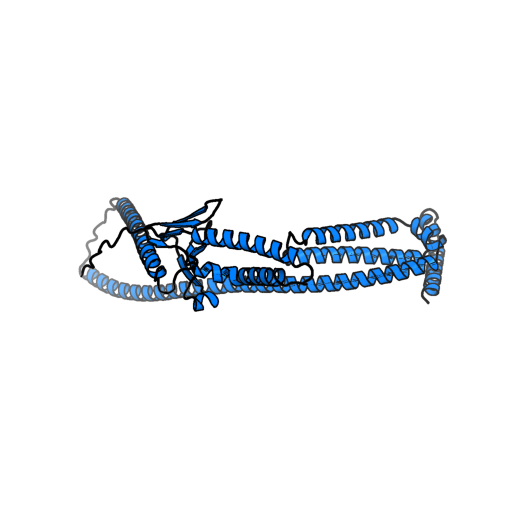1 -28.539 1.00 88.06 376 ARG A O 1
ATOM 2977 N N . LEU A 1 377 ? 51.706 17.643 -27.287 1.00 85.88 377 LEU A N 1
ATOM 2978 C CA . LEU A 1 377 ? 50.710 16.593 -27.509 1.00 85.88 377 LEU A CA 1
ATOM 2979 C C . LEU A 1 377 ? 49.336 17.019 -26.977 1.00 85.88 377 LEU A C 1
ATOM 2981 O O . LEU A 1 377 ? 48.347 16.935 -27.710 1.00 85.88 377 LEU A O 1
ATOM 2985 N N . ALA A 1 378 ? 49.273 17.568 -25.762 1.00 85.50 378 ALA A N 1
ATOM 2986 C CA . ALA A 1 378 ? 48.042 18.104 -25.184 1.00 85.50 378 ALA A CA 1
ATOM 2987 C C . ALA A 1 378 ? 47.461 19.266 -26.014 1.00 85.50 378 ALA A C 1
ATOM 2989 O O . ALA A 1 378 ? 46.271 19.262 -26.333 1.00 85.50 378 ALA A O 1
ATOM 2990 N N . MET A 1 379 ? 48.299 20.215 -26.449 1.00 89.19 379 MET A N 1
ATOM 2991 C CA . MET A 1 379 ? 47.871 21.324 -27.310 1.00 89.19 379 MET A CA 1
ATOM 2992 C C . MET A 1 379 ? 47.329 20.829 -28.663 1.00 89.19 379 MET A C 1
ATOM 2994 O O . MET A 1 379 ? 46.324 21.345 -29.154 1.00 89.19 379 MET A O 1
ATOM 2998 N N . SER A 1 380 ? 47.950 19.807 -29.259 1.00 86.56 380 SER A N 1
ATOM 2999 C CA . SER A 1 380 ? 47.492 19.214 -30.523 1.00 86.56 380 SER A CA 1
ATOM 3000 C C . SER A 1 380 ? 46.137 18.507 -30.387 1.00 86.56 380 SER A C 1
ATOM 3002 O O . SER A 1 380 ? 45.278 18.649 -31.260 1.00 86.56 380 SER A O 1
ATOM 3004 N N . ARG A 1 381 ? 45.910 17.796 -29.272 1.00 84.00 381 ARG A N 1
ATOM 3005 C CA . ARG A 1 381 ? 44.617 17.184 -28.927 1.00 84.00 381 ARG A CA 1
ATOM 3006 C C . ARG A 1 381 ? 43.534 18.245 -28.791 1.00 84.00 381 ARG A C 1
ATOM 3008 O O . ARG A 1 381 ? 42.467 18.107 -29.382 1.00 84.00 381 ARG A O 1
ATOM 3015 N N . TRP A 1 382 ? 43.834 19.328 -28.076 1.00 86.38 382 TRP A N 1
ATOM 3016 C CA . TRP A 1 382 ? 42.895 20.426 -27.871 1.00 86.38 382 TRP A CA 1
ATOM 3017 C C . TRP A 1 382 ? 42.506 21.118 -29.185 1.00 86.38 382 TRP A C 1
ATOM 3019 O O . TRP A 1 382 ? 41.321 21.312 -29.445 1.00 86.38 382 TRP A O 1
ATOM 3029 N N . ARG A 1 383 ? 43.476 21.405 -30.068 1.00 86.56 383 ARG A N 1
ATOM 3030 C CA . ARG A 1 383 ? 43.205 21.988 -31.397 1.00 86.56 383 ARG A CA 1
ATOM 3031 C C . ARG A 1 383 ? 42.324 21.090 -32.270 1.00 86.56 383 ARG A C 1
ATOM 3033 O O . ARG A 1 383 ? 41.410 21.595 -32.916 1.00 86.56 383 ARG A O 1
ATOM 3040 N N . ARG A 1 384 ? 42.565 19.773 -32.273 1.00 84.00 384 ARG A N 1
ATOM 3041 C CA . ARG A 1 384 ? 41.729 18.807 -33.010 1.00 84.00 384 ARG A CA 1
ATOM 3042 C C . ARG A 1 384 ? 40.306 18.749 -32.461 1.00 84.00 384 ARG A C 1
ATOM 3044 O O . ARG A 1 384 ? 39.358 18.825 -33.234 1.00 84.00 384 ARG A O 1
ATOM 3051 N N . ALA A 1 385 ? 40.153 18.679 -31.139 1.00 81.81 385 ALA A N 1
ATOM 3052 C CA . ALA A 1 385 ? 38.838 18.688 -30.504 1.00 81.81 385 ALA A CA 1
ATOM 3053 C C . ALA A 1 385 ? 38.065 19.985 -30.808 1.00 81.81 385 ALA A C 1
ATOM 3055 O O . ALA A 1 385 ? 36.885 19.928 -31.142 1.00 81.81 385 ALA A O 1
ATOM 3056 N N . ALA A 1 386 ? 38.739 21.140 -30.775 1.00 83.75 386 ALA A N 1
ATOM 3057 C CA . ALA A 1 386 ? 38.142 22.432 -31.110 1.00 83.75 386 ALA A CA 1
ATOM 3058 C C . ALA A 1 386 ? 37.698 22.528 -32.582 1.00 83.75 386 ALA A C 1
ATOM 3060 O O . ALA A 1 386 ? 36.657 23.115 -32.864 1.00 83.75 386 ALA A O 1
ATOM 3061 N N . ALA A 1 387 ? 38.450 21.932 -33.513 1.00 79.25 387 ALA A N 1
ATOM 3062 C CA . ALA A 1 387 ? 38.094 21.910 -34.933 1.00 79.25 387 ALA A CA 1
ATOM 3063 C C . ALA A 1 387 ? 36.846 21.059 -35.221 1.00 79.25 387 ALA A C 1
ATOM 3065 O O . ALA A 1 387 ? 36.054 21.419 -36.081 1.00 79.25 387 ALA A O 1
ATOM 3066 N N . ILE A 1 388 ? 36.662 19.961 -34.481 1.00 72.69 388 ILE A N 1
ATOM 3067 C CA . ILE A 1 388 ? 35.519 19.043 -34.613 1.00 72.69 388 ILE A CA 1
ATOM 3068 C C . ILE A 1 388 ? 34.276 19.563 -33.863 1.00 72.69 388 ILE A C 1
ATOM 3070 O O . ILE A 1 388 ? 33.163 19.113 -34.131 1.00 72.69 388 ILE A O 1
ATOM 3074 N N . ALA A 1 389 ? 34.449 20.454 -32.881 1.00 70.81 389 ALA A N 1
ATOM 3075 C CA . ALA A 1 389 ? 33.362 21.026 -32.080 1.00 70.81 389 ALA A CA 1
ATOM 3076 C C . ALA A 1 389 ? 32.669 22.243 -32.727 1.00 70.81 389 ALA A C 1
ATOM 3078 O O . ALA A 1 389 ? 31.582 22.607 -32.275 1.00 70.81 389 ALA A O 1
ATOM 3079 N N . ARG A 1 390 ? 33.297 22.858 -33.738 1.00 57.41 390 ARG A N 1
ATOM 3080 C CA . ARG A 1 390 ? 32.671 23.832 -34.648 1.00 57.41 390 ARG A CA 1
ATOM 3081 C C . ARG A 1 390 ? 31.678 23.138 -35.571 1.00 57.41 390 ARG A C 1
ATOM 3083 O O . ARG A 1 390 ? 30.678 23.805 -35.906 1.00 57.41 390 ARG A O 1
#

Foldseek 3Di:
DDDDPDPPDQDWDKDAADLLLLCVVCVVLVVLLVVLCVQLPDPPHPPSVVSPVVSVVSVVVSVVVSVQRRQWMWIDGLFWIWTWGDDPDIDIDIDGLLQWDDKDWDADPSNVVVQFIKIWTAGPDPVDGIDIDGRHHNPDVVVVVSVVSNVVNNVVVVVVVVVVVVVVVVVVVVVPDDDDDPDDDDDDDPVVVVVVVVVVVVVVVVVVVVVVVVVVVVVVVVVVVVVVVVVVVVVVVVVVVVVQVVLVVLLVVLVVLVVVLVVLQVVLVVLLVVLCVVFVQLVVQVVLVDCLVVQLVVLVVVLVVLVVVLDVCCDPVHNDDSNRSSVSSVVSSVSSVVSSVSSNVSSVSSNQGHNVNSVVVVCVVVDDDDPVRVVVVVVVSVVSVVVSVD

Radius of gyration: 42.52 Å; chains: 1; bounding box: 100×52×121 Å